Protein AF-A0A511B4G6-F1 (afdb_monomer_lite)

Organism: NCBI:txid1307948

Secondary structure (DSSP, 8-state):
--EEEE-TTSPEEEEETTEEEEE-HHHHHTTSSEEPPTT-B-SS-EEEE---TT---EEEEEETTEEEE--TT-SSEEESS--GGG-EEEEEGGGHHHHHHHHHSEEEETT-SS-EE--EEETTEEEETTEEEEGGG-EEEE-TTS-EEEE-SSSPPEEEEEES-HHHHHHHHHHHHHHHH--S-GGG-SS-HHHHHHHHHHHHHH-TT-GGGHHHHHHHHHHTT-HHHHHHHHHHHHHH---HHHHHHHHHHHHHTT-HHHHHHHHHHHHHHH-TTS--HHHHHHHHHHHHTT--GGGGHHHHHHHTTPPPPPGGGGGGGSS----TT--HHHHHHHHHHHHHHHHHS-HHHHHHHHHHHHHHH-S-HHHHHHHHHHHHHTT-HHHHHHHHHHHHHHHHHHTPPPPGGGGGGGT---THHHHT-PSSPP--S-GGG-EEEE---TTPPPPSEEEEEEEETTGGGGHHHHHHHHHHHHHT-S-TT--EEEEEEEES--HHHHHHHHHHHHHHHHS-SSEEEEEEEE--SS-SHHHHHHHHHHSHHHHHHH--S-EEEE-SS-B--TTHHHHHHHHHHH-SEEEE-TTB-TTS-B-SS-TT--EEEEEEE--TTTHHHHHHHHHHHHHHH--TTSS--TTHHHHHHHHHIIIIIGGGGGGS-EEETTSSS-SSB-HHHHTSHHHHHHTT----HHHHHHHTT--

Sequence (703 aa):
MTFCLISWHGAIVARQGLSLRLVSPSDVLAGLVQSVAPDTEDGLFDVLATDSSSGRPFHALRAGNTYLTAAPGYEMGTASHLQGWEHFLALPLACLPDLHHLASCVWHVSGARPSFVRPVIEDFQLRVGEWSVELERLAVDRAPDGSFLVSDGQTAALKLEPCPSSPLQSLLEDVRRVVRQGDPDPEVRIRDSYAGLQSEAFKVALFPHDLSRLRYLALICVDCGELALAGRALELDRLDNPGPDLHYFSALLAMRCGRYPQAAEFLSVALTLRFPDRDLRDLAGYFHARLMKGENALFLLPDHLHRLGLAPFDDMFDRVLMPMPLAGGDARDIRQIYGHRFEETSLRLGMDARKALLLLDRRFNGESYWNALCNGHQYWLAEETPTADRHYATAKMLAIRTGLMPIHYNCGVLSWLGGAAQHGIPGPVTDRLGMGNWHWEASDVPGRPEPELCLVFGCDSGYFRFLPKLLLSLLRVCARRPDPAFRIRLCLGIDTPTPEQLAFMRTLIDVVSQWDVGIDITLAYGSLTWRDAATYTAIRYLMMPEVVRRYSCPVITADCDGYFPDDFLTLFDDLRKTADYGFRLYAYNHEGRQTFGEPWGFGAGISWFGETERLPEIAAFLHDYLQVSYDPANPTNWCIDQCALVQSFRRYVAPRWDELRIRFMDEGAPLMVMPHHVGGKDELLRRDGSVSMQDVRAFFSRP

Foldseek 3Di:
DFKWWAFQFGFTFWDDPPDTFGHHLVCVVVVVTGGDGQCDDPVQWHWAADPDPVPFRKTWTDGDQWTKFPDPPDGIDIDNDDDLRRITGIDDNVCSVVVNVQQVFWWAWPPDPVGIFRFTRHRCWTDTPPDIDRVNQWDWDADPQRWIFTDSVPDDTIITAGFVHPLLVVLLVVLVVVLVVPAPDPQLQLDPLSVQLVVLSVVCVVPVSPLVSLCSNLLSCLSSVVLVSSLSSLVSSCVVPVALLSLQLNLLSCLLVLNLQSSLVSNVSSCCRQCVPDDCVVVSVVSNVQSVVSFSCVLCVVVVCVVVVHDDHDCSSCSSVAPGQGDPPYDLVSVQSNLAVLLVVLQPGDLSSNSSSLVVSCVRHNDALSSLLSVLQSCVLVVVQVSSLVSLVSSLVRCLVSVHAYPDLSLQSLLADGDPRLVPLDPPFDQQFCQVPKDKDKQDAPPQDFEQEEEFEFAEQVLCQLQLQQLVQVLLQLQPDPDLNHAYEYEYEYAPHDPVSVVLVVVVSVLCSVDRSRYIYMYIYDHTPDDDPASRRLRRLLCQLVVLVVGQHKYKYAYSLWHADNCLVVVVVVCLVQFQKEWQPVQDDLLLRGNGDDLLSTDPHIMIHGPSVCSNVLSSQLNSSLSPSDDPSRPDNPSSSSSSVSSSCVVPPSVCSVVTRYHNQVPDDHSIGHQVNQPGSVRSCCVVHHGDSVNSVVVSVDD

Structure (mmCIF, N/CA/C/O backbone):
data_AF-A0A511B4G6-F1
#
_entry.id   AF-A0A511B4G6-F1
#
loop_
_atom_site.group_PDB
_atom_site.id
_atom_site.type_symbol
_atom_site.label_atom_id
_atom_site.label_alt_id
_atom_site.label_comp_id
_atom_site.label_asym_id
_atom_site.label_entity_id
_atom_site.label_seq_id
_atom_site.pdbx_PDB_ins_code
_atom_site.Cartn_x
_atom_site.Cartn_y
_atom_site.Cartn_z
_atom_site.occupancy
_atom_site.B_iso_or_equiv
_atom_site.auth_seq_id
_atom_site.auth_comp_id
_atom_site.auth_asym_id
_atom_site.auth_atom_id
_atom_site.pdbx_PDB_model_num
ATOM 1 N N . MET A 1 1 ? 30.595 -7.213 -68.810 1.00 58.62 1 MET A N 1
ATOM 2 C CA . MET A 1 1 ? 30.078 -7.171 -67.422 1.00 58.62 1 MET A CA 1
ATOM 3 C C . MET A 1 1 ? 28.774 -7.945 -67.405 1.00 58.62 1 MET A C 1
ATOM 5 O O . MET A 1 1 ? 28.056 -7.868 -68.389 1.00 58.62 1 MET A O 1
ATOM 9 N N . THR A 1 2 ? 28.504 -8.735 -66.368 1.00 84.25 2 THR A N 1
ATOM 10 C CA . THR A 1 2 ? 27.260 -9.514 -66.250 1.00 84.25 2 THR A CA 1
ATOM 11 C C . THR A 1 2 ? 26.140 -8.634 -65.704 1.00 84.25 2 THR A C 1
ATOM 13 O O . THR A 1 2 ? 26.339 -7.953 -64.696 1.00 84.25 2 THR A O 1
ATOM 16 N N . PHE A 1 3 ? 24.979 -8.659 -66.354 1.00 90.12 3 PHE A N 1
ATOM 17 C CA . PHE A 1 3 ? 23.797 -7.879 -65.987 1.00 90.12 3 PHE A CA 1
ATOM 18 C C . PHE A 1 3 ? 22.630 -8.799 -65.623 1.00 90.12 3 PHE A C 1
ATOM 20 O O . PHE A 1 3 ? 22.594 -9.962 -66.022 1.00 90.12 3 PHE A O 1
ATOM 27 N N . CYS A 1 4 ? 21.672 -8.254 -64.887 1.00 92.25 4 CYS A N 1
ATOM 28 C CA . CYS A 1 4 ? 20.384 -8.871 -64.604 1.00 92.25 4 CYS A CA 1
ATOM 29 C C . CYS A 1 4 ? 19.253 -7.911 -64.978 1.00 92.25 4 CYS A C 1
ATOM 31 O O . CYS A 1 4 ? 19.457 -6.697 -65.046 1.00 92.25 4 CYS A O 1
ATOM 33 N N . LEU A 1 5 ? 18.068 -8.465 -65.219 1.00 93.00 5 LEU A N 1
ATOM 34 C CA . LEU A 1 5 ? 16.862 -7.710 -65.538 1.00 93.00 5 LEU A CA 1
ATOM 35 C C . LEU A 1 5 ? 15.979 -7.601 -64.290 1.00 93.00 5 LEU A C 1
ATOM 37 O O . LEU A 1 5 ? 15.430 -8.607 -63.833 1.00 93.00 5 LEU A O 1
ATOM 41 N N . ILE A 1 6 ? 15.862 -6.393 -63.733 1.00 92.06 6 ILE A N 1
ATOM 42 C CA . ILE A 1 6 ? 15.038 -6.105 -62.553 1.00 92.06 6 ILE A CA 1
ATOM 43 C C . ILE A 1 6 ? 13.703 -5.477 -62.968 1.00 92.06 6 ILE A C 1
ATOM 45 O O . ILE A 1 6 ? 13.645 -4.598 -63.823 1.00 92.06 6 ILE A O 1
ATOM 49 N N . SER A 1 7 ? 12.617 -5.954 -62.377 1.00 90.81 7 SER A N 1
ATOM 50 C CA . SER A 1 7 ? 11.259 -5.453 -62.599 1.00 90.81 7 SER A CA 1
ATOM 51 C C . SER A 1 7 ? 10.997 -4.134 -61.867 1.00 90.81 7 SER A C 1
ATOM 53 O O . SER A 1 7 ? 11.773 -3.713 -61.006 1.00 90.81 7 SER A O 1
ATOM 55 N N . TRP A 1 8 ? 9.845 -3.529 -62.167 1.00 86.75 8 TRP A N 1
ATOM 56 C CA . TRP A 1 8 ? 9.337 -2.302 -61.541 1.00 86.75 8 TRP A CA 1
ATOM 57 C C . TRP A 1 8 ? 9.325 -2.352 -59.999 1.00 86.75 8 TRP A C 1
ATOM 59 O O . TRP A 1 8 ? 9.574 -1.337 -59.356 1.00 86.75 8 TRP A O 1
ATOM 69 N N . HIS A 1 9 ? 9.122 -3.543 -59.418 1.00 86.62 9 HIS A N 1
ATOM 70 C CA . HIS A 1 9 ? 9.031 -3.808 -57.969 1.00 86.62 9 HIS A CA 1
ATOM 71 C C . HIS A 1 9 ? 10.295 -4.402 -57.334 1.00 86.62 9 HIS A C 1
ATOM 73 O O . HIS A 1 9 ? 10.268 -4.878 -56.200 1.00 86.62 9 HIS A O 1
ATOM 79 N N . GLY A 1 10 ? 11.400 -4.485 -58.076 1.00 88.31 10 GLY A N 1
ATOM 80 C CA . GLY A 1 10 ? 12.657 -5.015 -57.543 1.00 88.31 10 GLY A CA 1
ATOM 81 C C . GLY A 1 10 ? 12.840 -6.537 -57.612 1.00 88.31 10 GLY A C 1
ATOM 82 O O . GLY A 1 10 ? 13.864 -7.041 -57.151 1.00 88.31 10 GLY A O 1
ATOM 83 N N . ALA A 1 11 ? 11.902 -7.288 -58.200 1.00 90.44 11 ALA A N 1
ATOM 84 C CA . ALA A 1 11 ? 12.095 -8.716 -58.480 1.00 90.44 11 ALA A CA 1
ATOM 85 C C . ALA A 1 11 ? 12.951 -8.922 -59.738 1.00 90.44 11 ALA A C 1
ATOM 87 O O . ALA A 1 11 ? 12.832 -8.155 -60.695 1.00 90.44 11 ALA A O 1
ATOM 88 N N . ILE A 1 12 ? 13.781 -9.962 -59.760 1.00 92.12 12 ILE A N 1
ATOM 89 C CA . ILE A 1 12 ? 14.695 -10.271 -60.867 1.00 92.12 12 ILE A CA 1
ATOM 90 C C . ILE A 1 12 ? 14.066 -11.324 -61.772 1.00 92.12 12 ILE A C 1
ATOM 92 O O . ILE A 1 12 ? 13.528 -12.320 -61.291 1.00 92.12 12 ILE A O 1
ATOM 96 N N . VAL A 1 13 ? 14.176 -11.140 -63.087 1.00 92.44 13 VAL A N 1
ATOM 97 C CA . VAL A 1 13 ? 13.818 -12.187 -64.046 1.00 92.44 13 VAL A CA 1
ATOM 98 C C . VAL A 1 13 ? 14.908 -13.253 -64.049 1.00 92.44 13 VAL A C 1
ATOM 100 O O . VAL A 1 13 ? 16.062 -12.986 -64.394 1.00 92.44 13 VAL A O 1
ATOM 103 N N . ALA A 1 14 ? 14.545 -14.473 -63.670 1.00 91.25 14 ALA A N 1
ATOM 104 C CA . ALA A 1 14 ? 15.459 -15.602 -63.612 1.00 91.25 14 ALA A CA 1
ATOM 105 C C . ALA A 1 14 ? 14.872 -16.852 -64.270 1.00 91.25 14 ALA A C 1
ATOM 107 O O . ALA A 1 14 ? 13.664 -16.987 -64.474 1.00 91.25 14 ALA A O 1
ATOM 108 N N . ARG A 1 15 ? 15.764 -17.787 -64.585 1.00 87.75 15 ARG A N 1
ATOM 109 C CA . ARG A 1 15 ? 15.486 -19.079 -65.193 1.00 87.75 15 ARG A CA 1
ATOM 110 C C . ARG A 1 15 ? 15.837 -20.206 -64.225 1.00 87.75 15 ARG A C 1
ATOM 112 O O . ARG A 1 15 ? 16.908 -20.216 -63.614 1.00 87.75 15 ARG A O 1
ATOM 119 N N . GLN A 1 16 ? 14.944 -21.188 -64.143 1.00 85.25 16 GLN A N 1
ATOM 120 C CA . GLN A 1 16 ? 15.173 -22.470 -63.478 1.00 85.25 16 GLN A CA 1
ATOM 121 C C . GLN A 1 16 ? 14.740 -23.596 -64.426 1.00 85.25 16 GLN A C 1
ATOM 123 O O . GLN A 1 16 ? 13.548 -23.832 -64.636 1.00 85.25 16 GLN A O 1
ATOM 128 N N . GLY A 1 17 ? 15.705 -24.269 -65.061 1.00 83.19 17 GLY A N 1
ATOM 129 C CA . GLY A 1 17 ? 15.410 -25.206 -66.151 1.00 83.19 17 GLY A CA 1
ATOM 130 C C . GLY A 1 17 ? 14.763 -24.486 -67.340 1.00 83.19 17 GLY A C 1
ATOM 131 O O . GLY A 1 17 ? 15.357 -23.567 -67.889 1.00 83.19 17 GLY A O 1
ATOM 132 N N . LEU A 1 18 ? 13.546 -24.873 -67.735 1.00 80.81 18 LEU A N 1
ATOM 133 C CA . LEU A 1 18 ? 12.778 -24.208 -68.805 1.00 80.81 18 LEU A CA 1
ATOM 134 C C . LEU A 1 18 ? 11.776 -23.152 -68.292 1.00 80.81 18 LEU A C 1
ATOM 136 O O . LEU A 1 18 ? 11.091 -22.529 -69.095 1.00 80.81 18 LEU A O 1
ATOM 140 N N . SER A 1 19 ? 11.663 -22.950 -66.974 1.00 85.19 19 SER A N 1
ATOM 141 C CA . SER A 1 19 ? 10.716 -21.996 -66.381 1.00 85.19 19 SER A CA 1
ATOM 142 C C . SER A 1 19 ? 11.364 -20.626 -66.197 1.00 85.19 19 SER A C 1
ATOM 144 O O . SER A 1 19 ? 12.426 -20.533 -65.578 1.00 85.19 19 SER A O 1
ATOM 146 N N . LEU A 1 20 ? 10.679 -19.570 -66.641 1.00 88.31 20 LEU A N 1
ATOM 147 C CA . LEU A 1 20 ? 10.935 -18.197 -66.199 1.00 88.31 20 LEU A CA 1
ATOM 148 C C . LEU A 1 20 ? 10.202 -17.927 -64.885 1.00 88.31 20 LEU A C 1
ATOM 150 O O . LEU A 1 20 ? 9.106 -18.453 -64.677 1.00 88.31 20 LEU A O 1
ATOM 154 N N . ARG A 1 21 ? 10.823 -17.147 -63.996 1.00 89.12 21 ARG A N 1
ATOM 155 C CA . ARG A 1 21 ? 10.259 -16.725 -62.705 1.00 89.12 21 ARG A CA 1
ATOM 156 C C . ARG A 1 21 ? 10.739 -15.327 -62.326 1.00 89.12 21 ARG A C 1
ATOM 158 O O . ARG A 1 21 ? 11.833 -14.919 -62.711 1.00 89.12 21 ARG A O 1
ATOM 165 N N . LEU A 1 22 ? 9.908 -14.618 -61.566 1.00 89.50 22 LEU A N 1
ATOM 166 C CA . LEU A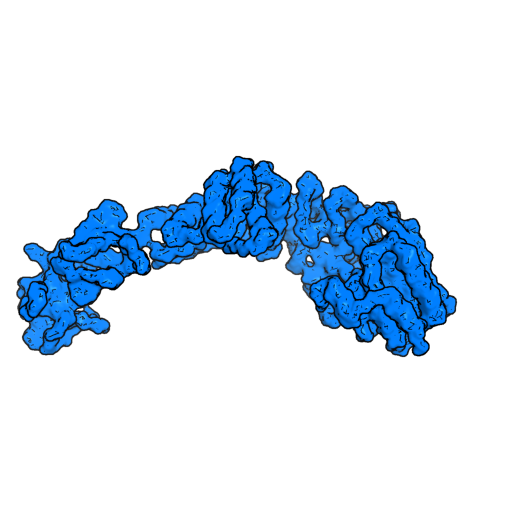 1 22 ? 10.295 -13.419 -60.841 1.00 89.50 22 LEU A CA 1
ATOM 167 C C . LEU A 1 22 ? 10.761 -13.903 -59.479 1.00 89.50 22 LEU A C 1
ATOM 169 O O . LEU A 1 22 ? 10.014 -14.571 -58.766 1.00 89.50 22 LEU A O 1
ATOM 173 N N . VAL A 1 23 ? 12.013 -13.627 -59.158 1.00 89.12 23 VAL A N 1
ATOM 174 C CA . VAL A 1 23 ? 12.645 -14.095 -57.925 1.00 89.12 23 VAL A CA 1
ATOM 175 C C . VAL A 1 23 ? 13.177 -12.920 -57.129 1.00 89.12 23 VAL A C 1
ATOM 177 O O . VAL A 1 23 ? 13.386 -11.824 -57.657 1.00 89.12 23 VAL A O 1
ATOM 180 N N . SER A 1 24 ? 13.416 -13.146 -55.845 1.00 88.06 24 SER A N 1
ATOM 181 C CA . SER A 1 24 ? 14.099 -12.158 -55.026 1.00 88.06 24 SER A CA 1
ATOM 182 C C . SER A 1 24 ? 15.586 -12.077 -55.417 1.00 88.06 24 SER A C 1
ATOM 184 O O . SER A 1 24 ? 16.171 -13.050 -55.909 1.00 88.06 24 SER A O 1
ATOM 186 N N . PRO A 1 25 ? 16.254 -10.946 -55.139 1.00 88.81 25 PRO A N 1
ATOM 187 C CA . PRO A 1 25 ? 17.707 -10.856 -55.241 1.00 88.81 25 PRO A CA 1
ATOM 188 C C . PRO A 1 25 ? 18.463 -11.944 -54.460 1.00 88.81 25 PRO A C 1
ATOM 190 O O . PRO A 1 25 ? 19.520 -12.384 -54.911 1.00 88.81 25 PRO A O 1
ATOM 193 N N . SER A 1 26 ? 17.925 -12.426 -53.329 1.00 87.50 26 SER A N 1
ATOM 194 C CA . SER A 1 26 ? 18.578 -13.473 -52.530 1.00 87.50 26 SER A CA 1
ATOM 195 C C . SER A 1 26 ? 18.689 -14.801 -53.267 1.00 87.50 26 SER A C 1
ATOM 197 O O . SER A 1 26 ? 19.704 -15.475 -53.125 1.00 87.50 26 SER A O 1
ATOM 199 N N . ASP A 1 27 ? 17.688 -15.175 -54.067 1.00 88.50 27 ASP A N 1
ATOM 200 C CA . ASP A 1 27 ? 17.673 -16.472 -54.756 1.00 88.50 27 ASP A CA 1
ATOM 201 C C . ASP A 1 27 ? 18.752 -16.543 -55.842 1.00 88.50 27 ASP A C 1
ATOM 203 O O . ASP A 1 27 ? 19.396 -17.579 -56.031 1.00 88.50 27 ASP A O 1
ATOM 207 N N . VAL A 1 28 ? 18.994 -15.415 -56.515 1.00 89.62 28 VAL A N 1
ATOM 208 C CA . VAL A 1 28 ? 20.080 -15.264 -57.492 1.00 89.62 28 VAL A CA 1
ATOM 209 C C . VAL A 1 28 ? 21.439 -15.278 -56.787 1.00 89.62 28 VAL A C 1
ATOM 211 O O . VAL A 1 28 ? 22.343 -15.993 -57.215 1.00 89.62 28 VAL A O 1
ATOM 214 N N . LEU A 1 29 ? 21.587 -14.541 -55.679 1.00 89.50 29 LEU A N 1
ATOM 215 C CA . LEU A 1 29 ? 22.835 -14.488 -54.903 1.00 89.50 29 LEU A CA 1
ATOM 216 C C . LEU A 1 29 ? 23.202 -15.837 -54.267 1.00 89.50 29 LEU A C 1
ATOM 218 O O . LEU A 1 29 ? 24.380 -16.175 -54.184 1.00 89.50 29 LEU A O 1
ATOM 222 N N . ALA A 1 30 ? 22.205 -16.618 -53.849 1.00 87.19 30 ALA A N 1
ATOM 223 C CA . ALA A 1 30 ? 22.380 -17.970 -53.323 1.00 87.19 30 ALA A CA 1
ATOM 224 C C . ALA A 1 30 ? 22.654 -19.019 -54.420 1.00 87.19 30 ALA A C 1
ATOM 226 O O . ALA A 1 30 ? 22.889 -20.185 -54.103 1.00 87.19 30 ALA A O 1
ATOM 227 N N . GLY A 1 31 ? 22.617 -18.630 -55.702 1.00 86.69 31 GLY A N 1
ATOM 228 C CA . GLY A 1 31 ? 22.839 -19.526 -56.839 1.00 86.69 31 GLY A CA 1
ATOM 229 C C . GLY A 1 31 ? 21.718 -20.546 -57.058 1.00 86.69 31 GLY A C 1
ATOM 230 O O . GLY A 1 31 ? 21.941 -21.564 -57.711 1.00 86.69 31 GLY A O 1
ATOM 231 N N . LEU A 1 32 ? 20.520 -20.303 -56.513 1.00 86.81 32 LEU A N 1
ATOM 232 C CA . LEU A 1 32 ? 19.371 -21.209 -56.640 1.00 86.81 32 LEU A CA 1
ATOM 233 C C . LEU A 1 32 ? 18.736 -21.152 -58.039 1.00 86.81 32 LEU A C 1
ATOM 235 O O . LEU A 1 32 ? 18.084 -22.107 -58.469 1.00 86.81 32 LEU A O 1
ATOM 239 N N . VAL A 1 33 ? 18.927 -20.034 -58.744 1.00 89.12 33 VAL A N 1
ATOM 240 C CA . VAL A 1 33 ? 18.398 -19.744 -60.083 1.00 89.12 33 VAL A CA 1
ATOM 241 C C . VAL A 1 33 ? 19.391 -18.898 -60.884 1.00 89.12 33 VAL A C 1
ATOM 243 O O . VAL A 1 33 ? 20.238 -18.212 -60.313 1.00 89.12 33 VAL A O 1
ATOM 246 N N . GLN A 1 34 ? 19.279 -18.918 -62.213 1.00 89.38 34 GLN A N 1
ATOM 247 C CA . GLN A 1 34 ? 20.142 -18.139 -63.103 1.00 89.38 34 GLN A CA 1
ATOM 248 C C . GLN A 1 34 ? 19.418 -16.873 -63.577 1.00 89.38 34 GLN A C 1
ATOM 250 O O . GLN A 1 34 ? 18.359 -16.976 -64.188 1.00 89.38 34 GLN A O 1
ATOM 255 N N . SER A 1 35 ? 19.966 -15.680 -63.331 1.00 90.94 35 SER A N 1
ATOM 256 C CA . SER A 1 35 ? 19.374 -14.429 -63.833 1.00 90.94 35 SER A CA 1
ATOM 257 C C . SER A 1 35 ? 19.397 -14.366 -65.362 1.00 90.94 35 SER A C 1
ATOM 259 O O . SER A 1 35 ? 20.393 -14.746 -65.981 1.00 90.94 35 SER A O 1
ATOM 261 N N . VAL A 1 36 ? 18.335 -13.831 -65.964 1.00 89.81 36 VAL A N 1
ATOM 262 C CA . VAL A 1 36 ? 18.294 -13.526 -67.400 1.00 89.81 36 VAL A CA 1
ATOM 263 C C . VAL A 1 36 ? 19.087 -12.245 -67.663 1.00 89.81 36 VAL A C 1
ATOM 265 O O . VAL A 1 36 ? 18.918 -11.249 -66.954 1.00 89.81 36 VAL A O 1
ATOM 268 N N . ALA A 1 37 ? 19.964 -12.284 -68.665 1.00 88.06 37 ALA A N 1
ATOM 269 C CA . ALA A 1 37 ? 20.804 -11.161 -69.067 1.00 88.06 37 ALA A CA 1
ATOM 270 C C . ALA A 1 37 ? 20.175 -10.378 -70.244 1.00 88.06 37 ALA A C 1
ATOM 272 O O . ALA A 1 37 ? 19.406 -10.962 -71.013 1.00 88.06 37 ALA A O 1
ATOM 273 N N . PRO A 1 38 ? 20.501 -9.084 -70.419 1.00 84.06 38 PRO A N 1
ATOM 274 C CA . PRO A 1 38 ? 19.988 -8.235 -71.501 1.00 84.06 38 PRO A CA 1
ATOM 275 C C . PRO A 1 38 ? 20.234 -8.762 -72.922 1.00 84.06 38 PRO A C 1
ATOM 277 O O . PRO A 1 38 ? 19.486 -8.438 -73.833 1.00 84.06 38 PRO A O 1
ATOM 280 N N . ASP A 1 39 ? 21.277 -9.567 -73.097 1.00 82.25 39 ASP A N 1
ATOM 281 C CA . ASP A 1 39 ? 21.758 -10.152 -74.350 1.00 82.25 39 ASP A CA 1
ATOM 282 C C . ASP A 1 39 ? 21.395 -11.644 -74.493 1.00 82.25 39 ASP A C 1
ATOM 284 O O . ASP A 1 39 ? 22.021 -12.378 -75.255 1.00 82.25 39 ASP A O 1
ATOM 288 N N . THR A 1 40 ? 20.399 -12.122 -73.739 1.00 80.69 40 THR A N 1
ATOM 289 C CA . THR A 1 40 ? 19.986 -13.532 -73.787 1.00 80.69 40 THR A CA 1
ATOM 290 C C . THR A 1 40 ? 19.206 -13.838 -75.068 1.00 80.69 40 THR A C 1
ATOM 292 O O . THR A 1 40 ? 18.099 -13.336 -75.252 1.00 80.69 40 THR A O 1
ATOM 295 N N . GLU A 1 41 ? 19.736 -14.747 -75.888 1.00 73.31 41 GLU A N 1
ATOM 296 C CA . GLU A 1 41 ? 19.032 -15.382 -77.011 1.00 73.31 41 GLU A CA 1
ATOM 297 C C . GLU A 1 41 ? 18.765 -16.864 -76.675 1.00 73.31 41 GLU A C 1
ATOM 299 O O . GLU A 1 41 ? 19.673 -17.694 -76.705 1.00 73.31 41 GLU A O 1
ATOM 304 N N . ASP A 1 42 ? 17.524 -17.206 -76.302 1.00 70.25 42 ASP A N 1
ATOM 305 C CA . ASP A 1 42 ? 17.143 -18.555 -75.817 1.00 70.25 42 ASP A CA 1
ATOM 306 C C . ASP A 1 42 ? 16.194 -19.300 -76.781 1.00 70.25 42 ASP A C 1
ATOM 308 O O . ASP A 1 42 ? 15.768 -20.423 -76.521 1.00 70.25 42 ASP A O 1
ATOM 312 N N . GLY A 1 43 ? 15.797 -18.669 -77.891 1.00 74.69 43 GLY A N 1
ATOM 313 C CA . GLY A 1 43 ? 14.883 -19.237 -78.894 1.00 74.69 43 GLY A CA 1
ATOM 314 C C . GLY A 1 43 ? 13.415 -19.384 -78.453 1.00 74.69 43 GLY A C 1
ATOM 315 O O . GLY A 1 43 ? 12.551 -19.603 -79.300 1.00 74.69 43 GLY A O 1
ATOM 316 N N . LEU A 1 44 ? 13.110 -19.246 -77.155 1.00 80.25 44 LEU A N 1
ATOM 317 C CA . LEU A 1 44 ? 11.745 -19.214 -76.600 1.00 80.25 44 LEU A CA 1
ATOM 318 C C . LEU A 1 44 ? 11.201 -17.790 -76.417 1.00 80.25 44 LEU A C 1
ATOM 320 O O . LEU A 1 44 ? 9.990 -17.578 -76.465 1.00 80.25 44 LEU A O 1
ATOM 324 N N . PHE A 1 45 ? 12.089 -16.829 -76.188 1.00 87.38 45 PHE A N 1
ATOM 325 C CA . PHE A 1 45 ? 11.799 -15.407 -76.067 1.00 87.38 45 PHE A CA 1
ATOM 326 C C . PHE A 1 45 ? 13.060 -14.615 -76.422 1.00 87.38 45 PHE A C 1
ATOM 328 O O . PHE A 1 45 ? 14.173 -15.132 -76.294 1.00 87.38 45 PHE A O 1
ATOM 335 N N . ASP A 1 46 ? 12.863 -13.360 -76.807 1.00 87.31 46 ASP A N 1
ATOM 336 C CA . ASP A 1 46 ? 13.922 -12.394 -77.074 1.00 87.31 46 ASP A CA 1
ATOM 337 C C . ASP A 1 46 ? 13.915 -11.318 -75.985 1.00 87.31 46 ASP A C 1
ATOM 339 O O . ASP A 1 46 ? 12.849 -10.870 -75.540 1.00 87.31 46 ASP A O 1
ATOM 343 N N . VAL A 1 47 ? 15.102 -10.880 -75.564 1.00 89.69 47 VAL A N 1
ATOM 344 C CA . VAL A 1 47 ? 15.262 -9.693 -74.722 1.00 89.69 47 VAL A CA 1
ATOM 345 C C . VAL A 1 47 ? 15.540 -8.500 -75.630 1.00 89.69 47 VAL A C 1
ATOM 347 O O . VAL A 1 47 ? 16.575 -8.426 -76.283 1.00 89.69 47 VAL A O 1
ATOM 350 N N . LEU A 1 48 ? 14.596 -7.566 -75.700 1.00 89.00 48 LEU A N 1
ATOM 351 C CA . LEU A 1 48 ? 14.663 -6.424 -76.607 1.00 89.00 48 LEU A CA 1
ATOM 352 C C . LEU A 1 48 ? 14.941 -5.149 -75.820 1.00 89.00 48 LEU A C 1
ATOM 354 O O . LEU A 1 48 ? 14.207 -4.844 -74.882 1.00 89.00 48 LEU A O 1
ATOM 358 N N . ALA A 1 49 ? 15.953 -4.381 -76.223 1.00 86.31 49 ALA A N 1
ATOM 359 C CA . ALA A 1 49 ? 16.129 -3.019 -75.730 1.00 86.31 49 ALA A CA 1
ATOM 360 C C . ALA A 1 49 ? 14.922 -2.164 -76.147 1.00 86.31 49 ALA A C 1
ATOM 362 O O . ALA A 1 49 ? 14.464 -2.230 -77.289 1.00 86.31 49 ALA A O 1
ATOM 363 N N . THR A 1 50 ? 14.388 -1.381 -75.215 1.00 83.12 50 THR A N 1
ATOM 364 C CA . THR A 1 50 ? 13.221 -0.529 -75.464 1.00 83.12 50 THR A CA 1
ATOM 365 C C . THR A 1 50 ? 13.659 0.918 -75.627 1.00 83.12 50 THR A C 1
ATOM 367 O O . THR A 1 50 ? 14.352 1.448 -74.755 1.00 83.12 50 THR A O 1
ATOM 370 N N . ASP A 1 51 ? 13.217 1.571 -76.702 1.00 66.94 51 ASP A N 1
ATOM 371 C CA . ASP A 1 51 ? 13.463 2.993 -76.950 1.00 66.94 51 ASP A CA 1
ATOM 372 C C . ASP A 1 51 ? 12.659 3.847 -75.958 1.00 66.94 51 ASP A C 1
ATOM 374 O O . ASP A 1 51 ? 11.543 4.292 -76.231 1.00 66.94 51 ASP A O 1
ATOM 378 N N . SER A 1 52 ? 13.207 4.045 -74.759 1.00 62.44 52 SER A N 1
ATOM 379 C CA . SER A 1 52 ? 12.605 4.921 -73.756 1.00 62.44 52 SER A CA 1
ATOM 380 C C . SER A 1 52 ? 13.003 6.377 -74.009 1.00 62.44 52 SER A C 1
ATOM 382 O O . SER A 1 52 ? 14.181 6.700 -74.163 1.00 62.44 52 SER A O 1
ATOM 384 N N . SER A 1 53 ? 12.031 7.295 -73.983 1.00 59.09 53 SER A N 1
ATOM 385 C CA . SER A 1 53 ? 12.279 8.747 -74.053 1.00 59.09 53 SER A CA 1
ATOM 386 C C . SER A 1 53 ? 13.140 9.272 -72.894 1.00 59.09 53 SER A C 1
ATOM 388 O O . SER A 1 53 ? 13.631 10.395 -72.951 1.00 59.09 53 SER A O 1
ATOM 390 N N . SER A 1 54 ? 13.317 8.468 -71.840 1.00 64.50 54 SER A N 1
ATOM 391 C CA . SER A 1 54 ? 14.114 8.761 -70.648 1.00 64.50 54 SER A CA 1
ATOM 392 C C . SER A 1 54 ? 15.600 8.396 -70.768 1.00 64.50 54 SER A C 1
ATOM 394 O O . SER A 1 54 ? 16.359 8.715 -69.858 1.00 64.50 54 SER A O 1
ATOM 396 N N . GLY A 1 55 ? 16.037 7.716 -71.838 1.00 74.19 55 GLY A N 1
ATOM 397 C CA . GLY A 1 55 ? 17.444 7.315 -72.014 1.00 74.19 55 GLY A CA 1
ATOM 398 C C . GLY A 1 55 ? 17.944 6.264 -71.008 1.00 74.19 55 GLY A C 1
ATOM 399 O O . GLY A 1 55 ? 19.150 6.120 -70.816 1.00 74.19 55 GLY A O 1
ATOM 400 N N . ARG A 1 56 ? 17.024 5.543 -70.355 1.00 85.44 56 ARG A N 1
ATOM 401 C CA . ARG A 1 56 ? 17.309 4.508 -69.344 1.00 85.44 56 ARG A CA 1
ATOM 402 C C . ARG A 1 56 ? 17.473 3.134 -70.023 1.00 85.44 56 ARG A C 1
ATOM 404 O O . ARG A 1 56 ? 16.814 2.902 -71.041 1.00 85.44 56 ARG A O 1
ATOM 411 N N . PRO A 1 57 ? 18.300 2.208 -69.489 1.00 87.44 57 PRO A N 1
ATOM 412 C CA . PRO A 1 57 ? 18.600 0.911 -70.111 1.00 87.44 57 PRO A CA 1
ATOM 413 C C . PRO A 1 57 ? 17.479 -0.124 -69.885 1.00 87.44 57 PRO A C 1
ATOM 415 O O . PRO A 1 57 ? 17.683 -1.189 -69.292 1.00 87.44 57 PRO A O 1
ATOM 418 N N . PHE A 1 58 ? 16.271 0.204 -70.334 1.00 91.38 58 PHE A N 1
ATOM 419 C CA . PHE A 1 58 ? 15.105 -0.666 -70.233 1.00 91.38 58 PHE A CA 1
ATOM 420 C C . PHE A 1 58 ? 15.077 -1.723 -71.335 1.00 91.38 58 PHE A C 1
ATOM 422 O O . PHE A 1 58 ? 15.458 -1.479 -72.481 1.00 91.38 58 PHE A O 1
ATOM 429 N N . HIS A 1 59 ? 14.607 -2.905 -70.955 1.00 92.25 59 HIS A N 1
ATOM 430 C CA . HIS A 1 59 ? 14.445 -4.063 -71.814 1.00 92.25 59 HIS A CA 1
ATOM 431 C C . HIS A 1 59 ? 13.053 -4.662 -71.617 1.00 92.25 59 HIS A C 1
ATOM 433 O O . HIS A 1 59 ? 12.458 -4.540 -70.547 1.00 92.25 59 HIS A O 1
ATOM 439 N N . ALA A 1 60 ? 12.548 -5.351 -72.630 1.00 90.75 60 ALA A N 1
ATOM 440 C CA . ALA A 1 60 ? 11.316 -6.121 -72.560 1.00 90.75 60 ALA A CA 1
ATOM 441 C C . ALA A 1 60 ? 11.583 -7.557 -73.010 1.00 90.75 60 ALA A C 1
ATOM 443 O O . ALA A 1 60 ? 12.282 -7.779 -73.999 1.00 90.75 60 ALA A O 1
ATOM 444 N N . LEU A 1 61 ? 11.006 -8.531 -72.307 1.00 91.56 61 LEU A N 1
ATOM 445 C CA . LEU A 1 61 ? 11.041 -9.928 -72.733 1.00 91.56 61 LEU A CA 1
ATOM 446 C C . LEU A 1 61 ? 9.822 -10.205 -73.607 1.00 91.56 61 LEU A C 1
ATOM 448 O O . LEU A 1 61 ? 8.688 -10.029 -73.155 1.00 91.56 61 LEU A O 1
ATOM 452 N N . ARG A 1 62 ? 10.053 -10.639 -74.846 1.00 89.62 62 ARG A N 1
ATOM 453 C CA . ARG A 1 62 ? 9.008 -10.822 -75.855 1.00 89.62 62 ARG A CA 1
ATOM 454 C C . ARG A 1 62 ? 9.057 -12.219 -76.462 1.00 89.62 62 ARG A C 1
ATOM 456 O O . ARG A 1 62 ? 10.110 -12.687 -76.869 1.00 89.62 62 ARG A O 1
ATOM 463 N N . ALA A 1 63 ? 7.894 -12.842 -76.610 1.00 88.75 63 ALA A N 1
ATOM 464 C CA . ALA A 1 63 ? 7.701 -14.044 -77.414 1.00 88.75 63 ALA A CA 1
ATOM 465 C C . ALA A 1 63 ? 6.541 -13.809 -78.395 1.00 88.75 63 ALA A C 1
ATOM 467 O O . ALA A 1 63 ? 5.380 -13.693 -77.997 1.00 88.75 63 ALA A O 1
ATOM 468 N N . GLY A 1 64 ? 6.838 -13.688 -79.693 1.00 86.69 64 GLY A N 1
ATOM 469 C CA . GLY A 1 64 ? 5.822 -13.397 -80.713 1.00 86.69 64 GLY A CA 1
ATOM 470 C C . GLY A 1 64 ? 5.141 -12.039 -80.499 1.00 86.69 64 GLY A C 1
ATOM 471 O O . GLY A 1 64 ? 5.778 -11.002 -80.650 1.00 86.69 64 GLY A O 1
ATOM 472 N N . ASN A 1 65 ? 3.850 -12.024 -80.156 1.00 85.19 65 ASN A N 1
ATOM 473 C CA . ASN A 1 65 ? 3.078 -10.800 -79.864 1.00 85.19 65 ASN A CA 1
ATOM 474 C C . ASN A 1 65 ? 2.797 -10.612 -78.364 1.00 85.19 65 ASN A C 1
ATOM 476 O O . ASN A 1 65 ? 1.907 -9.851 -77.988 1.00 85.19 65 ASN A O 1
ATOM 480 N N . THR A 1 66 ? 3.544 -11.322 -77.521 1.00 90.12 66 THR A N 1
ATOM 481 C CA . THR A 1 66 ? 3.320 -11.382 -76.081 1.00 90.12 66 THR A CA 1
ATOM 482 C C . THR A 1 66 ? 4.556 -10.899 -75.334 1.00 90.12 66 THR A C 1
ATOM 484 O O . THR A 1 66 ? 5.672 -11.302 -75.659 1.00 90.12 66 THR A O 1
ATOM 487 N N . TYR A 1 67 ? 4.352 -10.063 -74.322 1.00 90.69 67 TYR A N 1
ATOM 488 C CA . TYR A 1 67 ? 5.384 -9.539 -73.431 1.00 90.69 67 TYR A CA 1
ATOM 489 C C . TYR A 1 67 ? 5.264 -10.156 -72.042 1.00 90.69 67 TYR A C 1
ATOM 491 O O . TYR A 1 67 ? 4.155 -10.445 -71.586 1.00 90.69 67 TYR A O 1
ATOM 499 N N . LEU A 1 68 ? 6.391 -10.332 -71.356 1.00 90.69 68 LEU A N 1
ATOM 500 C CA . LEU A 1 68 ? 6.401 -10.661 -69.934 1.00 90.69 68 LEU A CA 1
ATOM 501 C C . LEU A 1 68 ? 5.936 -9.445 -69.122 1.00 90.69 68 LEU A C 1
ATOM 503 O O . LEU A 1 68 ? 6.456 -8.350 -69.319 1.00 90.69 68 LEU A O 1
ATOM 507 N N . THR A 1 69 ? 5.004 -9.641 -68.188 1.00 88.38 69 THR A N 1
ATOM 508 C CA . THR A 1 69 ? 4.555 -8.582 -67.271 1.00 88.38 69 THR A CA 1
ATOM 509 C C . THR A 1 69 ? 4.854 -8.915 -65.815 1.00 88.38 69 THR A C 1
ATOM 511 O O . THR A 1 69 ? 4.706 -10.061 -65.376 1.00 88.38 69 THR A O 1
ATOM 514 N N . ALA A 1 70 ? 5.265 -7.881 -65.078 1.00 85.19 70 ALA A N 1
ATOM 515 C CA . ALA A 1 70 ? 5.480 -7.873 -63.635 1.00 85.19 70 ALA A CA 1
ATOM 516 C C . ALA A 1 70 ? 4.547 -6.850 -62.953 1.00 85.19 70 ALA A C 1
ATOM 518 O O . ALA A 1 70 ? 4.961 -6.101 -62.066 1.00 85.19 70 ALA A O 1
ATOM 519 N N . ALA A 1 71 ? 3.294 -6.777 -63.413 1.00 80.75 71 ALA A N 1
ATOM 520 C CA . ALA A 1 71 ? 2.303 -5.841 -62.895 1.00 80.75 71 ALA A CA 1
ATOM 521 C C . ALA A 1 71 ? 2.082 -5.993 -61.369 1.00 80.75 71 ALA A C 1
ATOM 523 O O . ALA A 1 71 ? 2.020 -7.120 -60.865 1.00 80.75 71 ALA A O 1
ATOM 524 N N . PRO A 1 72 ? 1.909 -4.883 -60.619 1.00 69.69 72 PRO A N 1
ATOM 525 C CA . PRO A 1 72 ? 1.589 -4.926 -59.188 1.00 69.69 72 PRO A CA 1
ATOM 526 C C . PRO A 1 72 ? 0.410 -5.852 -58.861 1.00 69.69 72 PRO A C 1
ATOM 528 O O . PRO A 1 72 ? -0.670 -5.716 -59.431 1.00 69.69 72 PRO A O 1
ATOM 531 N N . GLY A 1 73 ? 0.618 -6.765 -57.905 1.00 66.31 73 GLY A N 1
ATOM 532 C CA . GLY A 1 73 ? -0.411 -7.689 -57.412 1.00 66.31 73 GLY A CA 1
ATOM 533 C C . GLY A 1 73 ? -0.527 -9.028 -58.156 1.00 66.31 73 GLY A C 1
ATOM 534 O O . GLY A 1 73 ? -1.406 -9.812 -57.807 1.00 66.31 73 GLY A O 1
ATOM 535 N N . TYR A 1 74 ? 0.343 -9.315 -59.133 1.00 63.22 74 TYR A N 1
ATOM 536 C CA . TYR A 1 74 ? 0.350 -10.570 -59.902 1.00 63.22 74 TYR A CA 1
ATOM 537 C C . TYR A 1 74 ? 1.728 -11.265 -59.845 1.00 63.22 74 TYR A C 1
ATOM 539 O O . TYR A 1 74 ? 2.757 -10.598 -59.870 1.00 63.22 74 TYR A O 1
ATOM 547 N N . GLU A 1 75 ? 1.764 -12.605 -59.771 1.00 67.56 75 GLU A N 1
ATOM 548 C CA . GLU A 1 75 ? 3.004 -13.382 -59.526 1.00 67.56 75 GLU A CA 1
ATOM 549 C C . GLU A 1 75 ? 3.954 -13.489 -60.741 1.00 67.56 75 GLU A C 1
ATOM 551 O O . GLU A 1 75 ? 5.160 -13.624 -60.563 1.00 67.56 75 GLU A O 1
ATOM 556 N N . MET A 1 76 ? 3.433 -13.421 -61.968 1.00 83.12 76 MET A N 1
ATOM 557 C CA . MET A 1 76 ? 4.128 -13.270 -63.260 1.00 83.12 76 MET A CA 1
ATOM 558 C C . MET A 1 76 ? 3.067 -13.512 -64.336 1.00 83.12 76 MET A C 1
ATOM 560 O O . MET A 1 76 ? 2.254 -14.426 -64.197 1.00 83.12 76 MET A O 1
ATOM 564 N N . GLY A 1 77 ? 3.058 -12.734 -65.415 1.00 86.69 77 GLY A N 1
ATOM 565 C CA . GLY A 1 77 ? 2.048 -12.917 -66.452 1.00 86.69 77 GLY A CA 1
ATOM 566 C C . GLY A 1 77 ? 2.512 -12.543 -67.844 1.00 86.69 77 GLY A C 1
ATOM 567 O O . GLY A 1 77 ? 3.683 -12.260 -68.094 1.00 86.69 77 GLY A O 1
ATOM 568 N N . THR A 1 78 ? 1.542 -12.505 -68.748 1.00 90.19 78 THR A N 1
ATOM 569 C CA . THR A 1 78 ? 1.737 -12.097 -70.134 1.00 90.19 78 THR A CA 1
ATOM 570 C C . THR A 1 78 ? 0.842 -10.921 -70.498 1.00 90.19 78 THR A C 1
ATOM 572 O O . THR A 1 78 ? -0.342 -10.936 -70.163 1.00 90.19 78 THR A O 1
ATOM 575 N N . ALA A 1 79 ? 1.372 -9.957 -71.244 1.00 88.19 79 ALA A N 1
ATOM 576 C CA . ALA A 1 79 ? 0.633 -8.810 -71.761 1.00 88.19 79 ALA A CA 1
ATOM 577 C C . ALA A 1 79 ? 0.731 -8.727 -73.291 1.00 88.19 79 ALA A C 1
ATOM 579 O O . ALA A 1 79 ? 1.727 -9.122 -73.894 1.00 88.19 79 ALA A O 1
ATOM 580 N N . SER A 1 80 ? -0.310 -8.194 -73.934 1.00 87.00 80 SER A N 1
ATOM 581 C CA . SER A 1 80 ? -0.357 -7.985 -75.393 1.00 87.00 80 SER A CA 1
ATOM 582 C C . SER A 1 80 ? 0.259 -6.656 -75.852 1.00 87.00 80 SER A C 1
ATOM 584 O O . SER A 1 80 ? 0.336 -6.387 -77.047 1.00 87.00 80 SER A O 1
ATOM 586 N N . HIS A 1 81 ? 0.635 -5.790 -74.914 1.00 83.50 81 HIS A N 1
ATOM 587 C CA . HIS A 1 81 ? 1.188 -4.461 -75.162 1.00 83.50 81 HIS A CA 1
ATOM 588 C C . HIS A 1 81 ? 2.142 -4.080 -74.030 1.00 83.50 81 HIS A C 1
ATOM 590 O O . HIS A 1 81 ? 1.984 -4.549 -72.907 1.00 83.50 81 HIS A O 1
ATOM 596 N N . LEU A 1 82 ? 3.119 -3.233 -74.349 1.00 83.75 82 LEU A N 1
ATOM 597 C CA . LEU A 1 82 ? 4.166 -2.797 -73.432 1.00 83.75 82 LEU A CA 1
ATOM 598 C C . LEU A 1 82 ? 3.709 -1.544 -72.661 1.00 83.75 82 LEU A C 1
ATOM 600 O O . LEU A 1 82 ? 3.480 -0.504 -73.280 1.00 83.75 82 LEU A O 1
ATOM 604 N N . GLN A 1 83 ? 3.552 -1.642 -71.340 1.00 82.50 83 GLN A N 1
ATOM 605 C CA . GLN A 1 83 ? 3.363 -0.515 -70.417 1.00 82.50 83 GLN A CA 1
ATOM 606 C C . GLN A 1 83 ? 4.580 -0.404 -69.481 1.00 82.50 83 GLN A C 1
ATOM 608 O O . GLN A 1 83 ? 5.552 -1.152 -69.590 1.00 82.50 83 GLN A O 1
ATOM 613 N N . GLY A 1 84 ? 4.545 0.556 -68.550 1.00 77.56 84 GLY A N 1
ATOM 614 C CA . GLY A 1 84 ? 5.661 0.843 -67.641 1.00 77.56 84 GLY A CA 1
ATOM 615 C C . GLY A 1 84 ? 6.162 -0.366 -66.834 1.00 77.56 84 GLY A C 1
ATOM 616 O O . GLY A 1 84 ? 7.366 -0.495 -66.634 1.00 77.56 84 GLY A O 1
ATOM 617 N N . TRP A 1 85 ? 5.267 -1.269 -66.422 1.00 79.06 85 TRP A N 1
ATOM 618 C CA . TRP A 1 85 ? 5.574 -2.449 -65.597 1.00 79.06 85 TRP A CA 1
ATOM 619 C C . TRP A 1 85 ? 5.894 -3.726 -66.410 1.00 79.06 85 TRP A C 1
ATOM 621 O O . TRP A 1 85 ? 6.162 -4.776 -65.823 1.00 79.06 85 TRP A O 1
ATOM 631 N N . GLU A 1 86 ? 5.894 -3.657 -67.747 1.00 89.25 86 GLU A N 1
ATOM 632 C CA . GLU A 1 86 ? 6.486 -4.670 -68.642 1.00 89.25 86 GLU A CA 1
ATOM 633 C C . GLU A 1 86 ? 7.942 -4.340 -69.021 1.00 89.25 86 GLU A C 1
ATOM 635 O O . GLU A 1 86 ? 8.600 -5.119 -69.718 1.00 89.25 86 GLU A O 1
ATOM 640 N N . HIS A 1 87 ? 8.462 -3.196 -68.567 1.00 89.75 87 HIS A N 1
ATOM 641 C CA . HIS A 1 87 ? 9.880 -2.882 -68.669 1.00 89.75 87 HIS A CA 1
ATOM 642 C C . HIS A 1 87 ? 10.675 -3.550 -67.546 1.00 89.75 87 HIS A C 1
ATOM 644 O O . HIS A 1 87 ? 10.242 -3.639 -66.395 1.00 89.75 87 HIS A O 1
ATOM 650 N N . PHE A 1 88 ? 11.889 -3.959 -67.886 1.00 91.62 88 PHE A N 1
ATOM 651 C CA . PHE A 1 88 ? 12.883 -4.459 -66.955 1.00 91.62 88 PHE A CA 1
ATOM 652 C C . PHE A 1 88 ? 14.158 -3.637 -67.107 1.00 91.62 88 PHE A C 1
ATOM 654 O O . PHE A 1 88 ? 14.668 -3.454 -68.213 1.00 91.62 88 PHE A O 1
ATOM 661 N N . LEU A 1 89 ? 14.676 -3.117 -66.001 1.00 92.69 89 LEU A N 1
ATOM 662 C CA . LEU A 1 89 ? 15.908 -2.343 -65.993 1.00 92.69 89 LEU A CA 1
ATOM 663 C C . LEU A 1 89 ? 17.110 -3.296 -65.988 1.00 92.69 89 LEU A C 1
ATOM 665 O O . LEU A 1 89 ? 17.178 -4.214 -65.170 1.00 92.69 89 LEU A O 1
ATOM 669 N N . ALA A 1 90 ? 18.069 -3.077 -66.886 1.00 92.06 90 ALA A N 1
ATOM 670 C CA . ALA A 1 90 ? 19.332 -3.804 -66.855 1.00 92.06 90 ALA A CA 1
ATOM 671 C C . ALA A 1 90 ? 20.262 -3.218 -65.781 1.00 92.06 90 ALA A C 1
ATOM 673 O O . ALA A 1 90 ? 20.699 -2.073 -65.896 1.00 92.06 90 ALA A O 1
ATOM 674 N N . LEU A 1 91 ? 20.604 -4.012 -64.762 1.00 91.81 91 LEU A N 1
ATOM 675 C CA . LEU A 1 91 ? 21.534 -3.626 -63.693 1.00 91.81 91 LEU A CA 1
ATOM 676 C C . LEU A 1 91 ? 22.743 -4.565 -63.625 1.00 91.81 91 LEU A C 1
ATOM 678 O O . LEU A 1 91 ? 22.578 -5.777 -63.809 1.00 91.81 91 LEU A O 1
ATOM 682 N N . PRO A 1 92 ? 23.958 -4.057 -63.336 1.00 91.06 92 PRO A N 1
ATOM 683 C CA . PRO A 1 92 ? 25.117 -4.908 -63.103 1.00 91.06 92 PRO A CA 1
ATOM 684 C C . PRO A 1 92 ? 24.854 -5.894 -61.963 1.00 91.06 92 PRO A C 1
ATOM 686 O O . PRO A 1 92 ? 24.402 -5.510 -60.885 1.00 91.06 92 PRO A O 1
ATOM 689 N N . LEU A 1 93 ? 25.209 -7.165 -62.166 1.00 88.88 93 LEU A N 1
ATOM 690 C CA . LEU A 1 93 ? 25.027 -8.213 -61.155 1.00 88.88 93 LEU A CA 1
ATOM 691 C C . LEU A 1 93 ? 25.761 -7.880 -59.839 1.00 88.88 93 LEU A C 1
ATOM 693 O O . LEU A 1 93 ? 25.326 -8.277 -58.762 1.00 88.88 93 LEU A O 1
ATOM 697 N N . ALA A 1 94 ? 26.849 -7.105 -59.924 1.00 88.62 94 ALA A N 1
ATOM 698 C CA . ALA A 1 94 ? 27.633 -6.641 -58.781 1.00 88.62 94 ALA A CA 1
ATOM 699 C C . ALA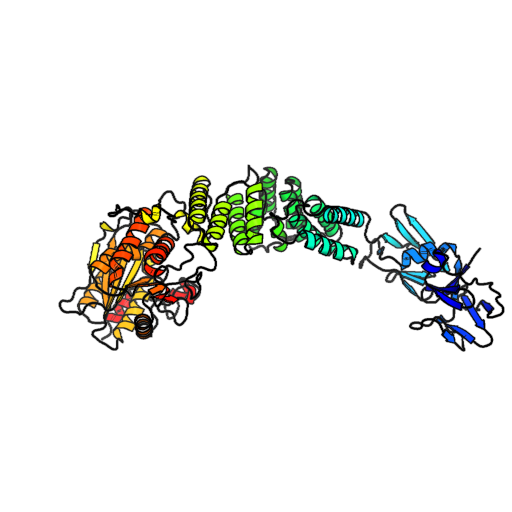 A 1 94 ? 26.858 -5.724 -57.814 1.00 88.62 94 ALA A C 1
ATOM 701 O O . ALA A 1 94 ? 27.249 -5.633 -56.657 1.00 88.62 94 ALA A O 1
ATOM 702 N N . CYS A 1 95 ? 25.767 -5.083 -58.251 1.00 87.88 95 CYS A N 1
ATOM 703 C CA . CYS A 1 95 ? 24.936 -4.212 -57.409 1.00 87.88 95 CYS A CA 1
ATOM 704 C C . CYS A 1 95 ? 23.900 -4.993 -56.579 1.00 87.88 95 CYS A C 1
ATOM 706 O O . CYS A 1 95 ? 23.331 -4.458 -55.627 1.00 87.88 95 CYS A O 1
ATOM 708 N N . LEU A 1 96 ? 23.636 -6.260 -56.923 1.00 88.88 96 LEU A N 1
ATOM 709 C CA . LEU A 1 96 ? 22.614 -7.069 -56.254 1.00 88.88 96 LEU A CA 1
ATOM 710 C C . LEU A 1 96 ? 22.859 -7.298 -54.756 1.00 88.88 96 LEU A C 1
ATOM 712 O O . LEU A 1 96 ? 21.881 -7.226 -54.014 1.00 88.88 96 LEU A O 1
ATOM 716 N N . PRO A 1 97 ? 24.093 -7.551 -54.269 1.00 89.75 97 PRO A N 1
ATOM 717 C CA . PRO A 1 97 ? 24.338 -7.693 -52.836 1.00 89.75 97 PRO A CA 1
ATOM 718 C C . PRO A 1 97 ? 23.930 -6.450 -52.037 1.00 89.75 97 PRO A C 1
ATOM 720 O O . PRO A 1 97 ? 23.339 -6.587 -50.969 1.00 89.75 97 PRO A O 1
ATOM 723 N N . ASP A 1 98 ? 24.226 -5.252 -52.550 1.00 88.62 98 ASP A N 1
ATOM 724 C CA . ASP A 1 98 ? 23.862 -3.980 -51.914 1.00 88.62 98 ASP A CA 1
ATOM 725 C C . ASP A 1 98 ? 22.355 -3.753 -51.929 1.00 88.62 98 ASP A C 1
ATOM 727 O O . ASP A 1 98 ? 21.757 -3.509 -50.883 1.00 88.62 98 ASP A O 1
ATOM 731 N N . LEU A 1 99 ? 21.723 -3.910 -53.095 1.00 88.44 99 LEU A N 1
ATOM 732 C CA . LEU A 1 99 ? 20.275 -3.758 -53.246 1.00 88.44 99 LEU A CA 1
ATOM 733 C C . LEU A 1 99 ? 19.497 -4.740 -52.371 1.00 88.44 99 LEU A C 1
ATOM 735 O O . LEU A 1 99 ? 18.538 -4.352 -51.703 1.00 88.44 99 LEU A O 1
ATOM 739 N N . HIS A 1 100 ? 19.931 -6.002 -52.338 1.00 89.62 100 HIS A N 1
ATOM 740 C CA . HIS A 1 100 ? 19.337 -7.016 -51.480 1.00 89.62 100 HIS A CA 1
ATOM 741 C C . HIS A 1 100 ? 19.429 -6.613 -50.008 1.00 89.62 100 HIS A C 1
ATOM 743 O O . HIS A 1 100 ? 18.429 -6.673 -49.294 1.00 89.62 100 HIS A O 1
ATOM 749 N N . HIS A 1 101 ? 20.609 -6.190 -49.555 1.00 88.31 101 HIS A N 1
ATOM 750 C CA . HIS A 1 101 ? 20.824 -5.835 -48.158 1.00 88.31 101 HIS A CA 1
ATOM 751 C C . HIS A 1 101 ? 20.017 -4.595 -47.747 1.00 88.31 101 HIS A C 1
ATOM 753 O O . HIS A 1 101 ? 19.353 -4.610 -46.711 1.00 88.31 101 HIS A O 1
ATOM 759 N N . LEU A 1 102 ? 20.001 -3.561 -48.593 1.00 89.06 102 LEU A N 1
ATOM 760 C CA . LEU A 1 102 ? 19.233 -2.339 -48.366 1.00 89.06 102 LEU A CA 1
ATOM 761 C C . LEU A 1 102 ? 17.728 -2.627 -48.263 1.00 89.06 102 LEU A C 1
ATOM 763 O O . LEU A 1 102 ? 17.096 -2.175 -47.314 1.00 89.06 102 LEU A O 1
ATOM 767 N N . ALA A 1 103 ? 17.163 -3.427 -49.172 1.00 87.94 103 ALA A N 1
ATOM 768 C CA . ALA A 1 103 ? 15.723 -3.710 -49.205 1.00 87.94 103 ALA A CA 1
ATOM 769 C C . ALA A 1 103 ? 15.245 -4.736 -48.152 1.00 87.94 103 ALA A C 1
ATOM 771 O O . ALA A 1 103 ? 14.059 -4.783 -47.820 1.00 87.94 103 ALA A O 1
ATOM 772 N N . SER A 1 104 ? 16.143 -5.571 -47.616 1.00 85.38 104 SER A N 1
ATOM 773 C CA . SER A 1 104 ? 15.771 -6.654 -46.684 1.00 85.38 104 SER A CA 1
ATOM 774 C C . SER A 1 104 ? 15.745 -6.229 -45.215 1.00 85.38 104 SER A C 1
ATOM 776 O O . SER A 1 104 ? 15.159 -6.923 -44.383 1.00 85.38 104 SER A O 1
ATOM 778 N N . CYS A 1 105 ? 16.365 -5.096 -44.888 1.00 85.25 105 CYS A N 1
ATOM 779 C CA . CYS A 1 105 ? 16.540 -4.623 -43.519 1.00 85.25 105 CYS A CA 1
ATOM 780 C C . CYS A 1 105 ? 15.710 -3.363 -43.236 1.00 85.25 105 CYS A C 1
ATOM 782 O O . CYS A 1 105 ? 15.310 -2.625 -44.136 1.00 85.25 105 CYS A O 1
ATOM 784 N N . VAL A 1 106 ? 15.444 -3.118 -41.953 1.00 87.75 106 VAL A N 1
ATOM 785 C CA . VAL A 1 106 ? 15.023 -1.794 -41.482 1.00 87.75 106 VAL A CA 1
ATOM 786 C C . VAL A 1 106 ? 16.290 -1.000 -41.188 1.00 87.75 106 VAL A C 1
ATOM 788 O O . VAL A 1 106 ? 17.255 -1.549 -40.659 1.00 87.75 106 VAL A O 1
ATOM 791 N N . TRP A 1 107 ? 16.285 0.280 -41.529 1.00 88.69 107 TRP A N 1
ATOM 792 C CA . TRP A 1 107 ? 17.429 1.170 -41.389 1.00 88.69 107 TRP A CA 1
ATOM 793 C C . TRP A 1 107 ? 17.047 2.411 -40.611 1.00 88.69 107 TRP A C 1
ATOM 795 O O . TRP A 1 107 ? 15.923 2.897 -40.732 1.00 88.69 107 TRP A O 1
ATOM 805 N N . HIS A 1 108 ? 18.002 2.930 -39.852 1.00 87.12 108 HIS A N 1
ATOM 806 C CA . HIS A 1 108 ? 17.918 4.243 -39.247 1.00 87.12 108 HIS A CA 1
ATOM 807 C C . HIS A 1 108 ? 18.462 5.305 -40.217 1.00 87.12 108 HIS A C 1
ATOM 809 O O . HIS A 1 108 ? 19.592 5.193 -40.686 1.00 87.12 108 HIS A O 1
ATOM 815 N N . VAL A 1 109 ? 17.677 6.329 -40.543 1.00 86.88 109 VAL A N 1
ATOM 816 C CA . VAL A 1 109 ? 18.086 7.448 -41.398 1.00 86.88 109 VAL A CA 1
ATOM 817 C C . VAL A 1 109 ? 18.721 8.527 -40.532 1.00 86.88 109 VAL A C 1
ATOM 819 O O . VAL A 1 109 ? 18.048 9.174 -39.727 1.00 86.88 109 VAL A O 1
ATOM 822 N N . SER A 1 110 ? 20.020 8.754 -40.716 1.00 81.50 110 SER A N 1
ATOM 823 C CA . SER A 1 110 ? 20.756 9.739 -39.925 1.00 81.50 110 SER A CA 1
ATOM 824 C C . SER A 1 110 ? 20.186 11.151 -40.129 1.00 81.50 110 SER A C 1
ATOM 826 O O . SER A 1 110 ? 20.122 11.649 -41.252 1.00 81.50 110 SER A O 1
ATOM 828 N N . GLY A 1 111 ? 19.769 11.802 -39.039 1.00 73.06 111 GLY A N 1
ATOM 829 C CA . GLY A 1 111 ? 19.308 13.196 -39.044 1.00 73.06 111 GLY A CA 1
ATOM 830 C C . GLY A 1 111 ? 17.840 13.439 -39.433 1.00 73.06 111 GLY A C 1
ATOM 831 O O . GLY A 1 111 ? 17.441 14.601 -39.478 1.00 73.06 111 GLY A O 1
ATOM 832 N N . ALA A 1 112 ? 17.025 12.402 -39.671 1.00 64.44 112 ALA A N 1
ATOM 833 C CA . ALA A 1 112 ? 15.607 12.540 -40.039 1.00 64.44 112 ALA A CA 1
ATOM 834 C C . ALA A 1 112 ? 14.640 11.967 -38.977 1.00 64.44 112 ALA A C 1
ATOM 836 O O . ALA A 1 112 ? 14.984 11.052 -38.233 1.00 64.44 112 ALA A O 1
ATOM 837 N N . ARG A 1 113 ? 13.405 12.496 -38.914 1.00 58.66 113 ARG A N 1
ATOM 838 C CA . ARG A 1 113 ? 12.265 11.938 -38.152 1.00 58.66 113 ARG A CA 1
ATOM 839 C C . ARG A 1 113 ? 11.051 11.794 -39.097 1.00 58.66 113 ARG A C 1
ATOM 841 O O . ARG A 1 113 ? 10.688 12.807 -39.690 1.00 58.66 113 ARG A O 1
ATOM 848 N N . PRO A 1 114 ? 10.391 10.620 -39.227 1.00 54.78 114 PRO A N 1
ATOM 849 C CA . PRO A 1 114 ? 10.669 9.360 -38.540 1.00 54.78 114 PRO A CA 1
ATOM 850 C C . PRO A 1 114 ? 12.016 8.783 -38.963 1.00 54.78 114 PRO A C 1
ATOM 852 O O . PRO A 1 114 ? 12.419 8.864 -40.120 1.00 54.78 114 PRO A O 1
ATOM 855 N N . SER A 1 115 ? 12.720 8.238 -37.983 1.00 72.44 115 SER A N 1
ATOM 856 C CA . SER A 1 115 ? 14.118 7.873 -38.120 1.00 72.44 115 SER A CA 1
ATOM 857 C C . SER A 1 115 ? 14.317 6.447 -38.625 1.00 72.44 115 SER A C 1
ATOM 859 O O . SER A 1 115 ? 15.435 6.116 -38.978 1.00 72.44 115 SER A O 1
ATOM 861 N N . PHE A 1 116 ? 13.271 5.616 -38.729 1.00 83.75 116 PHE A N 1
ATOM 862 C CA . PHE A 1 116 ? 13.377 4.225 -39.183 1.00 83.75 116 PHE A CA 1
ATOM 863 C C . PHE A 1 116 ? 12.529 3.947 -40.422 1.00 83.75 116 PHE A C 1
ATOM 865 O O . PHE A 1 116 ? 11.334 4.239 -40.448 1.00 83.75 116 PHE A O 1
ATOM 872 N N . VAL A 1 117 ? 13.135 3.331 -41.434 1.00 85.69 117 VAL A N 1
ATOM 873 C CA . VAL A 1 117 ? 12.500 3.038 -42.724 1.00 85.69 117 VAL A CA 1
ATOM 874 C C . VAL A 1 117 ? 12.984 1.702 -43.270 1.00 85.69 117 VAL A C 1
ATOM 876 O O . VAL A 1 117 ? 14.127 1.302 -43.059 1.00 85.69 117 VAL A O 1
ATOM 879 N N . ARG A 1 118 ? 12.116 1.008 -44.006 1.00 88.69 118 ARG A N 1
ATOM 880 C CA . ARG A 1 118 ? 12.529 -0.091 -44.879 1.00 88.69 118 ARG A CA 1
ATOM 881 C C . ARG A 1 118 ? 12.606 0.455 -46.305 1.00 88.69 118 ARG A C 1
ATOM 883 O O . ARG A 1 118 ? 11.559 0.845 -46.819 1.00 88.69 118 ARG A O 1
ATOM 890 N N . PRO A 1 119 ? 13.795 0.513 -46.925 1.00 89.94 119 PRO A N 1
ATOM 891 C CA . PRO A 1 119 ? 13.929 0.845 -48.331 1.00 89.94 119 PRO A CA 1
ATOM 892 C C . PRO A 1 119 ? 13.077 -0.084 -49.194 1.00 89.94 119 PRO A C 1
ATOM 894 O O . PRO A 1 119 ? 13.050 -1.296 -48.974 1.00 89.94 119 PRO A O 1
ATOM 897 N N . VAL A 1 120 ? 12.386 0.486 -50.175 1.00 90.56 120 VAL A N 1
ATOM 898 C CA . VAL A 1 120 ? 11.558 -0.262 -51.128 1.00 90.56 120 VAL A CA 1
ATOM 899 C C . VAL A 1 120 ? 12.064 0.021 -52.529 1.00 90.56 120 VAL A C 1
ATOM 901 O O . VAL A 1 120 ? 12.473 1.141 -52.830 1.00 90.56 120 VAL A O 1
ATOM 904 N N . ILE A 1 121 ? 12.050 -0.998 -53.381 1.00 89.50 121 ILE A N 1
ATOM 905 C CA . ILE A 1 121 ? 12.300 -0.823 -54.805 1.00 89.50 121 ILE A CA 1
ATOM 906 C C . ILE A 1 121 ? 10.948 -0.707 -55.498 1.00 89.50 121 ILE A C 1
ATOM 908 O O . ILE A 1 121 ? 10.164 -1.651 -55.496 1.00 89.50 121 ILE A O 1
ATOM 912 N N . GLU A 1 122 ? 10.682 0.460 -56.065 1.00 88.81 122 GLU A N 1
ATOM 913 C CA . GLU A 1 122 ? 9.461 0.761 -56.808 1.00 88.81 122 GLU A CA 1
ATOM 914 C C . GLU A 1 122 ? 9.815 1.774 -57.894 1.00 88.81 122 GLU A C 1
ATOM 916 O O . GLU A 1 122 ? 10.672 2.632 -57.688 1.00 88.81 122 GLU A O 1
ATOM 921 N N . ASP A 1 123 ? 9.194 1.671 -59.063 1.00 88.31 123 ASP A N 1
ATOM 922 C CA . ASP A 1 123 ? 9.467 2.569 -60.189 1.00 88.31 123 ASP A CA 1
ATOM 923 C C . ASP A 1 123 ? 10.917 2.597 -60.657 1.00 88.31 123 ASP A C 1
ATOM 925 O O . ASP A 1 123 ? 11.444 3.597 -61.149 1.00 88.31 123 ASP A O 1
ATOM 929 N N . PHE A 1 124 ? 11.572 1.439 -60.522 1.00 89.88 124 PHE A N 1
ATOM 930 C CA . PHE A 1 124 ? 12.993 1.282 -60.817 1.00 89.88 124 PHE A CA 1
ATOM 931 C C . PHE A 1 124 ? 13.855 2.291 -60.041 1.00 89.88 124 PHE A C 1
ATOM 933 O O . PHE A 1 124 ? 14.908 2.728 -60.520 1.00 89.88 124 PHE A O 1
ATOM 940 N N . GLN A 1 125 ? 13.387 2.678 -58.854 1.00 91.06 125 GLN A N 1
ATOM 941 C CA . GLN A 1 125 ? 14.070 3.540 -57.908 1.00 91.06 125 GLN A CA 1
ATOM 942 C C . GLN A 1 125 ? 14.180 2.832 -56.559 1.00 91.06 125 GLN A C 1
ATOM 944 O O . GLN A 1 125 ? 13.282 2.099 -56.146 1.00 91.06 125 GLN A O 1
ATOM 949 N N . LEU A 1 126 ? 15.280 3.072 -55.849 1.00 91.25 126 LEU A N 1
ATOM 950 C CA . LEU A 1 126 ? 15.359 2.779 -54.425 1.00 91.25 126 LEU A CA 1
ATOM 951 C C . LEU A 1 126 ? 14.725 3.951 -53.675 1.00 91.25 126 LEU A C 1
ATOM 953 O O . LEU A 1 126 ? 15.240 5.067 -53.726 1.00 91.25 126 LEU A O 1
ATOM 957 N N . ARG A 1 127 ? 13.614 3.699 -52.984 1.00 90.19 127 ARG A N 1
ATOM 958 C CA . ARG A 1 127 ? 12.868 4.695 -52.210 1.00 90.19 127 ARG A CA 1
ATOM 959 C C . ARG A 1 127 ? 13.115 4.498 -50.721 1.00 90.19 127 ARG A C 1
ATOM 961 O O . ARG A 1 127 ? 12.980 3.393 -50.198 1.00 90.19 127 ARG A O 1
ATOM 968 N N . VAL A 1 128 ? 13.453 5.585 -50.038 1.00 87.94 128 VAL A N 1
ATOM 969 C CA . VAL A 1 128 ? 13.754 5.647 -48.608 1.00 87.94 128 VAL A CA 1
ATOM 970 C C . VAL A 1 128 ? 13.001 6.836 -48.005 1.00 87.94 128 VAL A C 1
ATOM 972 O O . VAL A 1 128 ? 13.496 7.961 -47.969 1.00 87.94 128 VAL A O 1
ATOM 975 N N . GLY A 1 129 ? 11.763 6.605 -47.561 1.00 83.50 129 GLY A N 1
ATOM 976 C CA . GLY A 1 129 ? 10.863 7.698 -47.178 1.00 83.50 129 GLY A CA 1
ATOM 977 C C . GLY A 1 129 ? 10.538 8.586 -48.385 1.00 83.50 129 GLY A C 1
ATOM 978 O O . GLY A 1 129 ? 10.065 8.088 -49.404 1.00 83.50 129 GLY A O 1
ATOM 979 N N . GLU A 1 130 ? 10.803 9.889 -48.278 1.00 81.31 130 GLU A N 1
ATOM 980 C CA . GLU A 1 130 ? 10.649 10.849 -49.387 1.00 81.31 130 GLU A CA 1
ATOM 981 C C . GLU A 1 130 ? 11.866 10.896 -50.324 1.00 81.31 130 GLU A C 1
ATOM 983 O O . GLU A 1 130 ? 11.783 11.449 -51.419 1.00 81.31 130 GLU A O 1
ATOM 988 N N . TRP A 1 131 ? 12.997 10.318 -49.911 1.00 86.75 131 TRP A N 1
ATOM 989 C CA . TRP A 1 131 ? 14.207 10.267 -50.721 1.00 86.75 131 TRP A CA 1
ATOM 990 C C . TRP A 1 131 ? 14.131 9.108 -51.720 1.00 86.75 131 TRP A C 1
ATOM 992 O O . TRP A 1 131 ? 13.707 8.005 -51.372 1.00 86.75 131 TRP A O 1
ATOM 1002 N N . SER A 1 132 ? 14.551 9.333 -52.963 1.00 88.56 132 SER A N 1
ATOM 1003 C CA . SER A 1 132 ? 14.548 8.308 -54.009 1.00 88.56 132 SER A CA 1
ATOM 1004 C C . SER A 1 132 ? 15.707 8.488 -54.978 1.00 88.56 132 SER A C 1
ATOM 1006 O O . SER A 1 132 ? 16.032 9.616 -55.344 1.00 88.56 132 SER A O 1
ATOM 1008 N N . VAL A 1 133 ? 16.264 7.377 -55.451 1.00 90.00 133 VAL A N 1
ATOM 1009 C CA . VAL A 1 133 ? 17.331 7.348 -56.459 1.00 90.00 133 VAL A CA 1
ATOM 1010 C C . VAL A 1 133 ? 17.042 6.291 -57.517 1.00 90.00 133 VAL A C 1
ATOM 1012 O O . VAL A 1 133 ? 16.618 5.182 -57.198 1.00 90.00 133 VAL A O 1
ATOM 1015 N N . GLU A 1 134 ? 17.297 6.620 -58.780 1.00 90.50 134 GLU A N 1
ATOM 1016 C CA . GLU A 1 134 ? 17.257 5.666 -59.892 1.00 90.50 134 GLU A CA 1
ATOM 1017 C C . GLU A 1 134 ? 18.298 4.559 -59.683 1.00 90.50 134 GLU A C 1
ATOM 1019 O O . GLU A 1 134 ? 19.471 4.839 -59.433 1.00 90.50 134 GLU A O 1
ATOM 1024 N N . LEU A 1 135 ? 17.884 3.291 -59.783 1.00 90.12 135 LEU A N 1
ATOM 1025 C CA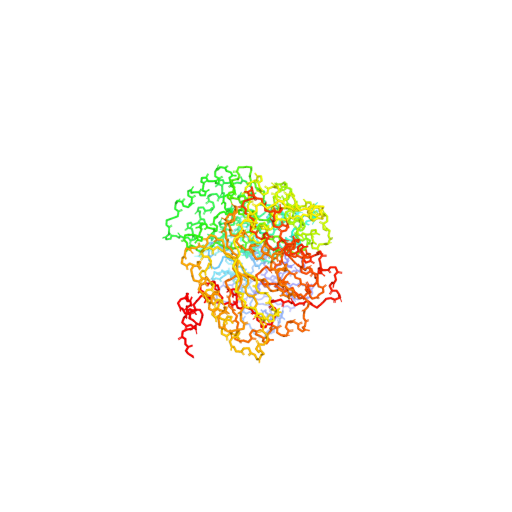 . LEU A 1 135 ? 18.739 2.150 -59.428 1.00 90.12 135 LEU A CA 1
ATOM 1026 C C . LEU A 1 135 ? 20.043 2.095 -60.237 1.00 90.12 135 LEU A C 1
ATOM 1028 O O . LEU A 1 135 ? 21.064 1.651 -59.725 1.00 90.12 135 LEU A O 1
ATOM 1032 N N . GLU A 1 136 ? 20.030 2.549 -61.488 1.00 88.38 136 GLU A N 1
ATOM 1033 C CA . GLU A 1 136 ? 21.213 2.587 -62.351 1.00 88.38 136 GLU A CA 1
ATOM 1034 C C . GLU A 1 136 ? 22.214 3.697 -61.986 1.00 88.38 136 GLU A C 1
ATOM 1036 O O . GLU A 1 136 ? 23.361 3.655 -62.429 1.00 88.38 136 GLU A O 1
ATOM 1041 N N . ARG A 1 137 ? 21.793 4.683 -61.184 1.00 87.62 137 ARG A N 1
ATOM 1042 C CA . ARG A 1 137 ? 22.636 5.769 -60.655 1.00 87.62 137 ARG A CA 1
ATOM 1043 C C . ARG A 1 137 ? 23.020 5.561 -59.195 1.00 87.62 137 ARG A C 1
ATOM 1045 O O . ARG A 1 137 ? 23.755 6.372 -58.641 1.00 87.62 137 ARG A O 1
ATOM 1052 N N . LEU A 1 138 ? 22.521 4.492 -58.581 1.00 88.56 138 LEU A N 1
ATOM 1053 C CA . LEU A 1 138 ? 22.735 4.177 -57.181 1.00 88.56 138 LEU A CA 1
ATOM 1054 C C . LEU A 1 138 ? 24.226 3.948 -56.896 1.00 88.56 138 LEU A C 1
ATOM 1056 O O . LEU A 1 138 ? 24.803 2.937 -57.298 1.00 88.56 138 LEU A O 1
ATOM 1060 N N . ALA A 1 139 ? 24.827 4.868 -56.149 1.00 88.06 139 ALA A N 1
ATOM 1061 C CA . ALA A 1 139 ? 26.145 4.714 -55.555 1.00 88.06 139 ALA A CA 1
ATOM 1062 C C . ALA A 1 139 ? 25.996 4.336 -54.079 1.00 88.06 139 ALA A C 1
ATOM 1064 O O . ALA A 1 139 ? 25.230 4.963 -53.339 1.00 88.06 139 ALA A O 1
ATOM 1065 N N . VAL A 1 140 ? 26.730 3.303 -53.667 1.00 89.12 140 VAL A N 1
ATOM 1066 C CA . VAL A 1 140 ? 26.653 2.726 -52.327 1.00 89.12 140 VAL A CA 1
ATOM 1067 C C . VAL A 1 140 ? 28.051 2.591 -51.745 1.00 89.12 140 VAL A C 1
ATOM 1069 O O . VAL A 1 140 ? 28.838 1.773 -52.217 1.00 89.12 140 VAL A O 1
ATOM 1072 N N . ASP A 1 141 ? 28.327 3.337 -50.680 1.00 89.12 141 ASP A N 1
ATOM 1073 C CA . ASP A 1 141 ? 29.556 3.188 -49.906 1.00 89.12 141 ASP A CA 1
ATOM 1074 C C . ASP A 1 141 ? 29.251 2.509 -48.570 1.00 89.12 141 ASP A C 1
ATOM 1076 O O . ASP A 1 141 ? 28.459 2.996 -47.757 1.00 89.12 141 ASP A O 1
ATOM 1080 N N . ARG A 1 142 ? 29.896 1.364 -48.334 1.00 87.62 142 ARG A N 1
ATOM 1081 C CA . ARG A 1 142 ? 29.769 0.606 -47.086 1.00 87.62 142 ARG A CA 1
ATOM 1082 C C . ARG A 1 142 ? 30.782 1.094 -46.063 1.00 87.62 142 ARG A C 1
ATOM 1084 O O . ARG A 1 142 ? 31.988 1.061 -46.311 1.00 87.62 142 ARG A O 1
ATOM 1091 N N . ALA A 1 143 ? 30.301 1.474 -44.888 1.00 85.38 143 ALA A N 1
ATOM 1092 C CA . ALA A 1 143 ? 31.151 1.798 -43.756 1.00 85.38 143 ALA A CA 1
ATOM 1093 C C . ALA A 1 143 ? 31.488 0.537 -42.926 1.00 85.38 143 ALA A C 1
ATOM 1095 O O . ALA A 1 143 ? 30.702 -0.415 -42.886 1.00 85.38 143 ALA A O 1
ATOM 1096 N N . PRO A 1 144 ? 32.636 0.510 -42.216 1.00 81.81 144 PRO A N 1
ATOM 1097 C CA . PRO A 1 144 ? 33.015 -0.613 -41.350 1.00 81.81 144 PRO A CA 1
ATOM 1098 C C . PRO A 1 144 ? 32.050 -0.880 -40.186 1.00 81.81 144 PRO A C 1
ATOM 1100 O O . PRO A 1 144 ? 32.046 -1.978 -39.638 1.00 81.81 144 PRO A O 1
ATOM 1103 N N . ASP A 1 145 ? 31.250 0.115 -39.798 1.00 76.88 145 ASP A N 1
ATOM 1104 C CA . ASP A 1 145 ? 30.244 0.021 -38.733 1.00 76.88 145 ASP A CA 1
ATOM 1105 C C . ASP A 1 145 ? 28.917 -0.609 -39.205 1.00 76.88 145 ASP A C 1
ATOM 1107 O O . ASP A 1 145 ? 27.969 -0.710 -38.427 1.00 76.88 145 ASP A O 1
ATOM 1111 N N . GLY A 1 146 ? 28.852 -1.047 -40.469 1.00 80.00 146 GLY A N 1
ATOM 1112 C CA . GLY A 1 146 ? 27.659 -1.619 -41.091 1.00 80.00 146 GLY A CA 1
ATOM 1113 C C . GLY A 1 146 ? 26.696 -0.580 -41.668 1.00 80.00 146 GLY A C 1
ATOM 1114 O O . GLY A 1 146 ? 25.657 -0.965 -42.200 1.00 80.00 146 GLY A O 1
ATOM 1115 N N . SER A 1 147 ? 27.021 0.714 -41.587 1.00 85.69 147 SER A N 1
ATOM 1116 C CA . SER A 1 147 ? 26.229 1.775 -42.210 1.00 85.69 147 SER A CA 1
ATOM 1117 C C . SER A 1 147 ? 26.453 1.839 -43.720 1.00 85.69 147 SER A C 1
ATOM 1119 O O . SER A 1 147 ? 27.513 1.482 -44.238 1.00 85.69 147 SER A O 1
ATOM 1121 N N . PHE A 1 148 ? 25.458 2.367 -44.420 1.00 86.88 148 PHE A N 1
ATOM 1122 C CA . PHE A 1 148 ? 25.472 2.600 -45.856 1.00 86.88 148 PHE A CA 1
ATOM 1123 C C . PHE A 1 148 ? 25.359 4.095 -46.130 1.00 86.88 148 PHE A C 1
ATOM 1125 O O . PHE A 1 148 ? 24.478 4.761 -45.589 1.00 86.88 148 PHE A O 1
ATOM 1132 N N . LEU A 1 149 ? 26.231 4.630 -46.979 1.00 86.56 149 LEU A N 1
ATOM 1133 C CA . LEU A 1 149 ? 26.037 5.940 -47.586 1.00 86.56 149 LEU A CA 1
ATOM 1134 C C . LEU A 1 149 ? 25.491 5.726 -48.993 1.00 86.56 149 LEU A C 1
ATOM 1136 O O . LEU A 1 149 ? 26.131 5.078 -49.820 1.00 86.56 149 LEU A O 1
ATOM 1140 N N . VAL A 1 150 ? 24.298 6.251 -49.244 1.00 87.25 150 VAL A N 1
ATOM 1141 C CA . VAL A 1 150 ? 23.577 6.062 -50.499 1.00 87.25 150 VAL A CA 1
ATOM 1142 C C . VAL A 1 150 ? 23.448 7.402 -51.212 1.00 87.25 150 VAL A C 1
ATOM 1144 O O . VAL A 1 150 ? 23.030 8.387 -50.607 1.00 87.25 150 VAL A O 1
ATOM 1147 N N . SER A 1 151 ? 23.823 7.470 -52.487 1.00 82.44 151 SER A N 1
ATOM 1148 C CA . SER A 1 151 ? 23.738 8.704 -53.275 1.00 82.44 151 SER A CA 1
ATOM 1149 C C . SER A 1 151 ? 23.546 8.430 -54.765 1.00 82.44 151 SER A C 1
ATOM 1151 O O . SER A 1 151 ? 23.691 7.299 -55.220 1.00 82.44 151 SER A O 1
ATOM 1153 N N . ASP A 1 152 ? 23.234 9.478 -55.520 1.00 79.19 152 ASP A N 1
ATOM 1154 C CA . ASP A 1 152 ? 23.217 9.490 -56.989 1.00 79.19 152 ASP A CA 1
ATOM 1155 C C . ASP A 1 152 ? 24.251 10.472 -57.579 1.00 79.19 152 ASP A C 1
ATOM 1157 O O . ASP A 1 152 ? 24.275 10.726 -58.783 1.00 79.19 152 ASP A O 1
ATOM 1161 N N . GLY A 1 153 ? 25.080 11.075 -56.716 1.00 66.88 153 GLY A N 1
ATOM 1162 C CA . GLY A 1 153 ? 26.044 12.122 -57.061 1.00 66.88 153 GLY A CA 1
ATOM 1163 C C . GLY A 1 153 ? 25.454 13.516 -57.331 1.00 66.88 153 GLY A C 1
ATOM 1164 O O . GLY A 1 153 ? 26.227 14.449 -57.543 1.00 66.88 153 GLY A O 1
ATOM 1165 N N . GLN A 1 154 ? 24.127 13.689 -57.317 1.00 63.25 154 GLN A N 1
ATOM 1166 C CA . GLN A 1 154 ? 23.442 14.965 -57.597 1.00 63.25 154 GLN A CA 1
ATOM 1167 C C . GLN A 1 154 ? 22.596 15.472 -56.417 1.00 63.25 154 GLN A C 1
ATOM 1169 O O . GLN A 1 154 ? 22.436 16.680 -56.241 1.00 63.25 154 GLN A O 1
ATOM 1174 N N . THR A 1 155 ? 22.087 14.564 -55.588 1.00 65.62 155 THR A N 1
ATOM 1175 C CA . THR A 1 155 ? 21.339 14.823 -54.354 1.00 65.62 155 THR A CA 1
ATOM 1176 C C . THR A 1 155 ? 22.228 14.672 -53.117 1.00 65.62 155 THR A C 1
ATOM 1178 O O . THR A 1 155 ? 23.328 14.118 -53.171 1.00 65.62 155 THR A O 1
ATOM 1181 N N . ALA A 1 156 ? 21.766 15.191 -51.974 1.00 74.88 156 ALA A N 1
ATOM 1182 C CA . ALA A 1 156 ? 22.450 14.974 -50.703 1.00 74.88 156 ALA A CA 1
ATOM 1183 C C . ALA A 1 156 ? 22.469 13.473 -50.374 1.00 74.88 156 ALA A C 1
ATOM 1185 O O . ALA A 1 156 ? 21.425 12.818 -50.384 1.00 74.88 156 ALA A O 1
ATOM 1186 N N . ALA A 1 157 ? 23.660 12.944 -50.090 1.00 84.81 157 ALA A N 1
ATOM 1187 C CA . ALA A 1 157 ? 23.836 11.544 -49.741 1.00 84.81 157 ALA A CA 1
ATOM 1188 C C . ALA A 1 157 ? 23.097 11.205 -48.439 1.00 84.81 157 ALA A C 1
ATOM 1190 O O . ALA A 1 157 ? 23.149 11.958 -47.463 1.00 84.81 157 ALA A O 1
ATOM 1191 N N . LEU A 1 158 ? 22.434 10.052 -48.423 1.00 87.75 158 LEU A N 1
ATOM 1192 C CA . LEU A 1 158 ? 21.677 9.555 -47.287 1.00 87.75 158 LEU A CA 1
ATOM 1193 C C . LEU A 1 158 ? 22.509 8.528 -46.520 1.00 87.75 158 LEU A C 1
ATOM 1195 O O . LEU A 1 158 ? 22.932 7.520 -47.086 1.00 87.75 158 LEU A O 1
ATOM 1199 N N . LYS A 1 159 ? 22.736 8.764 -45.225 1.00 89.44 159 LYS A N 1
ATOM 1200 C CA . LYS A 1 159 ? 23.392 7.789 -44.346 1.00 89.44 159 LYS A CA 1
ATOM 1201 C C . LYS A 1 159 ? 22.341 6.901 -43.674 1.00 89.44 159 LYS A C 1
ATOM 1203 O O . LYS A 1 159 ? 21.505 7.399 -42.919 1.00 89.44 159 LYS A O 1
ATOM 1208 N N . LEU A 1 160 ? 22.423 5.600 -43.928 1.00 89.50 160 LEU A N 1
ATOM 1209 C CA . LEU A 1 160 ? 21.588 4.549 -43.357 1.00 89.50 160 LEU A CA 1
ATOM 1210 C C . LEU A 1 160 ? 22.388 3.740 -42.340 1.00 89.50 160 LEU A C 1
ATOM 1212 O O . LEU A 1 160 ? 23.404 3.140 -42.677 1.00 89.50 160 LEU A O 1
ATOM 1216 N N . GLU A 1 161 ? 21.928 3.711 -41.099 1.00 88.88 161 GLU A N 1
ATOM 1217 C CA . GLU A 1 161 ? 22.550 2.988 -39.991 1.00 88.88 161 GLU A CA 1
ATOM 1218 C C . GLU A 1 161 ? 21.758 1.703 -39.687 1.00 88.88 161 GLU A C 1
ATOM 1220 O O . GLU A 1 161 ? 20.530 1.682 -39.835 1.00 88.88 161 GLU A O 1
ATOM 1225 N N . PRO A 1 162 ? 22.424 0.609 -39.286 1.00 88.06 162 PRO A N 1
ATOM 1226 C CA . PRO A 1 162 ? 21.769 -0.685 -39.107 1.00 88.06 162 PRO A CA 1
ATOM 1227 C C . PRO A 1 162 ? 20.735 -0.675 -37.966 1.00 88.06 162 PRO A C 1
ATOM 1229 O O . PRO A 1 162 ? 20.969 -0.103 -36.899 1.00 88.06 162 PRO A O 1
ATOM 1232 N N . CYS A 1 163 ? 19.604 -1.362 -38.170 1.00 86.88 163 CYS A N 1
ATOM 1233 C CA . CYS A 1 163 ? 18.604 -1.650 -37.137 1.00 86.88 163 CYS A CA 1
ATOM 1234 C C . CYS A 1 163 ? 18.381 -3.178 -37.021 1.00 86.88 163 CYS A C 1
ATOM 1236 O O . CYS A 1 163 ? 17.957 -3.796 -38.002 1.00 86.88 163 CYS A O 1
ATOM 1238 N N . PRO A 1 164 ? 18.624 -3.807 -35.849 1.00 86.88 164 PRO A N 1
ATOM 1239 C CA . PRO A 1 164 ? 19.075 -3.199 -34.593 1.00 86.88 164 PRO A CA 1
ATOM 1240 C C . PRO A 1 164 ? 20.492 -2.621 -34.693 1.00 86.88 164 PRO A C 1
ATOM 1242 O O . PRO A 1 164 ? 21.324 -3.107 -35.455 1.00 86.88 164 PRO A O 1
ATOM 1245 N N . SER A 1 165 ? 20.774 -1.602 -33.882 1.00 86.38 165 SER A N 1
ATOM 1246 C CA . SER A 1 165 ? 22.131 -1.073 -33.741 1.00 86.38 165 SER A CA 1
ATOM 1247 C C . SER A 1 165 ? 23.051 -2.104 -33.074 1.00 86.38 165 SER A C 1
ATOM 1249 O O . SER A 1 165 ? 22.592 -2.961 -32.312 1.00 86.38 165 SER A O 1
ATOM 1251 N N . SER A 1 166 ? 24.365 -2.008 -33.302 1.00 88.44 166 SER A N 1
ATOM 1252 C CA . SER A 1 166 ? 25.344 -2.914 -32.673 1.00 88.44 166 SER A CA 1
ATOM 1253 C C . SER A 1 166 ? 25.221 -2.978 -31.132 1.00 88.44 166 SER A C 1
ATOM 1255 O O . SER A 1 166 ? 25.197 -4.087 -30.586 1.00 88.44 166 SER A O 1
ATOM 1257 N N . PRO A 1 167 ? 25.032 -1.853 -30.405 1.00 91.12 167 PRO A N 1
ATOM 1258 C CA . PRO A 1 167 ? 24.771 -1.892 -28.964 1.00 91.12 167 PRO A CA 1
ATOM 1259 C C . PRO A 1 167 ? 23.505 -2.666 -28.569 1.00 91.12 167 PRO A C 1
ATOM 1261 O O . PRO A 1 167 ? 23.530 -3.407 -27.582 1.00 91.12 167 PRO A O 1
ATOM 1264 N N . LEU A 1 168 ? 22.416 -2.523 -29.335 1.00 92.12 168 LEU A N 1
ATOM 1265 C CA . LEU A 1 168 ? 21.161 -3.236 -29.089 1.00 92.12 168 LEU A CA 1
ATOM 1266 C C . LEU A 1 168 ? 21.309 -4.734 -29.371 1.00 92.12 168 LEU A C 1
ATOM 1268 O O . LEU A 1 168 ? 20.847 -5.558 -28.581 1.00 92.12 168 LEU A O 1
ATOM 1272 N N . GLN A 1 169 ? 22.000 -5.100 -30.451 1.00 92.62 169 GLN A N 1
ATOM 1273 C CA . GLN A 1 169 ? 22.297 -6.496 -30.752 1.00 92.62 169 GLN A CA 1
ATOM 1274 C C . GLN A 1 169 ? 23.112 -7.142 -29.624 1.00 92.62 169 GLN A C 1
ATOM 1276 O O . GLN A 1 169 ? 22.739 -8.206 -29.132 1.00 92.62 169 GLN A O 1
ATOM 1281 N N . SER A 1 170 ? 24.167 -6.470 -29.151 1.00 95.25 170 SER A N 1
ATOM 1282 C CA . SER A 1 170 ? 24.968 -6.950 -28.021 1.00 95.25 170 SER A CA 1
ATOM 1283 C C . SER A 1 170 ? 24.132 -7.107 -26.743 1.00 95.25 170 SER A C 1
ATOM 1285 O O . SER A 1 170 ? 24.281 -8.102 -26.035 1.00 95.25 170 SER A O 1
ATOM 1287 N N . LEU A 1 171 ? 23.224 -6.167 -26.452 1.00 96.31 171 LEU A N 1
ATOM 1288 C CA . LEU A 1 171 ? 22.311 -6.275 -25.311 1.00 96.31 171 LEU A CA 1
ATOM 1289 C C . LEU A 1 171 ? 21.417 -7.520 -25.425 1.00 96.31 171 LEU A C 1
ATOM 1291 O O . LEU A 1 171 ? 21.317 -8.288 -24.470 1.00 96.31 171 LEU A O 1
ATOM 1295 N N . LEU A 1 172 ? 20.794 -7.746 -26.586 1.00 95.75 172 LEU A N 1
ATOM 1296 C CA . LEU A 1 172 ? 19.927 -8.905 -26.818 1.00 95.75 172 LEU A CA 1
ATOM 1297 C C . LEU A 1 172 ? 20.692 -10.232 -26.755 1.00 95.75 172 LEU A C 1
ATOM 1299 O O . LEU A 1 172 ? 20.155 -11.227 -26.267 1.00 95.75 172 LEU A O 1
ATOM 1303 N N . GLU A 1 173 ? 21.943 -10.267 -27.211 1.00 96.19 173 GLU A N 1
ATOM 1304 C CA . GLU A 1 173 ? 22.807 -11.447 -27.103 1.00 96.19 173 GLU A CA 1
ATOM 1305 C C . GLU A 1 173 ? 23.162 -11.778 -25.650 1.00 96.19 173 GLU A C 1
ATOM 1307 O O . GLU A 1 173 ? 23.136 -12.951 -25.264 1.00 96.19 173 GLU A O 1
ATOM 1312 N N . ASP A 1 174 ? 23.434 -10.766 -24.825 1.00 96.50 174 ASP A N 1
ATOM 1313 C CA . ASP A 1 174 ? 23.704 -10.963 -23.402 1.00 96.50 174 ASP A CA 1
ATOM 1314 C C . ASP A 1 174 ? 22.442 -11.379 -22.638 1.00 96.50 174 ASP A C 1
ATOM 1316 O O . ASP A 1 174 ? 22.489 -12.337 -21.865 1.00 96.50 174 ASP A O 1
ATOM 1320 N N . VAL A 1 175 ? 21.288 -10.767 -22.931 1.00 94.81 175 VAL A N 1
ATOM 1321 C CA . VAL A 1 175 ? 19.989 -11.206 -22.392 1.00 94.81 175 VAL A CA 1
ATOM 1322 C C . VAL A 1 175 ? 19.700 -12.655 -22.795 1.00 94.81 175 VAL A C 1
ATOM 1324 O O . VAL A 1 175 ? 19.324 -13.477 -21.961 1.00 94.81 175 VAL A O 1
ATOM 1327 N N . ARG A 1 176 ? 19.944 -13.021 -24.059 1.00 94.50 176 ARG A N 1
ATOM 1328 C CA . ARG A 1 176 ? 19.804 -14.404 -24.538 1.00 94.50 176 ARG A CA 1
ATOM 1329 C C . ARG A 1 176 ? 20.725 -15.364 -23.786 1.00 94.50 176 ARG A C 1
ATOM 1331 O O . ARG A 1 176 ? 20.340 -16.515 -23.577 1.00 94.50 176 ARG A O 1
ATOM 1338 N N . ARG A 1 177 ? 21.929 -14.932 -23.398 1.00 93.88 177 ARG A N 1
ATOM 1339 C CA . ARG A 1 177 ? 22.850 -15.743 -22.588 1.00 93.88 177 ARG A CA 1
ATOM 1340 C C . ARG A 1 177 ? 22.274 -15.999 -21.197 1.00 93.88 177 ARG A C 1
ATOM 1342 O O . ARG A 1 177 ? 22.250 -17.159 -20.798 1.00 93.88 177 ARG A O 1
ATOM 1349 N N . VAL A 1 178 ? 21.752 -14.970 -20.530 1.00 91.19 178 VAL A N 1
ATOM 1350 C CA . VAL A 1 178 ? 21.087 -15.097 -19.219 1.00 91.19 178 VAL A CA 1
ATOM 1351 C C . VAL A 1 178 ? 19.887 -16.040 -19.303 1.00 91.19 178 VAL A C 1
ATOM 1353 O O . VAL A 1 178 ? 19.809 -17.019 -18.567 1.00 91.19 178 VAL A O 1
ATOM 1356 N N . VAL A 1 179 ? 18.997 -15.833 -20.280 1.00 89.88 179 VAL A N 1
ATOM 1357 C CA . VAL A 1 179 ? 17.815 -16.693 -20.479 1.00 89.88 179 VAL A CA 1
ATOM 1358 C C . VAL A 1 179 ? 18.209 -18.160 -20.703 1.00 89.88 179 VAL A C 1
ATOM 1360 O O . VAL A 1 179 ? 17.522 -19.062 -20.231 1.00 89.88 179 VAL A O 1
ATOM 1363 N N . ARG A 1 180 ? 19.327 -18.423 -21.393 1.00 90.06 180 ARG A N 1
ATOM 1364 C CA . ARG A 1 180 ? 19.844 -19.784 -21.627 1.00 90.06 180 ARG A CA 1
ATOM 1365 C C . ARG A 1 180 ? 20.496 -20.421 -20.408 1.00 90.06 180 ARG A C 1
ATOM 1367 O O . ARG A 1 180 ? 20.443 -21.640 -20.290 1.00 90.06 180 ARG A O 1
ATOM 1374 N N . GLN A 1 181 ? 21.152 -19.629 -19.565 1.00 88.19 181 GLN A N 1
ATOM 1375 C CA . GLN A 1 181 ? 21.742 -20.116 -18.317 1.00 88.19 181 GLN A CA 1
ATOM 1376 C C . GLN A 1 181 ? 20.657 -20.572 -17.336 1.00 88.19 181 GLN A C 1
ATOM 1378 O O . GLN A 1 181 ? 20.900 -21.478 -16.543 1.00 88.19 181 GLN A O 1
ATOM 1383 N N . GLY A 1 182 ? 19.449 -20.020 -17.469 1.00 80.19 182 GLY A N 1
ATOM 1384 C CA . GLY A 1 182 ? 18.322 -20.352 -16.615 1.00 80.19 182 GLY A CA 1
ATOM 1385 C C . GLY A 1 182 ? 18.428 -19.660 -15.264 1.00 80.19 182 GLY A C 1
ATOM 1386 O O . GLY A 1 182 ? 19.327 -18.859 -15.019 1.00 80.19 182 GLY A O 1
ATOM 1387 N N . ASP A 1 183 ? 17.465 -19.949 -14.399 1.00 80.12 183 ASP A N 1
ATOM 1388 C CA . ASP A 1 183 ? 17.395 -19.295 -13.104 1.00 80.12 183 ASP A CA 1
ATOM 1389 C C . ASP A 1 183 ? 18.299 -19.928 -12.057 1.00 80.12 183 ASP A C 1
ATOM 1391 O O . ASP A 1 183 ? 18.127 -21.116 -11.771 1.00 80.12 183 ASP A O 1
ATOM 1395 N N . PRO A 1 184 ? 19.186 -19.164 -11.409 1.00 75.12 184 PRO A N 1
ATOM 1396 C CA . PRO A 1 184 ? 19.956 -19.706 -10.305 1.00 75.12 184 PRO A CA 1
ATOM 1397 C C . PRO A 1 184 ? 19.146 -19.829 -9.001 1.00 75.12 184 PRO A C 1
ATOM 1399 O O . PRO A 1 184 ? 19.528 -20.641 -8.162 1.00 75.12 184 PRO A O 1
ATOM 1402 N N . ASP A 1 185 ? 18.067 -19.054 -8.798 1.00 76.06 185 ASP A N 1
ATOM 1403 C CA . ASP A 1 185 ? 17.314 -19.049 -7.530 1.00 76.06 185 ASP A CA 1
ATOM 1404 C C . ASP A 1 185 ? 15.806 -18.738 -7.697 1.00 76.06 185 ASP A C 1
ATOM 1406 O O . ASP A 1 185 ? 15.361 -17.604 -7.477 1.00 76.06 185 ASP A O 1
ATOM 1410 N N . PRO A 1 186 ? 14.990 -19.748 -8.055 1.00 75.81 186 PRO A N 1
ATOM 1411 C CA . PRO A 1 186 ? 13.563 -19.552 -8.319 1.00 75.81 186 PRO A CA 1
ATOM 1412 C C . PRO A 1 186 ? 12.741 -19.247 -7.075 1.00 75.81 186 PRO A C 1
ATOM 1414 O O . PRO A 1 186 ? 11.660 -18.673 -7.189 1.00 75.81 186 PRO A O 1
ATOM 1417 N N . GLU A 1 187 ? 13.239 -19.581 -5.887 1.00 72.81 187 GLU A N 1
ATOM 1418 C CA . GLU A 1 187 ? 12.483 -19.454 -4.640 1.00 72.81 187 GLU A CA 1
ATOM 1419 C C . GLU A 1 187 ? 12.383 -18.006 -4.139 1.00 72.81 187 GLU A C 1
ATOM 1421 O O . GLU A 1 187 ? 11.489 -17.680 -3.357 1.00 72.81 187 GLU A O 1
ATOM 1426 N N . VAL A 1 188 ? 13.270 -17.117 -4.597 1.00 74.81 188 VAL A N 1
ATOM 1427 C CA . VAL A 1 188 ? 13.246 -15.680 -4.259 1.00 74.81 188 VAL A CA 1
ATOM 1428 C C . VAL A 1 188 ? 12.63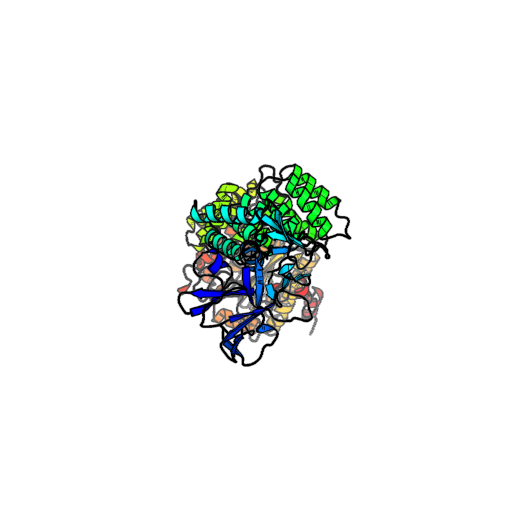4 -14.808 -5.349 1.00 74.81 188 VAL A C 1
ATOM 1430 O O . VAL A 1 188 ? 12.726 -13.578 -5.304 1.00 74.81 188 VAL A O 1
ATOM 1433 N N . ARG A 1 189 ? 11.954 -15.426 -6.316 1.00 75.56 189 ARG A N 1
ATOM 1434 C CA . ARG A 1 189 ? 11.257 -14.711 -7.379 1.00 75.56 189 ARG A CA 1
ATOM 1435 C C . ARG A 1 189 ? 9.925 -14.159 -6.923 1.00 75.56 189 ARG A C 1
ATOM 1437 O O . ARG A 1 189 ? 8.952 -14.874 -6.721 1.00 75.56 189 ARG A O 1
ATOM 1444 N N . ILE A 1 190 ? 9.862 -12.838 -6.862 1.00 73.81 190 ILE A N 1
ATOM 1445 C CA . ILE A 1 190 ? 8.622 -12.118 -6.559 1.00 73.81 190 ILE A CA 1
ATOM 1446 C C . ILE A 1 190 ? 7.637 -12.214 -7.739 1.00 73.81 190 ILE A C 1
ATOM 1448 O O . ILE A 1 190 ? 6.433 -12.054 -7.558 1.00 73.81 190 ILE A O 1
ATOM 1452 N N . ARG A 1 191 ? 8.135 -12.449 -8.962 1.00 72.62 191 ARG A N 1
ATOM 1453 C CA . ARG A 1 191 ? 7.365 -12.485 -10.217 1.00 72.62 191 ARG A CA 1
ATOM 1454 C C . ARG A 1 191 ? 7.954 -13.536 -11.163 1.00 72.62 191 ARG A C 1
ATOM 1456 O O . ARG A 1 191 ? 9.114 -13.907 -10.999 1.00 72.62 191 ARG A O 1
ATOM 1463 N N . ASP A 1 192 ? 7.218 -13.916 -12.207 1.00 67.56 192 ASP A N 1
ATOM 1464 C CA . ASP A 1 192 ? 7.681 -14.791 -13.305 1.00 67.56 192 ASP A CA 1
ATOM 1465 C C . ASP A 1 192 ? 8.723 -14.108 -14.220 1.00 67.56 192 ASP A C 1
ATOM 1467 O O . ASP A 1 192 ? 8.620 -14.090 -15.451 1.00 67.56 192 ASP A O 1
ATOM 1471 N N . SER A 1 193 ? 9.733 -13.482 -13.619 1.00 71.94 193 SER A N 1
ATOM 1472 C CA . SER A 1 193 ? 10.562 -12.460 -14.243 1.00 71.94 193 SER A CA 1
ATOM 1473 C C . SER A 1 193 ? 11.415 -12.987 -15.391 1.00 71.94 193 SER A C 1
ATOM 1475 O O . SER A 1 193 ? 11.575 -12.264 -16.362 1.00 71.94 193 SER A O 1
ATOM 1477 N N . TYR A 1 194 ? 11.866 -14.247 -15.389 1.00 83.12 194 TYR A N 1
ATOM 1478 C CA . TYR A 1 194 ? 12.642 -14.786 -16.522 1.00 83.12 194 TYR A CA 1
ATOM 1479 C C . TYR A 1 194 ? 11.793 -15.142 -17.745 1.00 83.12 194 TYR A C 1
ATOM 1481 O O . TYR A 1 194 ? 12.239 -14.936 -18.873 1.00 83.12 194 TYR A O 1
ATOM 1489 N N . ALA A 1 195 ? 10.570 -15.646 -17.551 1.00 84.19 195 ALA A N 1
ATOM 1490 C CA . ALA A 1 195 ? 9.630 -15.801 -18.662 1.00 84.19 195 ALA A CA 1
ATOM 1491 C C . ALA A 1 195 ? 9.253 -14.417 -19.214 1.00 84.19 195 ALA A C 1
ATOM 1493 O O . ALA A 1 195 ? 9.213 -14.210 -20.428 1.00 84.19 195 ALA A O 1
ATOM 1494 N N . GLY A 1 196 ? 9.088 -13.439 -18.316 1.00 88.00 196 GLY A N 1
ATOM 1495 C CA . GLY A 1 196 ? 8.974 -12.026 -18.663 1.00 88.00 196 GLY A CA 1
ATOM 1496 C C . GLY A 1 196 ? 10.185 -11.502 -19.443 1.00 88.00 196 GLY A C 1
ATOM 1497 O O . GLY A 1 196 ? 10.003 -10.852 -20.465 1.00 88.00 196 GLY A O 1
ATOM 1498 N N . LEU A 1 197 ? 11.411 -11.819 -19.017 1.00 90.50 197 LEU A N 1
ATOM 1499 C CA . LEU A 1 197 ? 12.659 -11.399 -19.657 1.00 90.50 197 LEU A CA 1
ATOM 1500 C C . LEU A 1 197 ? 12.748 -11.957 -21.073 1.00 90.50 197 LEU A C 1
ATOM 1502 O O . LEU A 1 197 ? 13.043 -11.212 -22.004 1.00 90.50 197 LEU A O 1
ATOM 1506 N N . GLN A 1 198 ? 12.418 -13.238 -21.256 1.00 91.12 198 GLN A N 1
ATOM 1507 C CA . GLN A 1 198 ? 12.327 -13.850 -22.577 1.00 91.12 198 GLN A CA 1
ATOM 1508 C C . GLN A 1 198 ? 11.262 -13.167 -23.447 1.00 91.12 198 GLN A C 1
ATOM 1510 O O . GLN A 1 198 ? 11.524 -12.883 -24.615 1.00 91.12 198 GLN A O 1
ATOM 1515 N N . SER A 1 199 ? 10.081 -12.882 -22.891 1.00 92.38 199 SER A N 1
ATOM 1516 C CA . SER A 1 199 ? 8.989 -12.193 -23.588 1.00 92.38 199 SER A CA 1
ATOM 1517 C C . SER A 1 199 ? 9.384 -10.779 -24.027 1.00 92.38 199 SER A C 1
ATOM 1519 O O . SER A 1 199 ? 9.208 -10.429 -25.194 1.00 92.38 199 SER A O 1
ATOM 1521 N N . GLU A 1 200 ? 9.945 -9.962 -23.133 1.00 93.94 200 GLU A N 1
ATOM 1522 C CA . GLU A 1 200 ? 10.356 -8.595 -23.471 1.00 93.94 200 GLU A CA 1
ATOM 1523 C C . GLU A 1 200 ? 11.540 -8.584 -24.441 1.00 93.94 200 GLU A C 1
ATOM 1525 O O . GLU A 1 200 ? 11.523 -7.827 -25.410 1.00 93.94 200 GLU A O 1
ATOM 1530 N N . ALA A 1 201 ? 12.515 -9.484 -24.275 1.00 94.44 201 ALA A N 1
ATOM 1531 C CA . ALA A 1 201 ? 13.603 -9.643 -25.238 1.00 94.44 201 ALA A CA 1
ATOM 1532 C C . ALA A 1 201 ? 13.087 -10.046 -26.628 1.00 94.44 201 ALA A C 1
ATOM 1534 O O . ALA A 1 201 ? 13.552 -9.517 -27.636 1.00 94.44 201 ALA A O 1
ATOM 1535 N N . PHE A 1 202 ? 12.095 -10.941 -26.695 1.00 94.50 202 PHE A N 1
ATOM 1536 C CA . PHE A 1 202 ? 11.447 -11.326 -27.947 1.00 94.50 202 PHE A CA 1
ATOM 1537 C C . PHE A 1 202 ? 10.719 -10.146 -28.603 1.00 94.50 202 PHE A C 1
ATOM 1539 O O . PHE A 1 202 ? 10.873 -9.929 -29.802 1.00 94.50 202 PHE A O 1
ATOM 1546 N N . LYS A 1 203 ? 9.975 -9.344 -27.831 1.00 95.25 203 LYS A N 1
ATOM 1547 C CA . LYS A 1 203 ? 9.287 -8.147 -28.345 1.00 95.25 203 LYS A CA 1
ATOM 1548 C C . LYS A 1 203 ? 10.270 -7.114 -28.896 1.00 95.25 203 LYS A C 1
ATOM 1550 O O . LYS A 1 203 ? 10.013 -6.554 -29.958 1.00 95.25 203 LYS A O 1
ATOM 1555 N N . VAL A 1 204 ? 11.392 -6.888 -28.211 1.00 94.12 204 VAL A N 1
ATOM 1556 C CA . VAL A 1 204 ? 12.462 -5.996 -28.690 1.00 94.12 204 VAL A CA 1
ATOM 1557 C C . VAL A 1 204 ? 13.118 -6.561 -29.954 1.00 94.12 204 VAL A C 1
ATOM 1559 O O . VAL A 1 204 ? 13.362 -5.817 -30.895 1.00 94.12 204 VAL A O 1
ATOM 1562 N N . ALA A 1 205 ? 13.349 -7.875 -30.029 1.00 92.06 205 ALA A N 1
ATOM 1563 C CA . ALA A 1 205 ? 13.890 -8.514 -31.230 1.00 92.06 205 ALA A CA 1
ATOM 1564 C C . ALA A 1 205 ? 12.925 -8.463 -32.431 1.00 92.06 205 ALA A C 1
ATOM 1566 O O . ALA A 1 205 ? 13.375 -8.381 -33.572 1.00 92.06 205 ALA A O 1
ATOM 1567 N N . LEU A 1 206 ? 11.611 -8.501 -32.187 1.00 90.81 206 LEU A N 1
ATOM 1568 C CA . LEU A 1 206 ? 10.582 -8.385 -33.223 1.00 90.81 206 LEU A CA 1
ATOM 1569 C C . LEU A 1 206 ? 10.454 -6.946 -33.748 1.00 90.81 206 LEU A C 1
ATOM 1571 O O . LEU A 1 206 ? 10.219 -6.741 -34.939 1.00 90.81 206 LEU A O 1
ATOM 1575 N N . PHE A 1 207 ? 10.640 -5.957 -32.870 1.00 88.50 207 PHE A N 1
ATOM 1576 C CA . PHE A 1 207 ? 10.530 -4.533 -33.185 1.00 88.50 207 PHE A CA 1
ATOM 1577 C C . PHE A 1 207 ? 11.776 -3.754 -32.721 1.00 88.50 207 PHE A C 1
ATOM 1579 O O . PHE A 1 207 ? 11.676 -2.908 -31.834 1.00 88.50 207 PHE A O 1
ATOM 1586 N N . PRO A 1 208 ? 12.957 -3.988 -33.327 1.00 87.69 208 PRO A N 1
ATOM 1587 C CA . PRO A 1 208 ? 14.221 -3.388 -32.880 1.00 87.69 208 PRO A CA 1
ATOM 1588 C C . PRO A 1 208 ? 14.307 -1.867 -33.080 1.00 87.69 208 PRO A C 1
ATOM 1590 O O . PRO A 1 208 ? 15.230 -1.231 -32.580 1.00 87.69 208 PRO A O 1
ATOM 1593 N N . HIS A 1 209 ? 13.359 -1.291 -33.820 1.00 83.19 209 HIS A N 1
ATOM 1594 C CA . HIS A 1 209 ? 13.211 0.149 -34.031 1.00 83.19 209 HIS A CA 1
ATOM 1595 C C . HIS A 1 209 ? 12.372 0.828 -32.935 1.00 83.19 209 HIS A C 1
ATOM 1597 O O . HIS A 1 209 ? 12.441 2.041 -32.779 1.00 83.19 209 HIS A O 1
ATOM 1603 N N . ASP A 1 210 ? 11.574 0.072 -32.173 1.00 86.31 210 ASP A N 1
ATOM 1604 C CA . ASP A 1 210 ? 10.744 0.598 -31.086 1.00 86.31 210 ASP A CA 1
ATOM 1605 C C . ASP A 1 210 ? 11.547 0.612 -29.778 1.00 86.31 210 ASP A C 1
ATOM 1607 O O . ASP A 1 210 ? 11.383 -0.235 -28.894 1.00 86.31 210 ASP A O 1
ATOM 1611 N N . LEU A 1 211 ? 12.461 1.582 -29.673 1.00 86.25 211 LEU A N 1
ATOM 1612 C CA . LEU A 1 211 ? 13.370 1.715 -28.530 1.00 86.25 211 LEU A CA 1
ATOM 1613 C C . LEU A 1 211 ? 12.636 2.006 -27.217 1.00 86.25 211 LEU A C 1
ATOM 1615 O O . LEU A 1 211 ? 13.152 1.673 -26.152 1.00 86.25 211 LEU A O 1
ATOM 1619 N N . SER A 1 212 ? 11.395 2.501 -27.278 1.00 87.12 212 SER A N 1
ATOM 1620 C CA . SER A 1 212 ? 10.556 2.701 -26.092 1.00 87.12 212 SER A CA 1
ATOM 1621 C C . SER A 1 212 ? 10.304 1.401 -25.320 1.00 87.12 212 SER A C 1
ATOM 1623 O O . SER A 1 212 ? 10.057 1.432 -24.116 1.00 87.12 212 SER A O 1
ATOM 1625 N N . ARG A 1 213 ? 10.424 0.236 -25.976 1.00 90.31 213 ARG A N 1
ATOM 1626 C CA . ARG A 1 213 ? 10.300 -1.079 -25.328 1.00 90.31 213 ARG A CA 1
ATOM 1627 C C . ARG A 1 213 ? 11.444 -1.392 -24.374 1.00 90.31 213 ARG A C 1
ATOM 1629 O O . ARG A 1 213 ? 11.289 -2.233 -23.486 1.00 90.31 213 ARG A O 1
ATOM 1636 N N . LEU A 1 214 ? 12.579 -0.715 -24.521 1.00 93.94 214 LEU A N 1
ATOM 1637 C CA . LEU A 1 214 ? 13.764 -0.973 -23.718 1.00 93.94 214 LEU A CA 1
ATOM 1638 C C . LEU A 1 214 ? 13.566 -0.618 -22.240 1.00 93.94 214 LEU A C 1
ATOM 1640 O O . LEU A 1 214 ? 14.145 -1.306 -21.402 1.00 93.94 214 LEU A O 1
ATOM 1644 N N . ARG A 1 215 ? 12.684 0.328 -21.874 1.00 93.19 215 ARG A N 1
ATOM 1645 C CA . ARG A 1 215 ? 12.304 0.527 -20.457 1.00 93.19 215 ARG A CA 1
ATOM 1646 C C . ARG A 1 215 ? 11.640 -0.696 -19.828 1.00 93.19 215 ARG A C 1
ATOM 1648 O O . ARG A 1 215 ? 11.897 -0.987 -18.663 1.00 93.19 215 ARG A O 1
ATOM 1655 N N . TYR A 1 216 ? 10.810 -1.430 -20.573 1.00 93.31 216 TYR A N 1
ATOM 1656 C CA . TYR A 1 216 ? 10.158 -2.639 -20.058 1.00 93.31 216 TYR A CA 1
ATOM 1657 C C . TYR A 1 216 ? 11.163 -3.780 -19.934 1.00 93.31 216 TYR A C 1
ATOM 1659 O O . TYR A 1 216 ? 11.174 -4.479 -18.920 1.00 93.31 216 TYR A O 1
ATOM 1667 N N . LEU A 1 217 ? 12.069 -3.902 -20.912 1.00 94.94 217 LEU A N 1
ATOM 1668 C CA . LEU A 1 217 ? 13.207 -4.810 -20.809 1.00 94.94 217 LEU A CA 1
ATOM 1669 C C . LEU A 1 217 ? 14.086 -4.463 -19.595 1.00 94.94 217 LEU A C 1
ATOM 1671 O O . LEU A 1 217 ? 14.514 -5.357 -18.870 1.00 94.94 217 LEU A O 1
ATOM 1675 N N . ALA A 1 218 ? 14.314 -3.179 -19.318 1.00 94.94 218 ALA A N 1
ATOM 1676 C CA . ALA A 1 218 ? 15.072 -2.753 -18.151 1.00 94.94 218 ALA A CA 1
ATOM 1677 C C . ALA A 1 218 ? 14.371 -3.116 -16.836 1.00 94.94 218 ALA A C 1
ATOM 1679 O O . ALA A 1 218 ? 15.007 -3.663 -15.939 1.00 94.94 218 ALA A O 1
ATOM 1680 N N . LEU A 1 219 ? 13.063 -2.863 -16.729 1.00 92.25 219 LEU A N 1
ATOM 1681 C CA . LEU A 1 219 ? 12.264 -3.222 -15.554 1.00 92.25 219 LEU A CA 1
ATOM 1682 C C . LEU A 1 219 ? 12.312 -4.723 -15.270 1.00 92.25 219 LEU A C 1
ATOM 1684 O O . LEU A 1 219 ? 12.544 -5.126 -14.133 1.00 92.25 219 LEU A O 1
ATOM 1688 N N . ILE A 1 220 ? 12.138 -5.558 -16.297 1.00 91.56 220 ILE A N 1
ATOM 1689 C CA . ILE A 1 220 ? 12.163 -7.007 -16.096 1.00 91.56 220 ILE A CA 1
ATOM 1690 C C . ILE A 1 220 ? 13.580 -7.522 -15.808 1.00 91.56 220 ILE A C 1
ATOM 1692 O O . ILE A 1 220 ? 13.735 -8.459 -15.029 1.00 91.56 220 ILE A O 1
ATOM 1696 N N . CYS A 1 221 ? 14.624 -6.871 -16.341 1.00 91.62 221 CYS A N 1
ATOM 1697 C CA . CYS A 1 221 ? 16.005 -7.130 -15.928 1.00 91.62 221 CYS A CA 1
ATOM 1698 C C . CYS A 1 221 ? 16.209 -6.813 -14.438 1.00 91.62 221 CYS A C 1
ATOM 1700 O O . CYS A 1 221 ? 16.836 -7.604 -13.738 1.00 91.62 221 CYS A O 1
ATOM 1702 N N . VAL A 1 222 ? 15.643 -5.713 -13.920 1.00 90.12 222 VAL A N 1
ATOM 1703 C CA . VAL A 1 222 ? 15.681 -5.398 -12.478 1.00 90.12 222 VAL A CA 1
ATOM 1704 C C . VAL A 1 222 ? 14.997 -6.488 -11.653 1.00 90.12 222 VAL A C 1
ATOM 1706 O O . VAL A 1 222 ? 15.578 -6.937 -10.665 1.00 90.12 222 VAL A O 1
ATOM 1709 N N . ASP A 1 223 ? 13.824 -6.961 -12.079 1.00 85.88 223 ASP A N 1
ATOM 1710 C CA . ASP A 1 223 ? 13.107 -8.057 -11.411 1.00 85.88 223 ASP A CA 1
ATOM 1711 C C . ASP A 1 223 ? 13.878 -9.394 -11.452 1.00 85.88 223 ASP A C 1
ATOM 1713 O O . ASP A 1 223 ? 13.674 -10.249 -10.591 1.00 85.88 223 ASP A O 1
ATOM 1717 N N . CYS A 1 224 ? 14.750 -9.596 -12.446 1.00 84.69 224 CYS A N 1
ATOM 1718 C CA . CYS A 1 224 ? 15.644 -10.759 -12.539 1.00 84.69 224 CYS A CA 1
ATOM 1719 C C . CYS A 1 224 ? 16.958 -10.582 -11.759 1.00 84.69 224 CYS A C 1
ATOM 1721 O O . CYS A 1 224 ? 17.746 -11.519 -11.688 1.00 84.69 224 CYS A O 1
ATOM 1723 N N . GLY A 1 225 ? 17.228 -9.392 -11.208 1.00 85.19 225 GLY A N 1
ATOM 1724 C CA . GLY A 1 225 ? 18.517 -9.056 -10.592 1.00 85.19 225 GLY A CA 1
ATOM 1725 C C . GLY A 1 225 ? 19.629 -8.682 -11.586 1.00 85.19 225 GLY A C 1
ATOM 1726 O O . GLY A 1 225 ? 20.746 -8.382 -11.169 1.00 85.19 225 GLY A O 1
ATOM 1727 N N . GLU A 1 226 ? 19.330 -8.609 -12.883 1.00 90.50 226 GLU A N 1
ATOM 1728 C CA . GLU A 1 226 ? 20.267 -8.297 -13.971 1.00 90.50 226 GLU A CA 1
ATOM 1729 C C . GLU A 1 226 ? 20.480 -6.781 -14.137 1.00 90.50 226 GLU A C 1
ATOM 1731 O O . GLU A 1 226 ? 20.187 -6.174 -15.173 1.00 90.50 226 GLU A O 1
ATOM 1736 N N . LEU A 1 227 ? 20.987 -6.127 -13.088 1.00 91.88 227 LEU A N 1
ATOM 1737 C CA . LEU A 1 227 ? 21.066 -4.660 -13.007 1.00 91.88 227 LEU A CA 1
ATOM 1738 C C . LEU A 1 227 ? 21.961 -4.029 -14.086 1.00 91.88 227 LEU A C 1
ATOM 1740 O O . LEU A 1 227 ? 21.700 -2.911 -14.538 1.00 91.88 227 LEU A O 1
ATOM 1744 N N . ALA A 1 228 ? 23.003 -4.739 -14.526 1.00 94.19 228 ALA A N 1
ATOM 1745 C CA . ALA A 1 228 ? 23.878 -4.276 -15.601 1.00 94.19 228 ALA A CA 1
ATOM 1746 C C . ALA A 1 228 ? 23.148 -4.240 -16.956 1.00 94.19 228 ALA A C 1
ATOM 1748 O O . ALA A 1 228 ? 23.281 -3.267 -17.701 1.00 94.19 228 ALA A O 1
ATOM 1749 N N . LEU A 1 229 ? 22.337 -5.264 -17.252 1.00 95.62 229 LEU A N 1
ATOM 1750 C CA . LEU A 1 229 ? 21.513 -5.313 -18.463 1.00 95.62 229 LEU A CA 1
ATOM 1751 C C . LEU A 1 229 ? 20.410 -4.255 -18.417 1.00 95.62 229 LEU A C 1
ATOM 1753 O O . LEU A 1 229 ? 20.196 -3.564 -19.412 1.00 95.62 229 LEU A O 1
ATOM 1757 N N . ALA A 1 230 ? 19.794 -4.049 -17.248 1.00 95.38 230 ALA A N 1
ATOM 1758 C CA . ALA A 1 230 ? 18.833 -2.968 -17.049 1.00 95.38 230 ALA A CA 1
ATOM 1759 C C . ALA A 1 230 ? 19.440 -1.590 -17.357 1.00 95.38 230 ALA A C 1
ATOM 1761 O O . ALA A 1 230 ? 18.826 -0.780 -18.050 1.00 95.38 230 ALA A O 1
ATOM 1762 N N . GLY A 1 231 ? 20.670 -1.340 -16.893 1.00 95.56 231 GLY A N 1
ATOM 1763 C CA . GLY A 1 231 ? 21.362 -0.070 -17.119 1.00 95.56 231 GLY A CA 1
ATOM 1764 C C . GLY A 1 231 ? 21.638 0.191 -18.594 1.00 95.56 231 GLY A C 1
ATOM 1765 O O . GLY A 1 231 ? 21.378 1.288 -19.079 1.00 95.56 231 GLY A O 1
ATOM 1766 N N . ARG A 1 232 ? 22.095 -0.835 -19.320 1.00 95.75 232 ARG A N 1
ATOM 1767 C CA . ARG A 1 232 ? 22.341 -0.747 -20.766 1.00 95.75 232 ARG A CA 1
ATOM 1768 C C . ARG A 1 232 ? 21.056 -0.541 -21.563 1.00 95.75 232 ARG A C 1
ATOM 1770 O O . ARG A 1 232 ? 21.044 0.263 -22.488 1.00 95.75 232 ARG A O 1
ATOM 1777 N N . ALA A 1 233 ? 19.976 -1.234 -21.203 1.00 95.88 233 ALA A N 1
ATOM 1778 C CA . ALA A 1 233 ? 18.676 -1.045 -21.841 1.00 95.88 233 ALA A CA 1
ATOM 1779 C C . ALA A 1 233 ? 18.171 0.400 -21.672 1.00 95.88 233 ALA A C 1
ATOM 1781 O O . ALA A 1 233 ? 17.736 1.012 -22.645 1.00 95.88 233 ALA A O 1
ATOM 1782 N N . LEU A 1 234 ? 18.301 0.976 -20.471 1.00 94.69 234 LEU A N 1
ATOM 1783 C CA . LEU A 1 234 ? 17.907 2.368 -20.224 1.00 94.69 234 LEU A CA 1
ATOM 1784 C C . LEU A 1 234 ? 18.787 3.392 -20.915 1.00 94.69 234 LEU A C 1
ATOM 1786 O O . LEU A 1 234 ? 18.284 4.412 -21.378 1.00 94.69 234 LEU A O 1
ATOM 1790 N N . GLU A 1 235 ? 20.091 3.141 -20.979 1.00 93.62 235 GLU A N 1
ATOM 1791 C CA . GLU A 1 235 ? 21.004 3.999 -21.721 1.00 93.62 235 GLU A CA 1
ATOM 1792 C C . GLU A 1 235 ? 20.580 4.096 -23.189 1.00 93.62 235 GLU A C 1
ATOM 1794 O O . GLU A 1 235 ? 20.498 5.201 -23.718 1.00 93.62 235 GLU A O 1
ATOM 1799 N N . LEU A 1 236 ? 20.217 2.965 -23.802 1.00 91.75 236 LEU A N 1
ATOM 1800 C CA . LEU A 1 236 ? 19.741 2.910 -25.182 1.00 91.75 236 LEU A CA 1
ATOM 1801 C C . LEU A 1 236 ? 18.362 3.566 -25.387 1.00 91.75 236 LEU A C 1
ATOM 1803 O O . LEU A 1 236 ? 18.212 4.300 -26.359 1.00 91.75 236 LEU A O 1
ATOM 1807 N N . ASP A 1 237 ? 17.382 3.372 -24.491 1.00 91.69 237 ASP A N 1
ATOM 1808 C CA . ASP A 1 237 ? 16.070 4.066 -24.568 1.00 91.69 237 ASP A CA 1
ATOM 1809 C C . ASP A 1 237 ? 16.259 5.593 -24.497 1.00 91.69 237 ASP A C 1
ATOM 1811 O O . ASP A 1 237 ? 15.709 6.360 -25.286 1.00 91.69 237 ASP A O 1
ATOM 1815 N N . ARG A 1 238 ? 17.127 6.052 -23.587 1.00 89.94 238 ARG A N 1
ATOM 1816 C CA . ARG A 1 238 ? 17.362 7.479 -23.331 1.00 89.94 238 ARG A CA 1
ATOM 1817 C C . ARG A 1 238 ? 18.055 8.209 -24.482 1.00 89.94 238 ARG A C 1
ATOM 1819 O O . ARG A 1 238 ? 17.897 9.424 -24.581 1.00 89.94 238 ARG A O 1
ATOM 182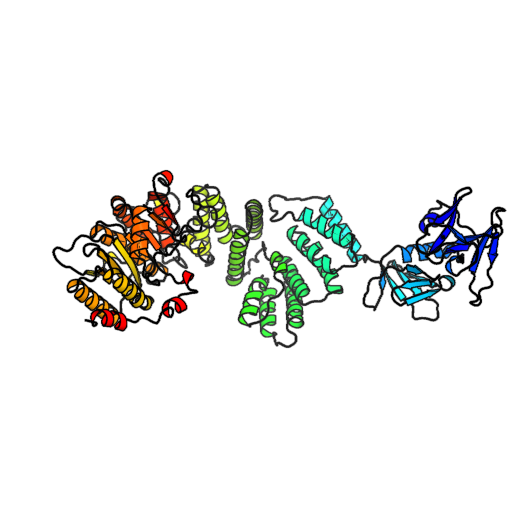6 N N . LEU A 1 239 ? 18.812 7.507 -25.331 1.00 83.31 239 LEU A N 1
ATOM 1827 C CA . LEU A 1 239 ? 19.404 8.105 -26.535 1.00 83.31 239 LEU A CA 1
ATOM 1828 C C . LEU A 1 239 ? 18.330 8.601 -27.514 1.00 83.31 239 LEU A C 1
ATOM 1830 O O . LEU A 1 239 ? 18.546 9.609 -28.182 1.00 83.31 239 LEU A O 1
ATOM 1834 N N . ASP A 1 240 ? 17.181 7.927 -27.570 1.00 77.12 240 ASP A N 1
ATOM 1835 C CA . ASP A 1 240 ? 16.071 8.276 -28.463 1.00 77.12 240 ASP A CA 1
ATOM 1836 C C . ASP A 1 240 ? 15.005 9.130 -27.759 1.00 77.12 240 ASP A C 1
ATOM 1838 O O . ASP A 1 240 ? 14.475 10.091 -28.325 1.00 77.12 240 ASP A O 1
ATOM 1842 N N . ASN A 1 241 ? 14.743 8.840 -26.482 1.00 81.00 241 ASN A N 1
ATOM 1843 C CA . ASN A 1 241 ? 13.726 9.511 -25.681 1.00 81.00 241 ASN A CA 1
ATOM 1844 C C . ASN A 1 241 ? 14.294 10.036 -24.348 1.00 81.00 241 ASN A C 1
ATOM 1846 O O . ASN A 1 241 ? 14.067 9.429 -23.302 1.00 81.00 241 ASN A O 1
ATOM 1850 N N . PRO A 1 242 ? 14.999 11.181 -24.320 1.00 84.62 242 PRO A N 1
ATOM 1851 C CA . PRO A 1 242 ? 15.588 11.736 -23.098 1.00 84.62 242 PRO A CA 1
ATOM 1852 C C . PRO A 1 242 ? 14.546 12.437 -22.204 1.00 84.62 242 PRO A C 1
ATOM 1854 O O . PRO A 1 242 ? 14.734 13.571 -21.772 1.00 84.62 242 PRO A O 1
ATOM 1857 N N . GLY A 1 243 ? 13.412 11.785 -21.945 1.00 90.62 243 GLY A N 1
ATOM 1858 C CA . GLY A 1 243 ? 12.346 12.310 -21.099 1.00 90.62 243 GLY A CA 1
ATOM 1859 C C . GLY A 1 243 ? 12.709 12.323 -19.604 1.00 90.62 243 GLY A C 1
ATOM 1860 O O . GLY A 1 243 ? 13.558 11.543 -19.157 1.00 90.62 243 GLY A O 1
ATOM 1861 N N . PRO A 1 244 ? 12.036 13.166 -18.798 1.00 95.00 244 PRO A N 1
ATOM 1862 C CA . PRO A 1 244 ? 12.289 13.275 -17.360 1.00 95.00 244 PRO A CA 1
ATOM 1863 C C . PRO A 1 244 ? 12.126 11.942 -16.617 1.00 95.00 244 PRO A C 1
ATOM 1865 O O . PRO A 1 244 ? 12.932 11.619 -15.746 1.00 95.00 244 PRO A O 1
ATOM 1868 N N . ASP A 1 245 ? 11.127 11.141 -16.990 1.00 94.38 245 ASP A N 1
ATOM 1869 C CA . ASP A 1 245 ? 10.815 9.877 -16.323 1.00 94.38 245 ASP A CA 1
ATOM 1870 C C . ASP A 1 245 ? 11.906 8.801 -16.540 1.00 94.38 245 ASP A C 1
ATOM 1872 O O . ASP A 1 245 ? 12.248 8.074 -15.609 1.00 94.38 245 ASP A O 1
ATOM 1876 N N . LEU A 1 246 ? 12.554 8.751 -17.715 1.00 93.94 246 LEU A N 1
ATOM 1877 C CA . LEU A 1 246 ? 13.691 7.840 -17.949 1.00 93.94 246 LEU A CA 1
ATOM 1878 C C . LEU A 1 246 ? 14.953 8.266 -17.196 1.00 93.94 246 LEU A C 1
ATOM 1880 O O . LEU A 1 246 ? 15.729 7.416 -16.748 1.00 93.94 246 LEU A O 1
ATOM 1884 N N . HIS A 1 247 ? 15.167 9.573 -17.031 1.00 95.81 247 HIS A N 1
ATOM 1885 C CA . HIS A 1 247 ? 16.223 10.074 -16.157 1.00 95.81 247 HIS A CA 1
ATOM 1886 C C . HIS A 1 247 ? 15.946 9.712 -14.695 1.00 95.81 247 HIS A C 1
ATOM 1888 O O . HIS A 1 247 ? 16.860 9.263 -14.004 1.00 95.81 247 HIS A O 1
ATOM 1894 N N . TYR A 1 248 ? 14.695 9.811 -14.239 1.00 96.25 248 TYR A N 1
ATOM 1895 C CA . TYR A 1 248 ? 14.327 9.371 -12.896 1.00 96.25 248 TYR A CA 1
ATOM 1896 C C . TYR A 1 248 ? 14.538 7.861 -12.707 1.00 96.25 248 TYR A C 1
ATOM 1898 O O . TYR A 1 248 ? 15.191 7.456 -11.745 1.00 96.25 248 TYR A O 1
ATOM 1906 N N . PHE A 1 249 ? 14.111 7.025 -13.660 1.00 95.81 249 PHE A N 1
ATOM 1907 C CA . PHE A 1 249 ? 14.393 5.586 -13.625 1.00 95.81 249 PHE A CA 1
ATOM 1908 C C . PHE A 1 249 ? 15.907 5.306 -13.593 1.00 95.81 249 PHE A C 1
ATOM 1910 O O . PHE A 1 249 ? 16.384 4.507 -12.785 1.00 95.81 249 PHE A O 1
ATOM 1917 N N . SER A 1 250 ? 16.696 6.023 -14.396 1.00 96.12 250 SER A N 1
ATOM 1918 C CA . SER A 1 250 ? 18.159 5.899 -14.371 1.00 96.12 250 SER A CA 1
ATOM 1919 C C . SER A 1 250 ? 18.745 6.275 -13.004 1.00 96.12 250 SER A C 1
ATOM 1921 O O . SER A 1 250 ? 19.672 5.610 -12.537 1.00 96.12 250 SER A O 1
ATOM 1923 N N . ALA A 1 251 ? 18.184 7.282 -12.324 1.00 97.06 251 ALA A N 1
ATOM 1924 C CA . ALA A 1 251 ? 18.577 7.659 -10.967 1.00 97.06 251 ALA A CA 1
ATOM 1925 C C . ALA A 1 251 ? 18.270 6.548 -9.951 1.00 97.06 251 ALA A C 1
ATOM 1927 O O . ALA A 1 251 ? 19.148 6.173 -9.170 1.00 97.06 251 ALA A O 1
ATOM 1928 N N . LEU A 1 252 ? 17.062 5.975 -9.999 1.00 96.38 252 LEU A N 1
ATOM 1929 C CA . LEU A 1 252 ? 16.658 4.852 -9.147 1.00 96.38 252 LEU A CA 1
ATOM 1930 C C . LEU A 1 252 ? 17.566 3.632 -9.346 1.00 96.38 252 LEU A C 1
ATOM 1932 O O . LEU A 1 252 ? 18.045 3.045 -8.374 1.00 96.38 252 LEU A O 1
ATOM 1936 N N . LEU A 1 253 ? 17.855 3.273 -10.599 1.00 96.12 253 LEU A N 1
ATOM 1937 C CA . LEU A 1 253 ? 18.728 2.145 -10.912 1.00 96.12 253 LEU A CA 1
ATOM 1938 C C . LEU A 1 253 ? 20.180 2.408 -10.493 1.00 96.12 253 LEU A C 1
ATOM 1940 O O . LEU A 1 253 ? 20.835 1.513 -9.956 1.00 96.12 253 LEU A O 1
ATOM 1944 N N . ALA A 1 254 ? 20.697 3.620 -10.711 1.00 96.12 254 ALA A N 1
ATOM 1945 C CA . ALA A 1 254 ? 22.033 4.000 -10.259 1.00 96.12 254 ALA A CA 1
ATOM 1946 C C . ALA A 1 254 ? 22.148 3.906 -8.730 1.00 96.12 254 ALA A C 1
ATOM 1948 O O . ALA A 1 254 ? 23.110 3.313 -8.240 1.00 96.12 254 ALA A O 1
ATOM 1949 N N . MET A 1 255 ? 21.140 4.390 -7.994 1.00 95.75 255 MET A N 1
ATOM 1950 C CA . MET A 1 255 ? 21.053 4.261 -6.537 1.00 95.75 255 MET A CA 1
ATOM 1951 C C . MET A 1 255 ? 21.025 2.786 -6.111 1.00 95.75 255 MET A C 1
ATOM 1953 O O . MET A 1 255 ? 21.825 2.385 -5.272 1.00 95.75 255 MET A O 1
ATOM 1957 N N . ARG A 1 256 ? 20.200 1.946 -6.755 1.00 93.75 256 ARG A N 1
ATOM 1958 C CA . ARG A 1 256 ? 20.147 0.491 -6.506 1.00 93.75 256 ARG A CA 1
ATOM 1959 C C . ARG A 1 256 ? 21.492 -0.207 -6.734 1.00 93.75 256 ARG A C 1
ATOM 1961 O O . ARG A 1 256 ? 21.801 -1.174 -6.049 1.00 93.75 256 ARG A O 1
ATOM 1968 N N . CYS A 1 257 ? 22.301 0.287 -7.670 1.00 93.25 257 CYS A N 1
ATOM 1969 C CA . CYS A 1 257 ? 23.653 -0.215 -7.930 1.00 93.25 257 CYS A CA 1
ATOM 1970 C C . CYS A 1 257 ? 24.726 0.376 -6.991 1.00 93.25 257 CYS A C 1
ATOM 1972 O O . CYS A 1 257 ? 25.911 0.143 -7.220 1.00 93.25 257 CYS A O 1
ATOM 1974 N N . GLY A 1 258 ? 24.360 1.201 -6.002 1.00 93.44 258 GLY A N 1
ATOM 1975 C CA . GLY A 1 258 ? 25.305 1.908 -5.129 1.00 93.44 258 GLY A CA 1
ATOM 1976 C C . GLY A 1 258 ? 26.089 3.037 -5.818 1.00 93.44 258 GLY A C 1
ATOM 1977 O O . GLY A 1 258 ? 27.060 3.549 -5.263 1.00 93.44 258 GLY A O 1
ATOM 1978 N N . ARG A 1 259 ? 25.691 3.452 -7.028 1.00 95.94 259 ARG A N 1
ATOM 1979 C CA . ARG A 1 259 ? 26.320 4.539 -7.800 1.00 95.94 259 ARG A CA 1
ATOM 1980 C C . ARG A 1 259 ? 25.667 5.880 -7.465 1.00 95.94 259 ARG A C 1
ATOM 1982 O O . ARG A 1 259 ? 25.064 6.526 -8.319 1.00 95.94 259 ARG A O 1
ATOM 1989 N N . TYR A 1 260 ? 25.774 6.298 -6.206 1.00 96.44 260 TYR A N 1
ATOM 1990 C CA . TYR A 1 260 ? 25.068 7.477 -5.698 1.00 96.44 260 TYR A CA 1
ATOM 1991 C C . TYR A 1 260 ? 25.398 8.811 -6.397 1.00 96.44 260 TYR A C 1
ATOM 1993 O O . TYR A 1 260 ? 24.460 9.569 -6.645 1.00 96.44 260 TYR A O 1
ATOM 2001 N N . PRO A 1 261 ? 26.658 9.113 -6.786 1.00 97.44 261 PRO A N 1
ATOM 2002 C CA . PRO A 1 261 ? 26.950 10.338 -7.538 1.00 97.44 261 PRO A CA 1
ATOM 2003 C C . PRO A 1 261 ? 26.202 10.386 -8.875 1.00 97.44 261 PRO A C 1
ATOM 2005 O O . PRO A 1 261 ? 25.552 11.377 -9.196 1.00 97.44 261 PRO A O 1
ATOM 2008 N N . GLN A 1 262 ? 26.195 9.264 -9.600 1.00 97.50 262 GLN A N 1
ATOM 2009 C CA . GLN A 1 262 ? 25.470 9.130 -10.862 1.00 97.50 262 GLN A CA 1
ATOM 2010 C C . GLN A 1 262 ? 23.948 9.229 -10.656 1.00 97.50 262 GLN A C 1
ATOM 2012 O O . GLN A 1 262 ? 23.246 9.833 -11.464 1.00 97.50 262 GLN A O 1
ATOM 2017 N N . ALA A 1 263 ? 23.427 8.679 -9.554 1.00 97.56 263 ALA A N 1
ATOM 2018 C CA . ALA A 1 263 ? 22.020 8.836 -9.195 1.00 97.56 263 ALA A CA 1
ATOM 2019 C C . ALA A 1 263 ? 21.644 10.312 -8.977 1.00 97.56 263 ALA A C 1
ATOM 2021 O O . ALA A 1 263 ? 20.585 10.747 -9.428 1.00 97.56 263 ALA A O 1
ATOM 2022 N N . ALA A 1 264 ? 22.521 11.094 -8.338 1.00 98.00 264 ALA A N 1
ATOM 2023 C CA . ALA A 1 264 ? 22.301 12.521 -8.115 1.00 98.00 264 ALA A CA 1
ATOM 2024 C C . ALA A 1 264 ? 22.328 13.322 -9.427 1.00 98.00 264 ALA A C 1
ATOM 2026 O O . ALA A 1 264 ? 21.485 14.198 -9.624 1.00 98.00 264 ALA A O 1
ATOM 2027 N N . GLU A 1 265 ? 23.252 13.003 -10.337 1.00 97.25 265 GLU A N 1
ATOM 2028 C CA . GLU A 1 265 ? 23.312 13.607 -11.674 1.00 97.25 265 GLU A CA 1
ATOM 2029 C C . GLU A 1 265 ? 22.026 13.343 -12.462 1.00 97.25 265 GLU A C 1
ATOM 2031 O O . GLU A 1 265 ? 21.400 14.278 -12.966 1.00 97.25 265 GLU A O 1
ATOM 2036 N N . PHE A 1 266 ? 21.581 12.084 -12.517 1.00 97.56 266 PHE A N 1
ATOM 2037 C CA . PHE A 1 266 ? 20.347 11.728 -13.210 1.00 97.56 266 PHE A CA 1
ATOM 2038 C C . PHE A 1 266 ? 19.109 12.374 -12.588 1.00 97.56 266 PHE A C 1
ATOM 2040 O O . PHE A 1 266 ? 18.260 12.861 -13.333 1.00 97.56 266 PHE A O 1
ATOM 2047 N N . LEU A 1 267 ? 19.018 12.435 -11.254 1.00 97.75 267 LEU A N 1
ATOM 2048 C CA . LEU A 1 267 ? 17.915 13.117 -10.577 1.00 97.75 267 LEU A CA 1
ATOM 2049 C C . LEU A 1 267 ? 17.883 14.608 -10.925 1.00 97.75 267 LEU A C 1
ATOM 2051 O O . LEU A 1 267 ? 16.813 15.144 -11.201 1.00 97.75 267 LEU A O 1
ATOM 2055 N N . SER A 1 268 ? 19.039 15.275 -10.910 1.00 96.75 268 SER A N 1
ATOM 2056 C CA . SER A 1 268 ? 19.136 16.698 -11.246 1.00 96.75 268 SER A CA 1
ATOM 2057 C C . SER A 1 268 ? 18.571 16.965 -12.644 1.00 96.75 268 SER A C 1
ATOM 2059 O O . SER A 1 268 ? 17.687 17.805 -12.808 1.00 96.75 268 SER A O 1
ATOM 2061 N N . VAL A 1 269 ? 18.983 16.159 -13.631 1.00 96.31 269 VAL A N 1
ATOM 2062 C CA . VAL A 1 269 ? 18.462 16.254 -15.003 1.00 96.31 269 VAL A CA 1
ATOM 2063 C C . VAL A 1 269 ? 16.961 15.949 -15.057 1.00 96.31 269 VAL A C 1
ATOM 2065 O O . VAL A 1 269 ? 16.218 16.688 -15.700 1.00 96.31 269 VAL A O 1
ATOM 2068 N N . ALA A 1 270 ? 16.490 14.915 -14.352 1.00 97.00 270 ALA A N 1
ATOM 2069 C CA . ALA A 1 270 ? 15.070 14.565 -14.297 1.00 97.00 270 ALA A CA 1
ATOM 2070 C C . ALA A 1 270 ? 14.208 15.728 -13.776 1.00 97.00 270 ALA A C 1
ATOM 2072 O O . ALA A 1 270 ? 13.181 16.053 -14.373 1.00 97.00 270 ALA A O 1
ATOM 2073 N N . LEU A 1 271 ? 14.641 16.383 -12.692 1.00 97.12 271 LEU A N 1
ATOM 2074 C CA . LEU A 1 271 ? 13.947 17.529 -12.100 1.00 97.12 271 LEU A CA 1
ATOM 2075 C C . LEU A 1 271 ? 13.937 18.737 -13.043 1.00 97.12 271 LEU A C 1
ATOM 2077 O O . LEU A 1 271 ? 12.884 19.347 -13.221 1.00 97.12 271 LEU A O 1
ATOM 2081 N N . THR A 1 272 ? 15.071 19.057 -13.677 1.00 95.50 272 THR A N 1
ATOM 2082 C CA . THR A 1 272 ? 15.162 20.165 -14.644 1.00 95.50 272 THR A CA 1
ATOM 2083 C C . THR A 1 272 ? 14.257 19.944 -15.855 1.00 95.50 272 THR A C 1
ATOM 2085 O O . THR A 1 272 ? 13.571 20.868 -16.279 1.00 95.50 272 THR A O 1
ATOM 2088 N N . LEU A 1 273 ? 14.214 18.723 -16.396 1.00 95.75 273 LEU A N 1
ATOM 2089 C CA . LEU A 1 273 ? 13.369 18.401 -17.549 1.00 95.75 273 LEU A CA 1
ATOM 2090 C C . LEU A 1 273 ? 11.876 18.378 -17.200 1.00 95.75 273 LEU A C 1
ATOM 2092 O O . LEU A 1 273 ? 11.053 18.782 -18.018 1.00 95.75 273 LEU A O 1
ATOM 2096 N N . ARG A 1 274 ? 11.509 17.898 -16.004 1.00 96.12 274 ARG A N 1
ATOM 2097 C CA . ARG A 1 274 ? 10.104 17.807 -15.574 1.00 96.12 274 ARG A CA 1
ATOM 2098 C C . ARG A 1 274 ? 9.524 19.168 -15.201 1.00 96.12 274 ARG A C 1
ATOM 2100 O O . ARG A 1 274 ? 8.340 19.404 -15.431 1.00 96.12 274 ARG A O 1
ATOM 2107 N N . PHE A 1 275 ? 10.342 20.040 -14.615 1.00 96.12 275 PHE A N 1
ATOM 2108 C CA . PHE A 1 275 ? 9.918 21.330 -14.074 1.00 96.12 275 PHE A CA 1
ATOM 2109 C C . PHE A 1 275 ? 10.805 22.477 -14.588 1.00 96.12 275 PHE A C 1
ATOM 2111 O O . PHE A 1 275 ? 11.480 23.127 -13.787 1.00 96.12 275 PHE A O 1
ATOM 2118 N N . PRO A 1 276 ? 10.803 22.762 -15.905 1.00 93.94 276 PRO A N 1
ATOM 2119 C CA . PRO A 1 276 ? 11.702 23.755 -16.499 1.00 93.94 276 PRO A CA 1
ATOM 2120 C C . PRO A 1 276 ? 11.485 25.178 -15.957 1.00 93.94 276 PRO A C 1
ATOM 2122 O O . PRO A 1 276 ? 12.435 25.949 -15.860 1.00 93.94 276 PRO A O 1
ATOM 2125 N N . ASP A 1 277 ? 10.257 25.506 -15.543 1.00 93.62 277 ASP A N 1
ATOM 2126 C CA . ASP A 1 277 ? 9.872 26.841 -15.062 1.00 93.62 277 ASP A CA 1
ATOM 2127 C C . ASP A 1 277 ? 9.939 26.990 -13.528 1.00 93.62 277 ASP A C 1
ATOM 2129 O O . ASP A 1 277 ? 9.404 27.948 -12.959 1.00 93.62 277 ASP A O 1
ATOM 2133 N N . ARG A 1 278 ? 10.539 26.026 -12.816 1.00 91.88 278 ARG A N 1
ATOM 2134 C CA . ARG A 1 278 ? 10.633 26.032 -11.346 1.00 91.88 278 ARG A CA 1
ATOM 2135 C C . ARG A 1 278 ? 12.085 26.006 -10.883 1.00 91.88 278 ARG A C 1
ATOM 2137 O O . ARG A 1 278 ? 12.879 25.184 -11.326 1.00 91.88 278 ARG A O 1
ATOM 2144 N N . ASP A 1 279 ? 12.410 26.855 -9.910 1.00 91.75 279 ASP A N 1
ATOM 2145 C CA . ASP A 1 279 ? 13.690 26.771 -9.210 1.00 91.75 279 ASP A CA 1
ATOM 2146 C C . ASP A 1 279 ? 13.634 25.657 -8.158 1.00 91.75 279 ASP A C 1
ATOM 2148 O O . ASP A 1 279 ? 13.031 25.811 -7.097 1.00 91.75 279 ASP A O 1
ATOM 2152 N N . LEU A 1 280 ? 14.240 24.513 -8.482 1.00 94.19 280 LEU A N 1
ATOM 2153 C CA . LEU A 1 280 ? 14.333 23.342 -7.605 1.00 94.19 280 LEU A CA 1
ATOM 2154 C C . LEU A 1 280 ? 15.759 23.113 -7.086 1.00 94.19 280 LEU A C 1
ATOM 2156 O O . LEU A 1 280 ? 16.091 21.997 -6.681 1.00 94.19 280 LEU A O 1
ATOM 2160 N N . ARG A 1 281 ? 16.618 24.144 -7.087 1.00 91.69 281 ARG A N 1
ATOM 2161 C CA . ARG A 1 281 ? 18.024 24.018 -6.659 1.00 91.69 281 ARG A CA 1
ATOM 2162 C C . ARG A 1 281 ? 18.168 23.537 -5.220 1.00 91.69 281 ARG A C 1
ATOM 2164 O O . ARG A 1 281 ? 19.011 22.682 -4.966 1.00 91.69 281 ARG A O 1
ATOM 2171 N N . ASP A 1 282 ? 17.320 24.008 -4.310 1.00 93.69 282 ASP A N 1
ATOM 2172 C CA . ASP A 1 282 ? 17.347 23.570 -2.910 1.00 93.69 282 ASP A CA 1
ATOM 2173 C C . ASP A 1 282 ? 16.965 22.090 -2.773 1.00 93.69 282 ASP A C 1
ATOM 2175 O O . ASP A 1 282 ? 17.621 21.337 -2.051 1.00 93.69 282 ASP A O 1
ATOM 2179 N N . LEU A 1 283 ? 15.950 21.642 -3.522 1.00 95.69 283 LEU A N 1
ATOM 2180 C CA . LEU A 1 283 ? 15.522 20.242 -3.549 1.00 95.69 283 LEU A CA 1
ATOM 2181 C C . LEU A 1 283 ? 16.617 19.338 -4.134 1.00 95.69 283 LEU A C 1
ATOM 2183 O O . LEU A 1 283 ? 16.966 18.315 -3.543 1.00 95.69 283 LEU A O 1
ATOM 2187 N N . ALA A 1 284 ? 17.187 19.728 -5.276 1.00 95.00 284 ALA A N 1
ATOM 2188 C CA . ALA A 1 284 ? 18.280 19.003 -5.915 1.00 95.00 284 ALA A CA 1
ATOM 2189 C C . ALA A 1 284 ? 19.526 18.961 -5.015 1.00 95.00 284 ALA A C 1
ATOM 2191 O O . ALA A 1 284 ? 20.136 17.904 -4.863 1.00 95.00 284 ALA A O 1
ATOM 2192 N N . GLY A 1 285 ? 19.866 20.077 -4.362 1.00 96.69 285 GLY A N 1
ATOM 2193 C CA . GLY A 1 285 ? 20.967 20.174 -3.404 1.00 96.69 285 GLY A CA 1
ATOM 2194 C C . GLY A 1 285 ? 20.766 19.283 -2.178 1.00 96.69 285 GLY A C 1
ATOM 2195 O O . GLY A 1 285 ? 21.702 18.598 -1.761 1.00 96.69 285 GLY A O 1
ATOM 2196 N N . TYR A 1 286 ? 19.541 19.219 -1.647 1.00 97.12 286 TYR A N 1
ATOM 2197 C CA . TYR A 1 286 ? 19.175 18.315 -0.555 1.00 97.12 286 TYR A CA 1
ATOM 2198 C C . TYR A 1 286 ? 19.420 16.845 -0.924 1.00 97.12 286 TYR A C 1
ATOM 2200 O O . TYR A 1 286 ? 20.122 16.135 -0.198 1.00 97.12 286 TYR A O 1
ATOM 2208 N N . PHE A 1 287 ? 18.897 16.386 -2.067 1.00 97.88 287 PHE A N 1
ATOM 2209 C CA . PHE A 1 287 ? 19.091 15.000 -2.502 1.00 97.88 287 PHE A CA 1
ATOM 2210 C C . PHE A 1 287 ? 20.540 14.701 -2.866 1.00 97.88 287 PHE A C 1
ATOM 2212 O O . PHE A 1 287 ? 21.046 13.650 -2.481 1.00 97.88 287 PHE A O 1
ATOM 2219 N N . HIS A 1 288 ? 21.226 15.626 -3.539 1.00 98.06 288 HIS A N 1
ATOM 2220 C CA . HIS A 1 288 ? 22.644 15.487 -3.848 1.00 98.06 288 HIS A CA 1
ATOM 2221 C C . HIS A 1 288 ? 23.459 15.273 -2.568 1.00 98.06 288 HIS A C 1
ATOM 2223 O O . HIS A 1 288 ? 24.195 14.295 -2.468 1.00 98.06 288 HIS A O 1
ATOM 2229 N N . ALA A 1 289 ? 23.270 16.110 -1.545 1.00 97.38 289 ALA A N 1
ATOM 2230 C CA . ALA A 1 289 ? 23.999 15.988 -0.286 1.00 97.38 289 ALA A CA 1
ATOM 2231 C C . ALA A 1 289 ? 23.775 14.635 0.413 1.00 97.38 289 ALA A C 1
ATOM 2233 O O . ALA A 1 289 ? 24.719 14.081 0.976 1.00 97.38 289 ALA A O 1
ATOM 2234 N N . ARG A 1 290 ? 22.552 14.089 0.384 1.00 97.44 290 ARG A N 1
ATOM 2235 C CA . ARG A 1 290 ? 22.247 12.780 0.989 1.00 97.44 290 ARG A CA 1
ATOM 2236 C C . ARG A 1 290 ? 22.782 11.611 0.163 1.00 97.44 290 ARG A C 1
ATOM 2238 O O . ARG A 1 290 ? 23.403 10.711 0.719 1.00 97.44 290 ARG A O 1
ATOM 2245 N N . LEU A 1 291 ? 22.630 11.654 -1.159 1.00 97.00 291 LEU A N 1
ATOM 2246 C CA . LEU A 1 291 ? 23.189 10.643 -2.061 1.00 97.00 291 LEU A CA 1
ATOM 2247 C C . LEU A 1 291 ? 24.717 10.591 -1.947 1.00 97.00 291 LEU A C 1
ATOM 2249 O O . LEU A 1 291 ? 25.289 9.513 -1.840 1.00 97.00 291 LEU A O 1
ATOM 2253 N N . MET A 1 292 ? 25.396 11.736 -1.853 1.00 96.62 292 MET A N 1
ATOM 2254 C CA . MET A 1 292 ? 26.851 11.770 -1.664 1.00 96.62 292 MET A CA 1
ATOM 2255 C C . MET A 1 292 ? 27.317 11.185 -0.319 1.00 96.62 292 MET A C 1
ATOM 2257 O O . MET A 1 292 ? 28.477 10.796 -0.202 1.00 96.62 292 MET A O 1
ATOM 2261 N N . LYS A 1 293 ? 26.430 11.064 0.680 1.00 95.44 293 LYS A N 1
ATOM 2262 C CA . LYS A 1 293 ? 26.688 10.320 1.929 1.00 95.44 293 LYS A CA 1
ATOM 2263 C C . LYS A 1 293 ? 26.453 8.811 1.800 1.00 95.44 293 LYS A C 1
ATOM 2265 O O . LYS A 1 293 ? 26.673 8.081 2.762 1.00 95.44 293 LYS A O 1
ATOM 2270 N N . GLY A 1 294 ? 26.021 8.345 0.631 1.00 94.75 294 GLY A N 1
ATOM 2271 C CA . GLY A 1 294 ? 25.675 6.952 0.377 1.00 94.75 294 GLY A CA 1
ATOM 2272 C C . GLY A 1 294 ? 24.301 6.551 0.907 1.00 94.75 294 GLY A C 1
ATOM 2273 O O . GLY A 1 294 ? 24.091 5.374 1.181 1.00 94.75 294 GLY A O 1
ATOM 2274 N N . GLU A 1 295 ? 23.393 7.510 1.096 1.00 96.31 295 GLU A N 1
ATOM 2275 C CA . GLU A 1 295 ? 22.023 7.233 1.528 1.00 96.31 295 GLU A CA 1
ATOM 2276 C C . GLU A 1 295 ? 21.105 6.962 0.330 1.00 96.31 295 GLU A C 1
ATOM 2278 O O . GLU A 1 295 ? 21.198 7.626 -0.706 1.00 96.31 295 GLU A O 1
ATOM 2283 N N . ASN A 1 296 ? 20.134 6.066 0.504 1.00 96.44 296 ASN A N 1
ATOM 2284 C CA . ASN A 1 296 ? 19.075 5.765 -0.458 1.00 96.44 296 ASN A CA 1
ATOM 2285 C C . ASN A 1 296 ? 17.999 6.868 -0.487 1.00 96.44 296 ASN A C 1
ATOM 2287 O O . ASN A 1 296 ? 16.803 6.635 -0.321 1.00 96.44 296 ASN A O 1
ATOM 2291 N N . ALA A 1 297 ? 18.420 8.118 -0.664 1.00 95.88 297 ALA A N 1
ATOM 2292 C CA . ALA A 1 297 ? 17.574 9.282 -0.437 1.00 95.88 297 ALA A CA 1
ATOM 2293 C C . ALA A 1 297 ? 16.380 9.379 -1.399 1.00 95.88 297 ALA A C 1
ATOM 2295 O O . ALA A 1 297 ? 15.391 10.023 -1.056 1.00 95.88 297 ALA A O 1
ATOM 2296 N N . LEU A 1 298 ? 16.417 8.728 -2.570 1.00 95.56 298 LEU A N 1
ATOM 2297 C CA . LEU A 1 298 ? 15.336 8.833 -3.561 1.00 95.56 298 LEU A CA 1
ATOM 2298 C C . LEU A 1 298 ? 13.998 8.251 -3.076 1.00 95.56 298 LEU A C 1
ATOM 2300 O O . LEU A 1 298 ? 12.967 8.636 -3.621 1.00 95.56 298 LEU A O 1
ATOM 2304 N N . PHE A 1 299 ? 13.981 7.426 -2.018 1.00 94.69 299 PHE A N 1
ATOM 2305 C CA . PHE A 1 299 ? 12.739 7.020 -1.340 1.00 94.69 299 PHE A CA 1
ATOM 2306 C C . PHE A 1 299 ? 11.892 8.212 -0.876 1.00 94.69 299 PHE A C 1
ATOM 2308 O O . PHE A 1 299 ? 10.669 8.128 -0.844 1.00 94.69 299 PHE A O 1
ATOM 2315 N N . LEU A 1 300 ? 12.538 9.326 -0.525 1.00 94.88 300 LEU A N 1
ATOM 2316 C CA . LEU A 1 300 ? 11.882 10.506 0.031 1.00 94.88 300 LEU A CA 1
ATOM 2317 C C . LEU A 1 300 ? 11.356 11.453 -1.055 1.00 94.88 300 LEU A C 1
ATOM 2319 O O . LEU A 1 300 ? 10.651 12.408 -0.729 1.00 94.88 300 LEU A O 1
ATOM 2323 N N . LEU A 1 301 ? 11.739 11.262 -2.323 1.00 95.38 301 LEU A N 1
ATOM 2324 C CA . LEU A 1 301 ? 11.420 12.207 -3.396 1.00 95.38 301 LEU A CA 1
ATOM 2325 C C . LEU A 1 301 ? 9.910 12.391 -3.597 1.00 95.38 301 LEU A C 1
ATOM 2327 O O . LEU A 1 301 ? 9.492 13.551 -3.635 1.00 95.38 301 LEU A O 1
ATOM 2331 N N . PRO A 1 302 ? 9.082 11.330 -3.666 1.00 93.62 302 PRO A N 1
ATOM 2332 C CA . PRO A 1 302 ? 7.646 11.495 -3.891 1.00 93.62 302 PRO A CA 1
ATOM 2333 C C . PRO A 1 302 ? 6.969 12.379 -2.835 1.00 93.62 302 PRO A C 1
ATOM 2335 O O . PRO A 1 302 ? 6.242 13.306 -3.190 1.00 93.62 302 PRO A O 1
ATOM 2338 N N . ASP A 1 303 ? 7.301 12.195 -1.554 1.00 92.94 303 ASP A N 1
ATOM 2339 C CA . ASP A 1 303 ? 6.760 13.012 -0.460 1.00 92.94 303 ASP A CA 1
ATOM 2340 C C . ASP A 1 303 ? 7.197 14.478 -0.555 1.00 92.94 303 ASP A C 1
ATOM 2342 O O . ASP A 1 303 ? 6.420 15.390 -0.263 1.00 92.94 303 ASP A O 1
ATOM 2346 N N . HIS A 1 304 ? 8.443 14.735 -0.966 1.00 95.38 304 HIS A N 1
ATOM 2347 C CA . HIS A 1 304 ? 8.921 16.103 -1.160 1.00 95.38 304 HIS A CA 1
ATOM 2348 C C . HIS A 1 304 ? 8.213 16.791 -2.329 1.00 95.38 304 HIS A C 1
ATOM 2350 O O . HIS A 1 304 ? 7.817 17.947 -2.187 1.00 95.38 304 HIS A O 1
ATOM 2356 N N . LEU A 1 305 ? 8.013 16.093 -3.451 1.00 95.44 305 LEU A N 1
ATOM 2357 C CA . LEU A 1 305 ? 7.255 16.624 -4.585 1.00 95.44 305 LEU A CA 1
ATOM 2358 C C . LEU A 1 305 ? 5.806 16.920 -4.182 1.00 95.44 305 LEU A C 1
ATOM 2360 O O . LEU A 1 305 ? 5.316 18.016 -4.449 1.00 95.44 305 LEU A O 1
ATOM 2364 N N . HIS A 1 306 ? 5.162 16.001 -3.457 1.00 95.44 306 HIS A N 1
ATOM 2365 C CA . HIS A 1 306 ? 3.799 16.186 -2.963 1.00 95.44 306 HIS A CA 1
ATOM 2366 C C . HIS A 1 306 ? 3.670 17.416 -2.052 1.00 95.44 306 HIS A C 1
ATOM 2368 O O . HIS A 1 306 ? 2.788 18.247 -2.264 1.00 95.44 306 HIS A O 1
ATOM 2374 N N . ARG A 1 307 ? 4.587 17.598 -1.089 1.00 95.12 307 ARG A N 1
ATOM 2375 C CA . ARG A 1 307 ? 4.602 18.782 -0.205 1.00 95.12 307 ARG A CA 1
ATOM 2376 C C . ARG A 1 307 ? 4.786 20.101 -0.954 1.00 95.12 307 ARG A C 1
ATOM 2378 O O . ARG A 1 307 ? 4.315 21.132 -0.485 1.00 95.12 307 ARG A O 1
ATOM 2385 N N . LEU A 1 308 ? 5.464 20.073 -2.098 1.00 94.44 308 LEU A N 1
ATOM 2386 C CA . LEU A 1 308 ? 5.646 21.233 -2.972 1.00 94.44 308 LEU A CA 1
ATOM 2387 C C . LEU A 1 308 ? 4.484 21.424 -3.966 1.00 94.44 308 LEU A C 1
ATOM 2389 O O . LEU A 1 308 ? 4.524 22.355 -4.769 1.00 94.44 308 LEU A O 1
ATOM 2393 N N . GLY A 1 309 ? 3.460 20.562 -3.937 1.00 94.94 309 GLY A N 1
ATOM 2394 C CA . GLY A 1 309 ? 2.351 20.584 -4.894 1.00 94.94 309 GLY A CA 1
ATOM 2395 C C . GLY A 1 309 ? 2.778 20.240 -6.325 1.00 94.94 309 GLY A C 1
ATOM 2396 O O . GLY A 1 309 ? 2.147 20.690 -7.280 1.00 94.94 309 GLY A O 1
ATOM 2397 N N . LEU A 1 310 ? 3.873 19.491 -6.484 1.00 94.62 310 LEU A N 1
ATOM 2398 C CA . LEU A 1 310 ? 4.429 19.099 -7.776 1.00 94.62 310 LEU A CA 1
ATOM 2399 C C . LEU A 1 310 ? 3.926 17.712 -8.190 1.00 94.62 310 LEU A C 1
ATOM 2401 O O . LEU A 1 310 ? 3.738 16.826 -7.357 1.00 94.62 310 LEU A O 1
ATOM 2405 N N . ALA A 1 311 ? 3.735 17.522 -9.497 1.00 93.56 311 ALA A N 1
ATOM 2406 C CA . ALA A 1 311 ? 3.336 16.233 -10.052 1.00 93.56 311 ALA A CA 1
ATOM 2407 C C . ALA A 1 311 ? 4.430 15.171 -9.822 1.00 93.56 311 ALA A C 1
ATOM 2409 O O . ALA A 1 311 ? 5.609 15.478 -10.010 1.00 93.56 311 ALA A O 1
ATOM 2410 N N . PRO A 1 312 ? 4.080 13.926 -9.463 1.00 93.62 312 PRO A N 1
ATOM 2411 C CA . PRO A 1 312 ? 5.064 12.858 -9.332 1.00 93.62 312 PRO A CA 1
ATOM 2412 C C . PRO A 1 312 ? 5.651 12.454 -10.698 1.00 93.62 312 PRO A C 1
ATOM 2414 O O . PRO A 1 312 ? 5.135 12.825 -11.763 1.00 93.62 312 PRO A O 1
ATOM 2417 N N . PHE A 1 313 ? 6.750 11.701 -10.647 1.00 94.25 313 PHE A N 1
ATOM 2418 C CA . PHE A 1 313 ? 7.244 10.913 -11.780 1.00 94.25 313 PHE A CA 1
ATOM 2419 C C . PHE A 1 313 ? 6.377 9.659 -11.972 1.00 94.25 313 PHE A C 1
ATOM 2421 O O . PHE A 1 313 ? 5.552 9.343 -11.114 1.00 94.25 313 PHE A O 1
ATOM 2428 N N . ASP A 1 314 ? 6.555 8.968 -13.096 1.00 90.12 314 ASP A N 1
ATOM 2429 C CA . ASP A 1 314 ? 5.884 7.692 -13.379 1.00 90.12 314 ASP A CA 1
ATOM 2430 C C . ASP A 1 314 ? 6.145 6.650 -12.266 1.00 90.12 314 ASP A C 1
ATOM 2432 O O . ASP A 1 314 ? 7.294 6.328 -11.944 1.00 90.12 314 ASP A O 1
ATOM 2436 N N . ASP A 1 315 ? 5.064 6.128 -11.678 1.00 86.69 315 ASP A N 1
ATOM 2437 C CA . ASP A 1 315 ? 5.082 5.191 -10.550 1.00 86.69 315 ASP A CA 1
ATOM 2438 C C . ASP A 1 315 ? 5.485 3.769 -10.962 1.00 86.69 315 ASP A C 1
ATOM 2440 O O . ASP A 1 315 ? 5.866 2.952 -10.118 1.00 86.69 315 ASP A O 1
ATOM 2444 N N . MET A 1 316 ? 5.497 3.467 -12.263 1.00 88.25 316 MET A N 1
ATOM 2445 C CA . MET A 1 316 ? 5.959 2.186 -12.786 1.00 88.25 316 MET A CA 1
ATOM 2446 C C . MET A 1 316 ? 7.401 1.881 -12.350 1.00 88.25 316 MET A C 1
ATOM 2448 O O . MET A 1 316 ? 7.748 0.717 -12.112 1.00 88.25 316 MET A O 1
ATOM 2452 N N . PHE A 1 317 ? 8.243 2.911 -12.224 1.00 86.56 317 PHE A N 1
ATOM 2453 C CA . PHE A 1 317 ? 9.655 2.768 -11.866 1.00 86.56 317 PHE A CA 1
ATOM 2454 C C . PHE A 1 317 ? 9.890 2.565 -10.369 1.00 86.56 317 PHE A C 1
ATOM 2456 O O . PHE A 1 317 ? 10.948 2.057 -9.988 1.00 86.56 317 PHE A O 1
ATOM 2463 N N . ASP A 1 318 ? 8.893 2.826 -9.520 1.00 78.81 318 ASP A N 1
ATOM 2464 C CA . ASP A 1 318 ? 8.980 2.554 -8.081 1.00 78.81 318 ASP A CA 1
ATOM 2465 C C . ASP A 1 318 ? 9.152 1.056 -7.792 1.00 78.81 318 ASP A C 1
ATOM 2467 O O . ASP A 1 318 ? 9.646 0.677 -6.731 1.00 78.81 318 ASP A O 1
ATOM 2471 N N . ARG A 1 319 ? 8.859 0.178 -8.760 1.00 79.56 319 ARG A N 1
ATOM 2472 C CA . ARG A 1 319 ? 9.182 -1.259 -8.686 1.00 79.56 319 ARG A CA 1
ATOM 2473 C C . ARG A 1 319 ? 10.666 -1.531 -8.428 1.00 79.56 319 ARG A C 1
ATOM 2475 O O . ARG A 1 319 ? 11.002 -2.521 -7.792 1.00 79.56 319 ARG A O 1
ATOM 2482 N N . VAL A 1 320 ? 11.556 -0.644 -8.869 1.00 87.06 320 VAL A N 1
ATOM 2483 C CA . VAL A 1 320 ? 13.012 -0.754 -8.664 1.00 87.06 320 VAL A CA 1
ATOM 2484 C C . VAL A 1 320 ? 13.391 -0.581 -7.193 1.00 87.06 320 VAL A C 1
ATOM 2486 O O . VAL A 1 320 ? 14.465 -1.012 -6.770 1.00 87.06 320 VAL A O 1
ATOM 2489 N N . LEU A 1 321 ? 12.515 0.040 -6.406 1.00 88.31 321 LEU A N 1
ATOM 2490 C CA . LEU A 1 321 ? 12.735 0.345 -5.000 1.00 88.31 321 LEU A CA 1
ATOM 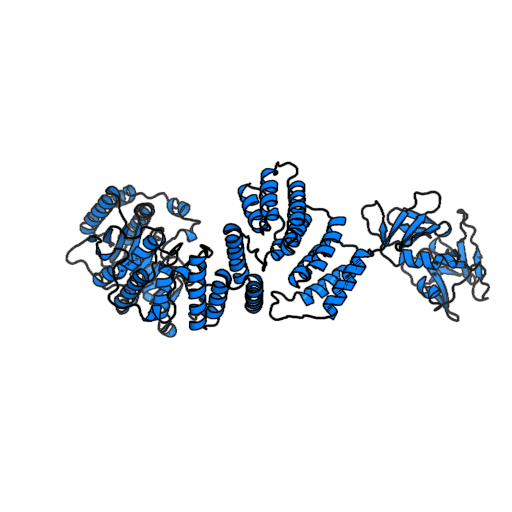2491 C C . LEU A 1 321 ? 12.381 -0.818 -4.063 1.00 88.31 321 LEU A C 1
ATOM 2493 O O . LEU A 1 321 ? 12.650 -0.717 -2.867 1.00 88.31 321 LEU A O 1
ATOM 2497 N N . MET A 1 322 ? 11.784 -1.911 -4.562 1.00 87.81 322 MET A N 1
ATOM 2498 C CA . MET A 1 322 ? 11.285 -2.986 -3.703 1.00 87.81 322 MET A CA 1
ATOM 2499 C C . MET A 1 322 ? 11.536 -4.393 -4.274 1.00 87.81 322 MET A C 1
ATOM 2501 O O . MET A 1 322 ? 11.030 -4.707 -5.350 1.00 87.81 322 MET A O 1
ATOM 2505 N N . PRO A 1 323 ? 12.240 -5.281 -3.547 1.00 88.00 323 PRO A N 1
ATOM 2506 C CA . PRO A 1 323 ? 13.020 -5.028 -2.337 1.00 88.00 323 PRO A CA 1
ATOM 2507 C C . PRO A 1 323 ? 14.333 -4.335 -2.694 1.00 88.00 323 PRO A C 1
ATOM 2509 O O . PRO A 1 323 ? 14.893 -4.572 -3.770 1.00 88.00 323 PRO A O 1
ATOM 2512 N N . MET A 1 324 ? 14.841 -3.499 -1.794 1.00 90.25 324 MET A N 1
ATOM 2513 C CA . MET A 1 324 ? 16.084 -2.753 -1.993 1.00 90.25 324 MET A CA 1
ATOM 2514 C C . MET A 1 324 ? 17.062 -3.014 -0.844 1.00 90.25 324 MET A C 1
ATOM 2516 O O . MET A 1 324 ? 16.635 -3.004 0.313 1.00 90.25 324 MET A O 1
ATOM 2520 N N . PRO A 1 325 ? 18.361 -3.225 -1.131 1.00 91.69 325 PRO A N 1
ATOM 2521 C CA . PRO A 1 325 ? 19.384 -3.231 -0.095 1.00 91.69 325 PRO A CA 1
ATOM 2522 C C . PRO A 1 325 ? 19.540 -1.832 0.499 1.00 91.69 325 PRO A C 1
ATOM 2524 O O . PRO A 1 325 ? 19.963 -0.892 -0.175 1.00 91.69 325 PRO A O 1
ATOM 2527 N N . LEU A 1 326 ? 19.187 -1.702 1.774 1.00 93.06 326 LEU A N 1
ATOM 2528 C CA . LEU A 1 326 ? 19.362 -0.476 2.536 1.00 93.06 326 LEU A CA 1
ATOM 2529 C C . LEU A 1 326 ? 20.836 -0.281 2.896 1.00 93.06 326 LEU A C 1
ATOM 2531 O O . LEU A 1 326 ? 21.531 -1.215 3.303 1.00 93.06 326 LEU A O 1
ATOM 2535 N N . ALA A 1 327 ? 21.316 0.953 2.788 1.00 89.31 327 ALA A N 1
ATOM 2536 C CA . ALA A 1 327 ? 22.669 1.301 3.174 1.00 89.31 327 ALA A CA 1
ATOM 2537 C C . ALA A 1 327 ? 22.791 1.333 4.705 1.00 89.31 327 ALA A C 1
ATOM 2539 O O . ALA A 1 327 ? 21.881 1.753 5.424 1.00 89.31 327 ALA A O 1
ATOM 2540 N N . GLY A 1 328 ? 23.957 0.951 5.235 1.00 85.50 328 GLY A N 1
ATOM 2541 C CA . GLY A 1 328 ? 24.231 1.063 6.673 1.00 85.50 328 GLY A CA 1
ATOM 2542 C C . GLY A 1 328 ? 24.051 2.495 7.198 1.00 85.50 328 GLY A C 1
ATOM 2543 O O . GLY A 1 328 ? 23.549 2.678 8.305 1.00 85.50 328 GLY A O 1
ATOM 2544 N N . GLY A 1 329 ? 24.385 3.492 6.369 1.00 87.00 329 GLY A N 1
ATOM 2545 C CA . GLY A 1 329 ? 24.228 4.921 6.654 1.00 87.00 329 GLY A CA 1
ATOM 2546 C C . GLY A 1 329 ? 22.820 5.489 6.451 1.00 87.00 329 GLY A C 1
ATOM 2547 O O . GLY A 1 329 ? 22.623 6.664 6.746 1.00 87.00 329 GLY A O 1
ATOM 2548 N N . ASP A 1 330 ? 21.845 4.698 5.982 1.00 93.62 330 ASP A N 1
ATOM 2549 C CA . ASP A 1 330 ? 20.476 5.187 5.794 1.00 93.62 330 ASP A CA 1
ATOM 2550 C C . ASP A 1 330 ? 19.878 5.662 7.119 1.00 93.62 330 ASP A C 1
ATOM 2552 O O . ASP A 1 330 ? 19.762 4.899 8.090 1.00 93.62 330 ASP A O 1
ATOM 2556 N N . ALA A 1 331 ? 19.458 6.926 7.128 1.00 93.88 331 ALA A N 1
ATOM 2557 C CA . ALA A 1 331 ? 18.803 7.543 8.265 1.00 93.88 331 ALA A CA 1
ATOM 2558 C C . ALA A 1 331 ? 17.412 6.936 8.532 1.00 93.88 331 ALA A C 1
ATOM 2560 O O . ALA A 1 331 ? 16.814 6.241 7.704 1.00 93.88 331 ALA A O 1
ATOM 2561 N N . ARG A 1 332 ? 16.886 7.204 9.734 1.00 93.94 332 ARG A N 1
ATOM 2562 C CA . ARG A 1 332 ? 15.613 6.643 10.219 1.00 93.94 332 ARG A CA 1
ATOM 2563 C C . ARG A 1 332 ? 14.435 6.954 9.293 1.00 93.94 332 ARG A C 1
ATOM 2565 O O . ARG A 1 332 ? 13.572 6.103 9.145 1.00 93.94 332 ARG A O 1
ATOM 2572 N N . ASP A 1 333 ? 14.403 8.129 8.670 1.00 95.38 333 ASP A N 1
ATOM 2573 C CA . ASP A 1 333 ? 13.337 8.540 7.750 1.00 95.38 333 ASP A CA 1
ATOM 2574 C C . ASP A 1 333 ? 13.302 7.698 6.463 1.00 95.38 333 ASP A C 1
ATOM 2576 O O . ASP A 1 333 ? 12.233 7.244 6.064 1.00 95.38 333 ASP A O 1
ATOM 2580 N N . ILE A 1 334 ? 14.459 7.392 5.869 1.00 95.94 334 ILE A N 1
ATOM 2581 C CA . ILE A 1 334 ? 14.567 6.485 4.714 1.00 95.94 334 ILE A CA 1
ATOM 2582 C C . ILE A 1 334 ? 14.099 5.081 5.098 1.00 95.94 334 ILE A C 1
ATOM 2584 O O . ILE A 1 334 ? 13.275 4.486 4.404 1.00 95.94 334 ILE A O 1
ATOM 2588 N N . ARG A 1 335 ? 14.580 4.562 6.235 1.00 95.19 335 ARG A N 1
ATOM 2589 C CA . ARG A 1 335 ? 14.182 3.236 6.740 1.00 95.19 335 ARG A CA 1
ATOM 2590 C C . ARG A 1 335 ? 12.686 3.165 7.046 1.00 95.19 335 ARG A C 1
ATOM 2592 O O . ARG A 1 335 ? 12.069 2.129 6.816 1.00 95.19 335 ARG A O 1
ATOM 2599 N N . GLN A 1 336 ? 12.110 4.256 7.550 1.00 95.00 336 GLN A N 1
ATOM 2600 C CA . GLN A 1 336 ? 10.682 4.373 7.826 1.00 95.00 336 GLN A CA 1
ATOM 2601 C C . GLN A 1 336 ? 9.859 4.290 6.539 1.00 95.00 336 GLN A C 1
ATOM 2603 O O . GLN A 1 336 ? 8.940 3.478 6.475 1.00 95.00 336 GLN A O 1
ATOM 2608 N N . ILE A 1 337 ? 10.221 5.069 5.512 1.00 94.81 337 ILE A N 1
ATOM 2609 C CA . ILE A 1 337 ? 9.537 5.037 4.211 1.00 94.81 337 ILE A CA 1
ATOM 2610 C C . ILE A 1 337 ? 9.697 3.675 3.537 1.00 94.81 337 ILE A C 1
ATOM 2612 O O . ILE A 1 337 ? 8.728 3.151 2.989 1.00 94.81 337 ILE A O 1
ATOM 2616 N N . TYR A 1 338 ? 10.890 3.078 3.593 1.00 95.44 338 TYR A N 1
ATOM 2617 C CA . TYR A 1 338 ? 11.099 1.735 3.060 1.00 95.44 338 TYR A CA 1
ATOM 2618 C C . TYR A 1 338 ? 10.193 0.712 3.748 1.00 95.44 338 TYR A C 1
ATOM 2620 O O . TYR A 1 338 ? 9.493 -0.025 3.060 1.00 95.44 338 TYR A O 1
ATOM 2628 N N . GLY A 1 339 ? 10.165 0.697 5.086 1.00 94.94 339 GLY A N 1
ATOM 2629 C CA . GLY A 1 339 ? 9.312 -0.208 5.857 1.00 94.94 339 GLY A CA 1
ATOM 2630 C C . GLY A 1 339 ? 7.832 -0.047 5.513 1.00 94.94 339 GLY A C 1
ATOM 2631 O O . GLY A 1 339 ? 7.160 -1.036 5.240 1.00 94.94 339 GLY A O 1
ATOM 2632 N N . HIS A 1 340 ? 7.358 1.196 5.404 1.00 94.00 340 HIS A N 1
ATOM 2633 C CA . HIS A 1 340 ? 5.982 1.496 4.999 1.00 94.00 340 HIS A CA 1
ATOM 2634 C C . HIS A 1 340 ? 5.655 0.954 3.606 1.00 94.00 340 HIS A C 1
ATOM 2636 O O . HIS A 1 340 ? 4.704 0.190 3.449 1.00 94.00 340 HIS A O 1
ATOM 2642 N N . ARG A 1 341 ? 6.492 1.257 2.606 1.00 92.38 341 ARG A N 1
ATOM 2643 C CA . ARG A 1 341 ? 6.327 0.728 1.241 1.00 92.38 341 ARG A CA 1
ATOM 2644 C C . ARG A 1 341 ? 6.420 -0.796 1.197 1.00 92.38 341 ARG A C 1
ATOM 2646 O O . ARG A 1 341 ? 5.750 -1.426 0.378 1.00 92.38 341 ARG A O 1
ATOM 2653 N N . PHE A 1 342 ? 7.258 -1.396 2.042 1.00 94.00 342 PHE A N 1
ATOM 2654 C CA . PHE A 1 342 ? 7.413 -2.844 2.134 1.00 94.00 342 PHE A CA 1
ATOM 2655 C C . PHE A 1 342 ? 6.125 -3.497 2.639 1.00 94.00 342 PHE A C 1
ATOM 2657 O O . PHE A 1 342 ? 5.633 -4.435 2.012 1.00 94.00 342 PHE A O 1
ATOM 2664 N N . GLU A 1 343 ? 5.556 -2.980 3.731 1.00 93.44 343 GLU A N 1
ATOM 2665 C CA . GLU A 1 343 ? 4.281 -3.446 4.284 1.00 93.44 343 GLU A CA 1
ATOM 2666 C C . GLU A 1 343 ? 3.152 -3.333 3.244 1.00 93.44 343 GLU A C 1
ATOM 2668 O O . GLU A 1 343 ? 2.465 -4.319 2.973 1.00 93.44 343 GLU A O 1
ATOM 2673 N N . GLU A 1 344 ? 3.018 -2.184 2.572 1.00 90.88 344 GLU A N 1
ATOM 2674 C CA . GLU A 1 344 ? 2.018 -1.984 1.512 1.00 90.88 344 GLU A CA 1
ATOM 2675 C C . GLU A 1 344 ? 2.205 -2.939 0.327 1.00 90.88 344 GLU A C 1
ATOM 2677 O O . GLU A 1 344 ? 1.237 -3.507 -0.185 1.00 90.88 344 GLU A O 1
ATOM 2682 N N . THR A 1 345 ? 3.450 -3.130 -0.119 1.00 89.56 345 THR A N 1
ATOM 2683 C CA . THR A 1 345 ? 3.761 -4.027 -1.239 1.00 89.56 345 THR A CA 1
ATOM 2684 C C . THR A 1 345 ? 3.440 -5.469 -0.867 1.00 89.56 345 THR A C 1
ATOM 2686 O O . THR A 1 345 ? 2.783 -6.168 -1.634 1.00 89.56 345 THR A O 1
ATOM 2689 N N . SER A 1 346 ? 3.851 -5.903 0.326 1.00 89.69 346 SER A N 1
ATOM 2690 C CA . SER A 1 346 ? 3.594 -7.244 0.852 1.00 89.69 346 SER A CA 1
ATOM 2691 C C . SER A 1 346 ? 2.099 -7.571 0.850 1.00 89.69 346 SER A C 1
ATOM 2693 O O . SER A 1 346 ? 1.703 -8.624 0.342 1.00 89.69 346 SER A O 1
ATOM 2695 N N . LEU A 1 347 ? 1.252 -6.647 1.322 1.00 83.88 347 LEU A N 1
ATOM 2696 C CA . LEU A 1 347 ? -0.203 -6.827 1.373 1.00 83.88 347 LEU A CA 1
ATOM 2697 C C . LEU A 1 347 ? -0.837 -7.046 -0.009 1.00 83.88 347 LEU A C 1
ATOM 2699 O O . LEU A 1 347 ? -1.775 -7.832 -0.125 1.00 83.88 347 LEU A O 1
ATOM 2703 N N . ARG A 1 348 ? -0.306 -6.405 -1.058 1.00 85.81 348 ARG A N 1
ATOM 2704 C CA . ARG A 1 348 ? -0.828 -6.500 -2.435 1.00 85.81 348 ARG A CA 1
ATOM 2705 C C . ARG A 1 348 ? -0.377 -7.759 -3.183 1.00 85.81 348 ARG A C 1
ATOM 2707 O O . ARG A 1 348 ? -0.926 -8.060 -4.240 1.00 85.81 348 ARG A O 1
ATOM 2714 N N . LEU A 1 349 ? 0.624 -8.477 -2.674 1.00 84.81 349 LEU A N 1
ATOM 2715 C CA . LEU A 1 349 ? 1.134 -9.699 -3.295 1.00 84.81 349 LEU A CA 1
ATOM 2716 C C . LEU A 1 349 ? 0.368 -10.941 -2.821 1.00 84.81 349 LEU A C 1
ATOM 2718 O O . LEU A 1 349 ? 0.010 -11.058 -1.645 1.00 84.81 349 LEU A O 1
ATOM 2722 N N . GLY A 1 350 ? 0.191 -11.898 -3.739 1.00 83.94 350 GLY A N 1
ATOM 2723 C CA . GLY A 1 350 ? -0.240 -13.261 -3.417 1.00 83.94 350 GLY A CA 1
ATOM 2724 C C . GLY A 1 350 ? 0.803 -14.013 -2.579 1.00 83.94 350 GLY A C 1
ATOM 2725 O O . GLY A 1 350 ? 1.945 -13.568 -2.453 1.00 83.94 350 GLY A O 1
ATOM 2726 N N . MET A 1 351 ? 0.417 -15.156 -2.003 1.00 82.62 351 MET A N 1
ATOM 2727 C CA . MET A 1 351 ? 1.224 -15.873 -1.003 1.00 82.62 351 MET A CA 1
ATOM 2728 C C . MET A 1 351 ? 2.658 -16.184 -1.461 1.00 82.62 351 MET A C 1
ATOM 2730 O O . MET A 1 351 ? 3.601 -15.829 -0.750 1.00 82.62 351 MET A O 1
ATOM 2734 N N . ASP A 1 352 ? 2.830 -16.777 -2.645 1.00 84.25 352 ASP A N 1
ATOM 2735 C CA . ASP A 1 352 ? 4.150 -17.186 -3.149 1.00 84.25 352 ASP A CA 1
ATOM 2736 C C . ASP A 1 352 ? 5.056 -15.980 -3.427 1.00 84.25 352 ASP A C 1
ATOM 2738 O O . ASP A 1 352 ? 6.174 -15.899 -2.913 1.00 84.25 352 ASP A O 1
ATOM 2742 N N . ALA A 1 353 ? 4.537 -14.979 -4.144 1.00 85.50 353 ALA A N 1
ATOM 2743 C CA . ALA A 1 353 ? 5.249 -13.733 -4.426 1.00 85.50 353 ALA A CA 1
ATOM 2744 C C . ALA A 1 353 ? 5.630 -12.979 -3.140 1.00 85.50 353 ALA A C 1
ATOM 2746 O O . ALA A 1 353 ? 6.722 -12.416 -3.035 1.00 85.50 353 ALA A O 1
ATOM 2747 N N . ARG A 1 354 ? 4.747 -12.992 -2.133 1.00 89.31 354 ARG A N 1
ATOM 2748 C CA . ARG A 1 354 ? 5.009 -12.403 -0.816 1.00 89.31 354 ARG A CA 1
ATOM 2749 C C . ARG A 1 354 ? 6.119 -13.157 -0.079 1.00 89.31 354 ARG A C 1
ATOM 2751 O O . ARG A 1 354 ? 6.997 -12.518 0.493 1.00 89.31 354 ARG A O 1
ATOM 2758 N N . LYS A 1 355 ? 6.126 -14.496 -0.112 1.00 88.94 355 LYS A N 1
ATOM 2759 C CA . LYS A 1 355 ? 7.188 -15.316 0.500 1.00 88.94 355 LYS A CA 1
ATOM 2760 C C . LYS A 1 355 ? 8.545 -15.025 -0.144 1.00 88.94 355 LYS A C 1
ATOM 2762 O O . LYS A 1 355 ? 9.519 -14.792 0.570 1.00 88.94 355 LYS A O 1
ATOM 2767 N N . ALA A 1 356 ? 8.591 -14.960 -1.471 1.00 88.06 356 ALA A N 1
ATOM 2768 C CA . ALA A 1 356 ? 9.790 -14.583 -2.209 1.00 88.06 356 ALA A CA 1
ATOM 2769 C C . ALA A 1 356 ? 10.288 -13.175 -1.838 1.00 88.06 356 ALA A C 1
ATOM 2771 O O . ALA A 1 356 ? 11.478 -12.997 -1.573 1.00 88.06 356 ALA A O 1
ATOM 2772 N N . LEU A 1 357 ? 9.382 -12.191 -1.734 1.00 91.19 357 LEU A N 1
ATOM 2773 C CA . LEU A 1 357 ? 9.713 -10.830 -1.295 1.00 91.19 357 LEU A CA 1
ATOM 2774 C C . LEU A 1 357 ? 10.338 -10.831 0.107 1.00 91.19 357 LEU A C 1
ATOM 2776 O O . LEU A 1 357 ? 11.367 -10.191 0.316 1.00 91.19 357 LEU A O 1
ATOM 2780 N N . LEU A 1 358 ? 9.749 -11.564 1.055 1.00 92.25 358 LEU A N 1
ATOM 2781 C CA . LEU A 1 358 ? 10.237 -11.653 2.435 1.00 92.25 358 LEU A CA 1
ATOM 2782 C C . LEU A 1 358 ? 11.612 -12.317 2.529 1.00 92.25 358 LEU A C 1
ATOM 2784 O O . LEU A 1 358 ? 12.463 -11.855 3.293 1.00 92.25 358 LEU A O 1
ATOM 2788 N N . LEU A 1 359 ? 11.846 -13.376 1.751 1.00 91.25 359 LEU A N 1
ATOM 2789 C CA . LEU A 1 359 ? 13.145 -14.044 1.679 1.00 91.25 359 LEU A CA 1
ATOM 2790 C C . LEU A 1 359 ? 14.211 -13.126 1.076 1.00 91.25 359 LEU A C 1
ATOM 2792 O O . LEU A 1 359 ? 15.306 -13.015 1.630 1.00 91.25 359 LEU A O 1
ATOM 2796 N N . LEU A 1 360 ? 13.890 -12.446 -0.026 1.00 89.88 360 LEU A N 1
ATOM 2797 C CA . LEU A 1 360 ? 14.820 -11.550 -0.704 1.00 89.88 360 LEU A CA 1
ATOM 2798 C C . LEU A 1 360 ? 15.160 -10.323 0.156 1.00 89.88 360 LEU A C 1
ATOM 2800 O O . LEU A 1 360 ? 16.332 -9.978 0.297 1.00 89.88 360 LEU A O 1
ATOM 2804 N N . ASP A 1 361 ? 14.168 -9.711 0.802 1.00 93.81 361 ASP A N 1
ATOM 2805 C CA . ASP A 1 361 ? 14.394 -8.602 1.734 1.00 93.81 361 ASP A CA 1
ATOM 2806 C C . ASP A 1 361 ? 15.230 -9.023 2.940 1.00 93.81 361 ASP A C 1
ATOM 2808 O O . ASP A 1 361 ? 16.170 -8.319 3.299 1.00 93.81 361 ASP A O 1
ATOM 2812 N N . ARG A 1 362 ? 14.984 -10.209 3.510 1.00 93.25 362 ARG A N 1
ATOM 2813 C CA . ARG A 1 362 ? 15.806 -10.726 4.611 1.00 93.25 362 ARG A CA 1
ATOM 2814 C C . ARG A 1 362 ? 17.266 -10.928 4.199 1.00 93.25 362 ARG A C 1
ATOM 2816 O O . ARG A 1 362 ? 18.160 -10.712 5.014 1.00 93.25 362 ARG A O 1
ATOM 2823 N N . ARG A 1 363 ? 17.529 -11.326 2.950 1.00 91.38 363 ARG A N 1
ATOM 2824 C CA . ARG A 1 363 ? 18.898 -11.442 2.415 1.00 91.38 363 ARG A CA 1
ATOM 2825 C C . ARG A 1 363 ? 19.574 -10.081 2.267 1.00 91.38 363 ARG A C 1
ATOM 2827 O O . ARG A 1 363 ? 20.759 -9.971 2.559 1.00 91.38 363 ARG A O 1
ATOM 2834 N N . PHE A 1 364 ? 18.836 -9.062 1.833 1.00 90.94 364 PHE A N 1
ATOM 2835 C CA . PHE A 1 364 ? 19.372 -7.713 1.663 1.00 90.94 364 PHE A CA 1
ATOM 2836 C C . PHE A 1 364 ? 19.563 -6.961 2.980 1.00 90.94 364 PHE A C 1
ATOM 2838 O O . PHE A 1 364 ? 20.592 -6.323 3.182 1.00 90.94 364 PHE A O 1
ATOM 2845 N N . ASN A 1 365 ? 18.575 -7.033 3.867 1.00 93.88 365 ASN A N 1
ATOM 2846 C CA . ASN A 1 365 ? 18.433 -6.124 5.002 1.00 93.88 365 ASN A CA 1
ATOM 2847 C C . ASN A 1 365 ? 18.540 -6.829 6.360 1.00 93.88 365 ASN A C 1
ATOM 2849 O O . ASN A 1 365 ? 18.511 -6.169 7.401 1.00 93.88 365 ASN A O 1
ATOM 2853 N N . GLY A 1 366 ? 18.688 -8.156 6.372 1.00 92.75 366 GLY A N 1
ATOM 2854 C CA . GLY A 1 366 ? 18.667 -8.951 7.592 1.00 92.75 366 GLY A CA 1
ATOM 2855 C C . GLY A 1 366 ? 17.277 -8.995 8.223 1.00 92.75 366 GLY A C 1
ATOM 2856 O O . GLY A 1 366 ? 16.252 -8.908 7.551 1.00 92.75 366 GLY A O 1
ATOM 2857 N N . GLU A 1 367 ? 17.234 -9.169 9.541 1.00 91.38 367 GLU A N 1
ATOM 2858 C CA . GLU A 1 367 ? 15.978 -9.176 10.287 1.00 91.38 367 GLU A CA 1
ATOM 2859 C C . GLU A 1 367 ? 15.532 -7.741 10.612 1.00 91.38 367 GLU A C 1
ATOM 2861 O O . GLU A 1 367 ? 16.227 -6.994 11.306 1.00 91.38 367 GLU A O 1
ATOM 2866 N N . SER A 1 368 ? 14.357 -7.359 10.116 1.00 94.38 368 SER A N 1
ATOM 2867 C CA . SER A 1 368 ? 13.744 -6.041 10.300 1.00 94.38 368 SER A CA 1
ATOM 2868 C C . SER A 1 368 ? 12.327 -6.172 10.866 1.00 94.38 368 SER A C 1
ATOM 2870 O O . SER A 1 368 ? 11.722 -7.246 10.813 1.00 94.38 368 SER A O 1
ATOM 2872 N N . TYR A 1 369 ? 11.775 -5.078 11.408 1.00 94.12 369 TYR A N 1
ATOM 2873 C CA . TYR A 1 369 ? 10.423 -5.129 11.971 1.00 94.12 369 TYR A CA 1
ATOM 2874 C C . TYR A 1 369 ? 9.370 -5.419 10.889 1.00 94.12 369 TYR A C 1
ATOM 2876 O O . TYR A 1 369 ? 8.511 -6.261 11.124 1.00 94.12 369 TYR A O 1
ATOM 2884 N N . TRP A 1 370 ? 9.457 -4.791 9.704 1.00 95.06 370 TRP A N 1
ATOM 2885 C CA . TRP A 1 370 ? 8.502 -4.998 8.605 1.00 95.06 370 TRP A CA 1
ATOM 2886 C C . TRP A 1 370 ? 8.555 -6.434 8.082 1.00 95.06 370 TRP A C 1
ATOM 2888 O O . TRP A 1 370 ? 7.516 -7.032 7.805 1.00 95.06 370 TRP A O 1
ATOM 2898 N N . ASN A 1 371 ? 9.756 -7.017 8.002 1.00 95.38 371 ASN A N 1
ATOM 2899 C CA . ASN A 1 371 ? 9.943 -8.395 7.570 1.00 95.38 371 ASN A CA 1
ATOM 2900 C C . ASN A 1 371 ? 9.331 -9.361 8.590 1.00 95.38 371 ASN A C 1
ATOM 2902 O O . ASN A 1 371 ? 8.561 -10.244 8.215 1.00 95.38 371 ASN A O 1
ATOM 2906 N N . ALA A 1 372 ? 9.612 -9.164 9.883 1.00 96.00 372 ALA A N 1
ATOM 2907 C CA . ALA A 1 372 ? 9.031 -9.970 10.952 1.00 96.00 372 ALA A CA 1
ATOM 2908 C C . ALA A 1 372 ? 7.500 -9.834 10.999 1.00 96.00 372 ALA A C 1
ATOM 2910 O O . ALA A 1 372 ? 6.804 -10.842 11.041 1.00 96.00 372 ALA A O 1
ATOM 2911 N N . LEU A 1 373 ? 6.973 -8.615 10.908 1.00 95.69 373 LEU A N 1
ATOM 2912 C CA . LEU A 1 373 ? 5.540 -8.324 10.906 1.00 95.69 373 LEU A CA 1
ATOM 2913 C C . LEU A 1 373 ? 4.819 -9.019 9.741 1.00 95.69 373 LEU A C 1
ATOM 2915 O O . LEU A 1 373 ? 3.851 -9.749 9.953 1.00 95.69 373 LEU A O 1
ATOM 2919 N N . CYS A 1 374 ? 5.334 -8.862 8.518 1.00 94.75 374 CYS A N 1
ATOM 2920 C CA . CYS A 1 374 ? 4.756 -9.472 7.322 1.00 94.75 374 CYS A CA 1
ATOM 2921 C C . CYS A 1 374 ? 4.846 -11.005 7.330 1.00 94.75 374 CYS A C 1
ATOM 2923 O O . CYS A 1 374 ? 3.896 -11.662 6.902 1.00 94.75 374 CYS A O 1
ATOM 2925 N N . ASN A 1 375 ? 5.939 -11.585 7.847 1.00 94.31 375 ASN A N 1
ATOM 2926 C CA . ASN A 1 375 ? 6.003 -13.028 8.112 1.00 94.31 375 ASN A CA 1
ATOM 2927 C C . ASN A 1 375 ? 4.923 -13.436 9.122 1.00 94.31 375 ASN A C 1
ATOM 2929 O O . ASN A 1 375 ? 4.220 -14.416 8.898 1.00 94.31 375 ASN A O 1
ATOM 2933 N N . GLY A 1 376 ? 4.739 -12.660 10.194 1.00 94.94 376 GLY A N 1
ATOM 2934 C CA . GLY A 1 376 ? 3.677 -12.880 11.173 1.00 94.94 376 GLY A CA 1
ATOM 2935 C C . GLY A 1 376 ? 2.303 -12.986 10.514 1.00 94.94 376 GLY A C 1
ATOM 2936 O O . GLY A 1 376 ? 1.599 -13.961 10.752 1.00 94.94 376 GLY A O 1
ATOM 2937 N N . HIS A 1 377 ? 1.949 -12.054 9.620 1.00 93.31 377 HIS A N 1
ATOM 2938 C CA . HIS A 1 377 ? 0.685 -12.118 8.869 1.00 93.31 377 HIS A CA 1
ATOM 2939 C C . HIS A 1 377 ? 0.572 -13.365 7.988 1.00 93.31 377 HIS A C 1
ATOM 2941 O O . HIS A 1 377 ? -0.500 -13.957 7.918 1.00 93.31 377 HIS A O 1
ATOM 2947 N N . GLN A 1 378 ? 1.655 -13.794 7.331 1.00 91.25 378 GLN A N 1
ATOM 2948 C CA . GLN A 1 378 ? 1.631 -15.026 6.536 1.00 91.25 378 GLN A CA 1
ATOM 2949 C C . GLN A 1 378 ? 1.335 -16.255 7.394 1.00 91.25 378 GLN A C 1
ATOM 2951 O O . GLN A 1 378 ? 0.434 -17.020 7.061 1.00 91.25 378 GLN A O 1
ATOM 2956 N N . TYR A 1 379 ? 2.056 -16.427 8.502 1.00 92.88 379 TYR A N 1
ATOM 2957 C CA . TYR A 1 379 ? 1.832 -17.555 9.405 1.00 92.88 379 TYR A CA 1
ATOM 2958 C C . TYR A 1 379 ? 0.467 -17.484 10.086 1.00 92.88 379 TYR A C 1
ATOM 2960 O O . TYR A 1 379 ? -0.152 -18.516 10.315 1.00 92.88 379 TYR A O 1
ATOM 2968 N N . TRP A 1 380 ? -0.027 -16.280 10.376 1.00 92.62 380 TRP A N 1
ATOM 2969 C CA . TRP A 1 380 ? -1.357 -16.094 10.940 1.00 92.62 380 TRP A CA 1
ATOM 2970 C C . TRP A 1 380 ? -2.452 -16.586 9.992 1.00 92.62 380 TRP A C 1
ATOM 2972 O O . TRP A 1 380 ? -3.285 -17.398 10.383 1.00 92.62 380 TRP A O 1
ATOM 2982 N N . LEU A 1 381 ? -2.415 -16.136 8.734 1.00 91.06 381 LEU A N 1
ATOM 2983 C CA . LEU A 1 381 ? -3.387 -16.530 7.709 1.00 91.06 381 LEU A CA 1
ATOM 2984 C C . LEU A 1 381 ? -3.251 -18.006 7.303 1.00 91.06 381 LEU A C 1
ATOM 2986 O O . LEU A 1 381 ? -4.207 -18.589 6.807 1.00 91.06 381 LEU A O 1
ATOM 2990 N N . ALA A 1 382 ? -2.087 -18.617 7.536 1.00 90.31 382 ALA A N 1
ATOM 2991 C CA . ALA A 1 382 ? -1.865 -20.056 7.397 1.00 90.31 382 ALA A CA 1
ATOM 2992 C C . ALA A 1 382 ? -2.298 -20.868 8.638 1.00 90.31 382 ALA A C 1
ATOM 2994 O O . ALA A 1 382 ? -2.002 -22.056 8.720 1.00 90.31 382 ALA A O 1
ATOM 2995 N N . GLU A 1 383 ? -2.957 -20.236 9.617 1.00 91.00 383 GLU A N 1
ATOM 2996 C CA . GLU A 1 383 ? -3.399 -20.833 10.887 1.00 91.00 383 GLU A CA 1
ATOM 2997 C C . GLU A 1 383 ? -2.250 -21.341 11.793 1.00 91.00 383 GLU A C 1
ATOM 2999 O O . GLU A 1 383 ? -2.471 -21.972 12.829 1.00 91.00 383 GLU A O 1
ATOM 3004 N N . GLU A 1 384 ? -0.999 -20.968 11.506 1.00 93.31 384 GLU A N 1
ATOM 3005 C CA . GLU A 1 384 ? 0.193 -21.289 12.300 1.00 93.31 384 GLU A CA 1
ATOM 3006 C C . GLU A 1 384 ? 0.416 -20.281 13.446 1.00 93.31 384 GLU A C 1
ATOM 3008 O O . GLU A 1 384 ? 1.471 -19.645 13.572 1.00 93.31 384 GLU A O 1
ATOM 3013 N N . THR A 1 385 ? -0.588 -20.141 14.321 1.00 91.00 385 THR A N 1
ATOM 3014 C CA . THR A 1 385 ? -0.629 -19.108 15.381 1.00 91.00 385 THR A CA 1
ATOM 3015 C C . THR A 1 385 ? 0.658 -19.029 16.230 1.00 91.00 385 THR A C 1
ATOM 3017 O O . THR A 1 385 ? 1.187 -17.928 16.381 1.00 91.00 385 THR A O 1
ATOM 3020 N N . PRO A 1 386 ? 1.243 -20.132 16.753 1.00 92.19 386 PRO A N 1
ATOM 3021 C CA . PRO A 1 386 ? 2.457 -20.037 17.574 1.00 92.19 386 PRO A CA 1
ATOM 3022 C C . PRO A 1 386 ? 3.676 -19.486 16.821 1.00 92.19 386 PRO A C 1
ATOM 3024 O O . PRO A 1 386 ? 4.566 -18.876 17.418 1.00 92.19 386 PRO A O 1
ATOM 3027 N N . THR A 1 387 ? 3.756 -19.711 15.509 1.00 94.50 387 THR A N 1
ATOM 3028 C CA . THR A 1 387 ? 4.825 -19.154 14.672 1.00 94.50 387 THR A CA 1
ATOM 3029 C C . THR A 1 387 ? 4.557 -17.683 14.374 1.00 94.50 387 THR A C 1
ATOM 3031 O O . THR A 1 387 ? 5.474 -16.871 14.511 1.00 94.50 387 THR A O 1
ATOM 3034 N N . ALA A 1 388 ? 3.305 -17.323 14.079 1.00 95.12 388 ALA A N 1
ATOM 3035 C CA . ALA A 1 388 ? 2.890 -15.933 13.907 1.00 95.12 388 ALA A CA 1
ATOM 3036 C C . ALA A 1 388 ? 3.205 -15.081 15.149 1.00 95.12 388 ALA A C 1
ATOM 3038 O O . ALA A 1 388 ? 3.847 -14.038 15.038 1.00 95.12 388 ALA A O 1
ATOM 3039 N N . ASP A 1 389 ? 2.863 -15.568 16.344 1.00 94.50 389 ASP A N 1
ATOM 3040 C CA . ASP A 1 389 ? 3.102 -14.865 17.610 1.00 94.50 389 ASP A CA 1
ATOM 3041 C C . ASP A 1 389 ? 4.591 -14.612 17.883 1.00 94.50 389 ASP A C 1
ATOM 3043 O O . ASP A 1 389 ? 4.960 -13.537 18.362 1.00 94.50 389 ASP A O 1
ATOM 3047 N N . ARG A 1 390 ? 5.474 -15.561 17.535 1.00 94.56 390 ARG A N 1
ATOM 3048 C CA . ARG A 1 390 ? 6.932 -15.354 17.623 1.00 94.56 390 ARG A CA 1
ATOM 3049 C C . ARG A 1 390 ? 7.387 -14.224 16.705 1.00 94.56 390 ARG A C 1
ATOM 3051 O O . ARG A 1 390 ? 8.174 -13.377 17.120 1.00 94.56 390 ARG A O 1
ATOM 3058 N N . HIS A 1 391 ? 6.869 -14.189 15.482 1.00 95.94 391 HIS A N 1
ATOM 3059 C CA . HIS A 1 391 ? 7.167 -13.127 14.529 1.00 95.94 391 HIS A CA 1
ATOM 3060 C C . HIS A 1 391 ? 6.647 -11.760 14.991 1.00 95.94 391 HIS A C 1
ATOM 3062 O O . HIS A 1 391 ? 7.382 -10.778 14.895 1.00 95.94 391 HIS A O 1
ATOM 3068 N N . TYR A 1 392 ? 5.443 -11.686 15.565 1.00 95.81 392 TYR A N 1
ATOM 3069 C CA . TYR A 1 392 ? 4.908 -10.445 16.131 1.00 95.81 392 TYR A CA 1
ATOM 3070 C C . TYR A 1 392 ? 5.711 -9.949 17.336 1.00 95.81 392 TYR A C 1
ATOM 3072 O O . TYR A 1 392 ? 6.011 -8.758 17.417 1.00 95.81 392 TYR A O 1
ATOM 3080 N N . ALA A 1 393 ? 6.146 -10.845 18.227 1.00 94.00 393 ALA A N 1
ATOM 3081 C CA . ALA A 1 393 ? 7.024 -10.483 19.339 1.00 94.00 393 ALA A CA 1
ATOM 3082 C C . ALA A 1 393 ? 8.363 -9.906 18.844 1.00 94.00 393 ALA A C 1
ATOM 3084 O O . ALA A 1 393 ? 8.815 -8.864 19.329 1.00 94.00 393 ALA A O 1
ATOM 3085 N N . THR A 1 394 ? 8.966 -10.537 17.831 1.00 95.44 394 THR A N 1
ATOM 3086 C CA . THR A 1 394 ? 10.172 -10.022 17.171 1.00 95.44 394 THR A CA 1
ATOM 3087 C C . THR A 1 394 ? 9.916 -8.659 16.525 1.00 95.44 394 THR A C 1
ATOM 3089 O O . THR A 1 394 ? 10.699 -7.733 16.730 1.00 95.44 394 THR A O 1
ATOM 3092 N N . ALA A 1 395 ? 8.812 -8.495 15.793 1.00 95.62 395 ALA A N 1
ATOM 3093 C CA . ALA A 1 395 ? 8.452 -7.232 15.155 1.00 95.62 395 ALA A CA 1
ATOM 3094 C C . ALA A 1 395 ? 8.296 -6.099 16.180 1.00 95.62 395 ALA A C 1
ATOM 3096 O O . ALA A 1 395 ? 8.909 -5.046 16.005 1.00 95.62 395 ALA A O 1
ATOM 3097 N N . LYS A 1 396 ? 7.573 -6.333 17.286 1.00 94.62 396 LYS A N 1
ATOM 3098 C CA . LYS A 1 396 ? 7.430 -5.374 18.396 1.00 94.62 396 LYS A CA 1
ATOM 3099 C C . LYS A 1 396 ? 8.790 -4.964 18.962 1.00 94.62 396 LYS A C 1
ATOM 3101 O O . LYS A 1 396 ? 9.088 -3.773 19.054 1.00 94.62 396 LYS A O 1
ATOM 3106 N N . MET A 1 397 ? 9.638 -5.937 19.299 1.00 93.75 397 MET A N 1
ATOM 3107 C CA . MET A 1 397 ? 10.979 -5.676 19.831 1.00 93.75 397 MET A CA 1
ATOM 3108 C C . MET A 1 397 ? 11.819 -4.830 18.859 1.00 93.75 397 MET A C 1
ATOM 3110 O O . MET A 1 397 ? 12.466 -3.866 19.274 1.00 93.75 397 MET A O 1
ATOM 3114 N N . LEU A 1 398 ? 11.820 -5.177 17.569 1.00 94.38 398 LEU A N 1
ATOM 3115 C CA . LEU A 1 398 ? 12.593 -4.471 16.546 1.00 94.38 398 LEU A CA 1
ATOM 3116 C C . LEU A 1 398 ? 12.064 -3.056 16.298 1.00 94.38 398 LEU A C 1
ATOM 3118 O O . LEU A 1 398 ? 12.872 -2.134 16.171 1.00 94.38 398 LEU A O 1
ATOM 3122 N N . ALA A 1 399 ? 10.744 -2.870 16.266 1.00 93.94 399 ALA A N 1
ATOM 3123 C CA . ALA A 1 399 ? 10.107 -1.565 16.107 1.00 93.94 399 ALA A CA 1
ATOM 3124 C C . ALA A 1 399 ? 10.508 -0.614 17.246 1.00 93.94 399 ALA A C 1
ATOM 3126 O O . ALA A 1 399 ? 11.037 0.464 16.983 1.00 93.94 399 ALA A O 1
ATOM 3127 N N . ILE A 1 400 ? 10.389 -1.055 18.506 1.00 92.19 400 ILE A N 1
ATOM 3128 C CA . ILE A 1 400 ? 10.787 -0.263 19.684 1.00 92.19 400 ILE A CA 1
ATOM 3129 C C . ILE A 1 400 ? 12.288 0.055 19.645 1.00 92.19 400 ILE A C 1
ATOM 3131 O O . ILE A 1 400 ? 12.682 1.211 19.788 1.00 92.19 400 ILE A O 1
ATOM 3135 N N . ARG A 1 401 ? 13.140 -0.950 19.390 1.00 92.19 401 ARG A N 1
ATOM 3136 C CA . ARG A 1 401 ? 14.604 -0.781 19.371 1.00 92.19 401 ARG A CA 1
ATOM 3137 C C . ARG A 1 401 ? 15.078 0.195 18.294 1.00 92.19 401 ARG A C 1
ATOM 3139 O O . ARG A 1 401 ? 16.039 0.925 18.509 1.00 92.19 401 ARG A O 1
ATOM 3146 N N . THR A 1 402 ? 14.455 0.163 17.119 1.00 89.88 402 THR A N 1
ATOM 3147 C CA . THR A 1 402 ? 14.835 1.013 15.976 1.00 89.88 402 THR A CA 1
ATOM 3148 C C . THR A 1 402 ? 14.093 2.350 15.955 1.00 89.88 402 THR A C 1
ATOM 3150 O O . THR A 1 402 ? 14.463 3.247 15.196 1.00 89.88 402 THR A O 1
ATOM 3153 N N . GLY A 1 403 ? 13.050 2.495 16.777 1.00 90.19 403 GLY A N 1
ATOM 3154 C CA . GLY A 1 403 ? 12.119 3.615 16.734 1.00 90.19 403 GLY A CA 1
ATOM 3155 C C . GLY A 1 403 ? 11.294 3.662 15.445 1.00 90.19 403 GLY A C 1
ATOM 3156 O O . GLY A 1 403 ? 10.791 4.722 15.092 1.00 90.19 403 GLY A O 1
ATOM 3157 N N . LEU A 1 404 ? 11.186 2.581 14.678 1.00 91.31 404 LEU A N 1
ATOM 3158 C CA . LEU A 1 404 ? 10.392 2.588 13.450 1.00 91.31 404 LEU A CA 1
ATOM 3159 C C . LEU A 1 404 ? 8.930 2.242 13.750 1.00 91.31 404 LEU A C 1
ATOM 3161 O O . LEU A 1 404 ? 8.642 1.403 14.599 1.00 91.31 404 LEU A O 1
ATOM 3165 N N . MET A 1 405 ? 8.019 2.914 13.051 1.00 90.31 405 MET A N 1
ATOM 3166 C CA . MET A 1 405 ? 6.574 2.813 13.243 1.00 90.31 405 MET A CA 1
ATOM 3167 C C . MET A 1 405 ? 5.938 1.915 12.183 1.00 90.31 405 MET A C 1
ATOM 3169 O O . MET A 1 405 ? 6.112 2.220 11.003 1.00 90.31 405 MET A O 1
ATOM 3173 N N . PRO A 1 406 ? 5.150 0.896 12.557 1.00 91.31 406 PRO A N 1
ATOM 3174 C CA . PRO A 1 406 ? 4.275 0.205 11.609 1.00 91.31 406 PRO A CA 1
ATOM 3175 C C . PRO A 1 406 ? 3.290 1.167 10.920 1.00 91.31 406 PRO A C 1
ATOM 3177 O O . PRO A 1 406 ? 2.980 2.231 11.468 1.00 91.31 406 PRO A O 1
ATOM 3180 N N . ILE A 1 407 ? 2.780 0.816 9.734 1.00 89.38 407 ILE A N 1
ATOM 3181 C CA . ILE A 1 407 ? 1.727 1.615 9.072 1.00 89.38 407 ILE A CA 1
ATOM 3182 C C . ILE A 1 407 ? 0.353 1.370 9.693 1.00 89.38 407 ILE A C 1
ATOM 3184 O O . ILE A 1 407 ? 0.038 0.251 10.082 1.00 89.38 407 ILE A O 1
ATOM 3188 N N . HIS A 1 408 ? -0.507 2.393 9.691 1.00 83.94 408 HIS A N 1
ATOM 3189 C CA . HIS A 1 408 ? -1.950 2.263 9.943 1.00 83.94 408 HIS A CA 1
ATOM 3190 C C . HIS A 1 408 ? -2.292 1.314 11.112 1.00 83.94 408 HIS A C 1
ATOM 3192 O O . HIS A 1 408 ? -1.818 1.510 12.232 1.00 83.94 408 HIS A O 1
ATOM 3198 N N . TYR A 1 409 ? -3.093 0.280 10.838 1.00 86.38 409 TYR A N 1
ATOM 3199 C CA . TYR A 1 409 ? -3.535 -0.709 11.809 1.00 86.38 409 TYR A CA 1
ATOM 3200 C C . TYR A 1 409 ? -2.432 -1.679 12.230 1.00 86.38 409 TYR A C 1
ATOM 3202 O O . TYR A 1 409 ? -2.528 -2.227 13.320 1.00 86.38 409 TYR A O 1
ATOM 3210 N N . ASN A 1 410 ? -1.326 -1.830 11.492 1.00 92.88 410 ASN A N 1
ATOM 3211 C CA . ASN A 1 410 ? -0.225 -2.707 11.912 1.00 92.88 410 ASN A CA 1
ATOM 3212 C C . ASN A 1 410 ? 0.423 -2.277 13.239 1.00 92.88 410 ASN A C 1
ATOM 3214 O O . ASN A 1 410 ? 1.118 -3.075 13.870 1.00 92.88 410 ASN A O 1
ATOM 3218 N N . CYS A 1 411 ? 0.149 -1.054 13.711 1.00 92.38 411 CYS A N 1
ATOM 3219 C CA . CYS A 1 411 ? 0.492 -0.599 15.057 1.00 92.38 411 CYS A CA 1
ATOM 3220 C C . CYS A 1 411 ? -0.011 -1.542 16.164 1.00 92.38 411 CYS A C 1
ATOM 3222 O O . CYS A 1 411 ? 0.635 -1.624 17.209 1.00 92.38 411 CYS A O 1
ATOM 3224 N N . GLY A 1 412 ? -1.084 -2.312 15.927 1.00 94.50 412 GLY A N 1
ATOM 3225 C CA . GLY A 1 412 ? -1.591 -3.304 16.880 1.00 94.50 412 GLY A CA 1
ATOM 3226 C C . GLY A 1 412 ? -0.557 -4.350 17.311 1.00 94.50 412 GLY A C 1
ATOM 3227 O O . GLY A 1 412 ? -0.651 -4.861 18.427 1.00 94.50 412 GLY A O 1
ATOM 3228 N N . VAL A 1 413 ? 0.509 -4.574 16.527 1.00 95.38 413 VAL A N 1
ATOM 3229 C CA . VAL A 1 413 ? 1.635 -5.448 16.904 1.00 95.38 413 VAL A CA 1
ATOM 3230 C C . VAL A 1 413 ? 2.301 -5.014 18.214 1.00 95.38 413 VAL A C 1
ATOM 3232 O O . VAL A 1 413 ? 2.808 -5.846 18.965 1.00 95.38 413 VAL A O 1
ATOM 3235 N N . LEU A 1 414 ? 2.275 -3.714 18.522 1.00 94.88 414 LEU A N 1
ATOM 3236 C CA . LEU A 1 414 ? 2.867 -3.147 19.734 1.00 94.88 414 LEU A CA 1
ATOM 3237 C C . LEU A 1 414 ? 2.055 -3.494 20.991 1.00 94.88 414 LEU A C 1
ATOM 3239 O O . LEU A 1 414 ? 2.618 -3.583 22.087 1.00 94.88 414 LEU A O 1
ATOM 3243 N N . SER A 1 415 ? 0.761 -3.765 20.835 1.00 94.19 415 SER A N 1
ATOM 3244 C CA . SER A 1 415 ? -0.168 -4.117 21.916 1.00 94.19 415 SER A CA 1
ATOM 3245 C C . SER A 1 415 ? -0.693 -5.558 21.815 1.00 94.19 415 SER A C 1
ATOM 3247 O O . SER A 1 415 ? -1.586 -5.955 22.566 1.00 94.19 415 SER A O 1
ATOM 3249 N N . TRP A 1 416 ? -0.147 -6.363 20.900 1.00 94.25 416 TRP A N 1
ATOM 3250 C CA . TRP A 1 416 ? -0.506 -7.768 20.732 1.00 94.25 416 TRP A CA 1
ATOM 3251 C C . TRP A 1 416 ? 0.112 -8.640 21.832 1.00 94.25 416 TRP A C 1
ATOM 3253 O O . TRP A 1 416 ? 1.328 -8.634 22.040 1.00 94.25 416 TRP A O 1
ATOM 3263 N N . LEU A 1 417 ? -0.722 -9.426 22.518 1.00 90.38 417 LEU A N 1
ATOM 3264 C CA . LEU A 1 417 ? -0.289 -10.453 23.466 1.00 90.38 417 LEU A CA 1
ATOM 3265 C C . LEU A 1 417 ? -0.449 -11.840 22.829 1.00 90.38 417 LEU A C 1
ATOM 3267 O O . LEU A 1 417 ? -1.558 -12.358 22.757 1.00 90.38 417 LEU A O 1
ATOM 3271 N N . GLY A 1 418 ? 0.653 -12.439 22.373 1.00 83.81 418 GLY A N 1
ATOM 3272 C CA . GLY A 1 418 ? 0.660 -13.779 21.773 1.00 83.81 418 GLY A CA 1
ATOM 3273 C C . GLY A 1 418 ? 0.721 -14.932 22.790 1.00 83.81 418 GLY A C 1
ATOM 3274 O O . GLY A 1 418 ? 1.234 -14.778 23.904 1.00 83.81 418 GLY A O 1
ATOM 3275 N N . GLY A 1 419 ? 0.246 -16.115 22.385 1.00 72.75 419 GLY A N 1
ATOM 3276 C CA . GLY A 1 419 ? 0.415 -17.398 23.076 1.00 72.75 419 GLY A CA 1
ATOM 3277 C C . GLY A 1 419 ? 0.139 -17.383 24.587 1.00 72.75 419 GLY A C 1
ATOM 3278 O O . GLY A 1 419 ? -0.959 -17.064 25.048 1.00 72.75 419 GLY A O 1
ATOM 3279 N N . ALA A 1 420 ? 1.154 -17.757 25.376 1.00 63.47 420 ALA A N 1
ATOM 3280 C CA . ALA A 1 420 ? 1.069 -17.885 26.834 1.00 63.47 420 ALA A CA 1
ATOM 3281 C C . ALA A 1 420 ? 0.778 -16.559 27.563 1.00 63.47 420 ALA A C 1
ATOM 3283 O O . ALA A 1 420 ? 0.186 -16.587 28.639 1.00 63.47 420 ALA A O 1
ATOM 3284 N N . ALA A 1 421 ? 1.141 -15.404 26.988 1.00 67.00 421 ALA A N 1
ATOM 3285 C CA . ALA A 1 421 ? 0.906 -14.100 27.615 1.00 67.00 421 ALA A CA 1
ATOM 3286 C C . ALA A 1 421 ? -0.589 -13.741 27.669 1.00 67.00 421 ALA A C 1
ATOM 3288 O O . ALA A 1 421 ? -1.038 -13.141 28.639 1.00 67.00 421 ALA A O 1
ATOM 3289 N N . GLN A 1 422 ? -1.371 -14.165 26.671 1.00 69.38 422 GLN A N 1
ATOM 3290 C CA . GLN A 1 422 ? -2.832 -14.021 26.670 1.00 69.38 422 GLN A CA 1
ATOM 3291 C C . GLN A 1 422 ? -3.505 -14.964 27.678 1.00 69.38 422 GLN A C 1
ATOM 3293 O O . GLN A 1 422 ? -4.455 -14.589 28.363 1.00 69.38 422 GLN A O 1
ATOM 3298 N N . HIS A 1 423 ? -3.032 -16.211 27.753 1.00 65.19 423 HIS A N 1
ATOM 3299 C CA . HIS A 1 423 ? -3.613 -17.239 28.622 1.00 65.19 423 HIS A CA 1
ATOM 3300 C C . HIS A 1 423 ? -3.247 -17.020 30.096 1.00 65.19 423 HIS A C 1
ATOM 3302 O O . HIS A 1 423 ? -3.972 -17.466 30.982 1.00 65.19 423 HIS A O 1
ATOM 3308 N N . GLY A 1 424 ? -2.135 -16.324 30.344 1.00 59.34 424 GLY A N 1
ATOM 3309 C CA . GLY A 1 424 ? -1.580 -16.044 31.661 1.00 59.34 424 GLY A CA 1
ATOM 3310 C C . GLY A 1 424 ? -1.884 -14.654 32.213 1.00 59.34 424 GLY A C 1
ATOM 3311 O O . GLY A 1 424 ? -1.160 -14.247 33.117 1.00 59.34 424 GLY A O 1
ATOM 3312 N N . ILE A 1 425 ? -2.890 -13.926 31.700 1.00 74.06 425 ILE A N 1
ATOM 3313 C CA . ILE A 1 425 ? -3.372 -12.683 32.330 1.00 74.06 425 ILE A CA 1
ATOM 3314 C C . ILE A 1 425 ? -3.879 -13.053 33.740 1.00 74.06 425 ILE A C 1
ATOM 3316 O O . ILE A 1 425 ? -4.918 -13.709 33.850 1.00 74.06 425 ILE A O 1
ATOM 3320 N N . PRO A 1 426 ? -3.140 -12.732 34.820 1.00 57.69 426 PRO A N 1
ATOM 3321 C CA . PRO A 1 426 ? -3.481 -13.189 36.158 1.00 57.69 426 PRO A CA 1
ATOM 3322 C C . PRO A 1 426 ? -4.536 -12.270 36.773 1.00 57.69 426 PRO A C 1
ATOM 3324 O O . PRO A 1 426 ? -4.372 -11.054 36.771 1.00 57.69 426 PRO A O 1
ATOM 3327 N N . GLY A 1 427 ? -5.585 -12.847 37.358 1.00 59.28 427 GLY A N 1
ATOM 3328 C CA . GLY A 1 427 ? -6.533 -12.101 38.186 1.00 59.28 427 GLY A CA 1
ATOM 3329 C C . GLY A 1 427 ? -6.074 -12.044 39.652 1.00 59.28 427 GLY A C 1
ATOM 3330 O O . GLY A 1 427 ? -5.670 -13.088 40.177 1.00 59.28 427 GLY A O 1
ATOM 3331 N N . PRO A 1 428 ? -6.153 -10.884 40.341 1.00 66.88 428 PRO A N 1
ATOM 3332 C CA . PRO A 1 428 ? -6.540 -9.551 39.852 1.00 66.88 428 PRO A CA 1
ATOM 3333 C C . PRO A 1 428 ? -5.357 -8.762 39.252 1.00 66.88 428 PRO A C 1
ATOM 3335 O O . PRO A 1 428 ? -4.256 -8.766 39.812 1.00 66.88 428 PRO A O 1
ATOM 3338 N N . VAL A 1 429 ? -5.599 -8.024 38.162 1.00 84.88 429 VAL A N 1
ATOM 3339 C CA . VAL A 1 429 ? -4.601 -7.147 37.524 1.00 84.88 429 VAL A CA 1
ATOM 3340 C C . VAL A 1 429 ? -4.510 -5.799 38.253 1.00 84.88 429 VAL A C 1
ATOM 3342 O O . VAL A 1 429 ? -5.496 -5.264 38.753 1.00 84.88 429 VAL A O 1
ATOM 3345 N N . THR A 1 430 ? -3.306 -5.229 38.331 1.00 87.81 430 THR A N 1
ATOM 3346 C CA . THR A 1 430 ? -3.093 -3.875 38.866 1.00 87.81 430 THR A CA 1
ATOM 3347 C C . THR A 1 430 ? -3.744 -2.819 37.970 1.00 87.81 430 THR A C 1
ATOM 3349 O O . THR A 1 430 ? -3.502 -2.816 36.765 1.00 87.81 430 THR A O 1
ATOM 3352 N N . ASP A 1 431 ? -4.481 -1.873 38.557 1.00 91.25 431 ASP A N 1
ATOM 3353 C CA . ASP A 1 431 ? -5.034 -0.724 37.831 1.00 91.25 431 ASP A CA 1
ATOM 3354 C C . ASP A 1 431 ? -3.925 0.260 37.422 1.00 91.25 431 ASP A C 1
ATOM 3356 O O . ASP A 1 431 ? -3.550 1.167 38.165 1.00 91.25 431 ASP A O 1
ATOM 3360 N N . ARG A 1 432 ? -3.358 0.049 36.233 1.00 91.75 432 ARG A N 1
ATOM 3361 C CA . ARG A 1 432 ? -2.302 0.894 35.661 1.00 91.75 432 ARG A CA 1
ATOM 3362 C C . ARG A 1 432 ? -2.874 2.119 34.964 1.00 91.75 432 ARG A C 1
ATOM 3364 O O . ARG A 1 432 ? -2.234 3.170 34.961 1.00 91.75 432 ARG A O 1
ATOM 3371 N N . LEU A 1 433 ? -4.056 1.985 34.371 1.00 94.38 433 LEU A N 1
ATOM 3372 C CA . LEU A 1 433 ? -4.711 3.039 33.598 1.00 94.38 433 LEU A CA 1
ATOM 3373 C C . LEU A 1 433 ? -5.535 4.002 34.465 1.00 94.38 433 LEU A C 1
ATOM 3375 O O . LEU A 1 433 ? -5.901 5.068 33.978 1.00 94.38 433 LEU A O 1
ATOM 3379 N N . GLY A 1 434 ? -5.733 3.700 35.751 1.00 92.88 434 GLY A N 1
ATOM 3380 C CA . GLY A 1 434 ? -6.276 4.626 36.751 1.00 92.88 434 GLY A CA 1
ATOM 3381 C C . GLY A 1 434 ? -7.805 4.653 36.825 1.00 92.88 434 GLY A C 1
ATOM 3382 O O . GLY A 1 434 ? -8.374 5.612 37.349 1.00 92.88 434 GLY A O 1
ATOM 3383 N N . MET A 1 435 ? -8.478 3.626 36.300 1.00 91.25 435 MET A N 1
ATOM 3384 C CA . MET A 1 435 ? -9.942 3.554 36.232 1.00 91.25 435 MET A CA 1
ATOM 3385 C C . MET A 1 435 ? -10.594 3.366 37.615 1.00 91.25 435 MET A C 1
ATOM 3387 O O . MET A 1 435 ? -11.715 3.817 37.848 1.00 91.25 435 MET A O 1
ATOM 3391 N N . GLY A 1 436 ? -9.895 2.738 38.562 1.00 89.69 436 GLY A N 1
ATOM 3392 C CA . GLY A 1 436 ? -10.403 2.423 39.899 1.00 89.69 436 GLY A CA 1
ATOM 3393 C C . GLY A 1 436 ? -10.680 3.647 40.776 1.00 89.69 436 GLY A C 1
ATOM 3394 O O . GLY A 1 436 ? -11.440 3.546 41.735 1.00 89.69 436 GLY A O 1
ATOM 3395 N N . ASN A 1 437 ? -10.115 4.810 40.436 1.00 90.62 437 ASN A N 1
ATOM 3396 C CA . ASN A 1 437 ? -10.314 6.067 41.168 1.00 90.62 437 ASN A CA 1
ATOM 3397 C C . ASN A 1 437 ? -11.403 6.967 40.559 1.00 90.62 437 ASN A C 1
ATOM 3399 O O . ASN A 1 437 ? -11.550 8.117 40.973 1.00 90.62 437 ASN A O 1
ATOM 3403 N N . TRP A 1 438 ? -12.129 6.493 39.546 1.00 96.88 438 TRP A N 1
ATOM 3404 C CA . TRP A 1 438 ? -13.152 7.298 38.884 1.00 96.88 438 TRP A CA 1
ATOM 3405 C C . TRP A 1 438 ? -14.402 7.453 39.750 1.00 96.88 438 TRP A C 1
ATOM 3407 O O . TRP A 1 438 ? -14.817 6.544 40.470 1.00 96.88 438 TRP A O 1
ATOM 3417 N N . HIS A 1 439 ? -15.029 8.619 39.645 1.00 97.19 439 HIS A N 1
ATOM 3418 C CA . HIS A 1 439 ? -16.304 8.920 40.277 1.00 97.19 439 HIS A CA 1
ATOM 3419 C C . HIS A 1 439 ? -17.453 8.429 39.406 1.00 97.19 439 HIS A C 1
ATOM 3421 O O . HIS A 1 439 ? -17.408 8.570 38.186 1.00 97.19 439 HIS A O 1
ATOM 3427 N N . TRP A 1 440 ? -18.492 7.894 40.043 1.00 96.81 440 TRP A N 1
ATOM 3428 C CA . TRP A 1 440 ? -19.664 7.350 39.368 1.00 96.81 440 TRP A CA 1
ATOM 3429 C C . TRP A 1 440 ? -20.927 8.046 39.857 1.00 96.81 440 TRP A C 1
ATOM 3431 O O . TRP A 1 440 ? -21.230 8.025 41.048 1.00 96.81 440 TRP A O 1
ATOM 3441 N N . GLU A 1 441 ? -21.684 8.603 38.923 1.00 95.62 441 GLU A N 1
ATOM 3442 C CA . GLU A 1 441 ? -22.988 9.221 39.141 1.00 95.62 441 GLU A CA 1
ATOM 3443 C C . GLU A 1 441 ? -23.999 8.536 38.213 1.00 95.62 441 GLU A C 1
ATOM 3445 O O . GLU A 1 441 ? -23.680 8.191 37.077 1.00 95.62 441 GLU A O 1
ATOM 3450 N N . ALA A 1 442 ? -25.220 8.285 38.674 1.00 93.81 442 ALA A N 1
ATOM 3451 C CA . ALA A 1 442 ? -26.246 7.651 37.853 1.00 93.81 442 ALA A CA 1
ATOM 3452 C C . ALA A 1 442 ? -27.608 8.272 38.134 1.00 93.81 442 ALA A C 1
ATOM 3454 O O . ALA A 1 442 ? -27.886 8.661 39.265 1.00 93.81 442 ALA A O 1
ATOM 3455 N N . SER A 1 443 ? -28.459 8.331 37.110 1.00 92.00 443 SER A N 1
ATOM 3456 C CA . SER A 1 443 ? -29.871 8.629 37.307 1.00 92.00 443 SER A CA 1
ATOM 3457 C C . SER A 1 443 ? -30.512 7.463 38.052 1.00 92.00 443 SER A C 1
ATOM 3459 O O . SER A 1 443 ? -30.461 6.319 37.577 1.00 92.00 443 SER A O 1
ATOM 3461 N N . ASP A 1 444 ? -31.089 7.756 39.211 1.00 78.88 444 ASP A N 1
ATOM 3462 C CA . ASP A 1 444 ? -31.725 6.779 40.089 1.00 78.88 444 ASP A CA 1
ATOM 3463 C C . ASP A 1 444 ? -33.190 7.156 40.302 1.00 78.88 444 ASP A C 1
ATOM 3465 O O . ASP A 1 444 ? -33.509 8.276 40.703 1.00 78.88 444 ASP A O 1
ATOM 3469 N N . VAL A 1 445 ? -34.081 6.214 39.998 1.00 70.00 445 VAL A N 1
ATOM 3470 C CA . VAL A 1 445 ? -35.518 6.355 40.226 1.00 70.00 445 VAL A CA 1
ATOM 3471 C C . VAL A 1 445 ? -36.045 5.026 40.753 1.00 70.00 445 VAL A C 1
ATOM 3473 O O . VAL A 1 445 ? -36.144 4.057 39.991 1.00 70.00 445 VAL A O 1
ATOM 3476 N N . PRO A 1 446 ? -36.403 4.972 42.046 1.00 68.38 446 PRO A N 1
ATOM 3477 C CA . PRO A 1 446 ? -36.929 3.770 42.672 1.00 68.38 446 PRO A CA 1
ATOM 3478 C C . PRO A 1 446 ? -38.128 3.202 41.903 1.00 68.38 446 PRO A C 1
ATOM 3480 O O . PRO A 1 446 ? -39.068 3.926 41.577 1.00 68.38 446 PRO A O 1
ATOM 3483 N N . GLY A 1 447 ? -38.105 1.895 41.634 1.00 72.75 447 GLY A N 1
ATOM 3484 C CA . GLY A 1 447 ? -39.202 1.181 40.973 1.00 72.75 447 GLY A CA 1
ATOM 3485 C C . GLY A 1 447 ? -39.188 1.206 39.441 1.00 72.75 447 GLY A C 1
ATOM 3486 O O . GLY A 1 447 ? -40.105 0.649 38.838 1.00 72.75 447 GLY A O 1
ATOM 3487 N N . ARG A 1 448 ? -38.177 1.807 38.793 1.00 79.44 448 ARG A N 1
ATOM 3488 C CA . ARG A 1 448 ? -37.986 1.642 37.341 1.00 79.44 448 ARG A CA 1
ATOM 3489 C C . ARG A 1 448 ? -37.554 0.202 37.004 1.00 79.44 448 ARG A C 1
ATOM 3491 O O . ARG A 1 448 ? -36.803 -0.387 37.782 1.00 79.44 448 ARG A O 1
ATOM 3498 N N . PRO A 1 449 ? -38.015 -0.360 35.869 1.00 81.00 449 PRO A N 1
ATOM 3499 C CA . PRO A 1 449 ? -37.566 -1.669 35.404 1.00 81.00 449 PRO A CA 1
ATOM 3500 C C . PRO A 1 449 ? -36.072 -1.650 35.066 1.00 81.00 449 PRO A C 1
ATOM 3502 O O . PRO A 1 449 ? -35.494 -0.588 34.806 1.00 81.00 449 PRO A O 1
ATOM 3505 N N . GLU A 1 450 ? -35.456 -2.833 35.064 1.00 86.88 450 GLU A N 1
ATOM 3506 C CA . GLU A 1 450 ? -34.088 -2.988 34.571 1.00 86.88 450 GLU A CA 1
ATOM 3507 C C . GLU A 1 450 ? -33.986 -2.540 33.103 1.00 86.88 450 GLU A C 1
ATOM 3509 O O . GLU A 1 450 ? -34.960 -2.651 32.351 1.00 86.88 450 GLU A O 1
ATOM 3514 N N . PRO A 1 451 ? -32.836 -1.982 32.686 1.00 93.19 451 PRO A N 1
ATOM 3515 C CA . PRO A 1 451 ? -32.642 -1.600 31.297 1.00 93.19 451 PRO A CA 1
ATOM 3516 C C . PRO A 1 451 ? -32.657 -2.825 30.380 1.00 93.19 451 PRO A C 1
ATOM 3518 O O . PRO A 1 451 ? -32.105 -3.865 30.714 1.00 93.19 451 PRO A O 1
ATOM 3521 N N . GLU A 1 452 ? -33.219 -2.663 29.186 1.00 95.06 452 GLU A N 1
ATOM 3522 C CA . GLU A 1 452 ? -33.194 -3.680 28.124 1.00 95.06 452 GLU A CA 1
ATOM 3523 C C . GLU A 1 452 ? -31.871 -3.650 27.340 1.00 95.06 452 GLU A C 1
ATOM 3525 O O . GLU A 1 452 ? -31.528 -4.583 26.614 1.00 95.06 452 GLU A O 1
ATOM 3530 N N . LEU A 1 453 ? -31.124 -2.548 27.462 1.00 96.94 453 LEU A N 1
ATOM 3531 C CA . LEU A 1 453 ? -29.868 -2.313 26.762 1.00 96.94 453 LEU A CA 1
ATOM 3532 C C . LEU A 1 453 ? -28.981 -1.337 27.536 1.00 96.94 453 LEU A C 1
ATOM 3534 O O . LEU A 1 453 ? -29.420 -0.245 27.906 1.00 96.94 453 LEU A O 1
ATOM 3538 N N . CYS A 1 454 ? -27.705 -1.685 27.670 1.00 98.19 454 CYS A N 1
ATOM 3539 C CA . CYS A 1 454 ? -26.645 -0.763 28.053 1.00 98.19 454 CYS A CA 1
ATOM 3540 C C . CYS A 1 454 ? -25.892 -0.281 26.808 1.00 98.19 454 CYS A C 1
ATOM 3542 O O . CYS A 1 454 ? -25.359 -1.080 26.040 1.00 98.19 454 CYS A O 1
ATOM 3544 N N . LEU A 1 455 ? -25.802 1.033 26.626 1.00 98.44 455 LEU A N 1
ATOM 3545 C CA . LEU A 1 455 ? -24.943 1.659 25.625 1.00 98.44 455 LEU A CA 1
ATOM 3546 C C . LEU A 1 455 ? -23.716 2.245 26.323 1.00 98.44 455 LEU A C 1
ATOM 3548 O O . LEU A 1 455 ? -23.869 3.112 27.181 1.00 98.44 455 LEU A O 1
ATOM 3552 N N . VAL A 1 456 ? -22.513 1.797 25.972 1.00 98.25 456 VAL A N 1
ATOM 3553 C CA . VAL A 1 456 ? -21.276 2.165 26.675 1.00 98.25 456 VAL A CA 1
ATOM 3554 C C . VAL A 1 456 ? -20.338 2.934 25.752 1.00 98.25 456 VAL A C 1
ATOM 3556 O O . VAL A 1 456 ? -19.880 2.416 24.730 1.00 98.25 456 VAL A O 1
ATOM 3559 N N . PHE A 1 457 ? -20.012 4.162 26.148 1.00 97.69 457 PHE A N 1
ATOM 3560 C CA . PHE A 1 457 ? -19.126 5.061 25.411 1.00 97.69 457 PHE A CA 1
ATOM 3561 C C . PHE A 1 457 ? -18.052 5.657 26.316 1.00 97.69 457 PHE A C 1
ATOM 3563 O O . PHE A 1 457 ? -18.231 5.772 27.529 1.00 97.69 457 PHE A O 1
ATOM 3570 N N . GLY A 1 458 ? -16.954 6.093 25.703 1.00 96.06 458 GLY A N 1
ATOM 3571 C CA . GLY A 1 458 ? -15.860 6.774 26.382 1.00 96.06 458 GLY A CA 1
ATOM 3572 C C . GLY A 1 458 ? -15.290 7.916 25.548 1.00 96.06 458 GLY A C 1
ATOM 3573 O O . GLY A 1 458 ? -15.281 7.834 24.319 1.00 96.06 458 GLY A O 1
ATOM 3574 N N . CYS A 1 459 ? -14.830 8.980 26.203 1.00 96.44 459 CYS A N 1
ATOM 3575 C CA . CYS A 1 459 ? -14.116 10.077 25.556 1.00 96.44 459 CYS A CA 1
ATOM 3576 C C . CYS A 1 459 ? -13.209 10.850 26.516 1.00 96.44 459 CYS A C 1
ATOM 3578 O O . CYS A 1 459 ? -13.324 10.727 27.733 1.00 96.44 459 CYS A O 1
ATOM 3580 N N . ASP A 1 460 ? -12.348 11.702 25.964 1.00 96.44 460 ASP A N 1
ATOM 3581 C CA . ASP A 1 460 ? -11.728 12.801 26.702 1.00 96.44 460 ASP A CA 1
ATOM 3582 C C . ASP A 1 460 ? -12.592 14.075 26.622 1.00 96.44 460 ASP A C 1
ATOM 3584 O O . ASP A 1 460 ? -13.633 14.131 25.950 1.00 96.44 460 ASP A O 1
ATOM 3588 N N . SER A 1 461 ? -12.148 15.130 27.302 1.00 95.62 461 SER A N 1
ATOM 3589 C CA . SER A 1 461 ? -12.808 16.439 27.271 1.00 95.62 461 SER A CA 1
ATOM 3590 C C . SER A 1 461 ? -12.859 17.078 25.878 1.00 95.62 461 SER A C 1
ATOM 3592 O O . SER A 1 461 ? -13.814 17.800 25.584 1.00 95.62 461 SER A O 1
ATOM 3594 N N . GLY A 1 462 ? -11.885 16.818 24.998 1.00 94.56 462 GLY A N 1
ATOM 3595 C CA . GLY A 1 462 ? -11.883 17.338 23.628 1.00 94.56 462 GLY A CA 1
ATOM 3596 C C . GLY A 1 462 ? -12.920 16.649 22.738 1.00 94.56 462 GLY A C 1
ATOM 3597 O O . GLY A 1 462 ? -13.687 17.308 22.026 1.00 94.56 462 GLY A O 1
ATOM 3598 N N . TYR A 1 463 ? -12.988 15.320 22.802 1.00 93.62 463 TYR A N 1
ATOM 3599 C CA . TYR A 1 463 ? -13.935 14.514 22.035 1.00 93.62 463 TYR A CA 1
ATOM 3600 C C . TYR A 1 463 ? -15.372 14.598 22.564 1.00 93.62 463 TYR A C 1
ATOM 3602 O O . TYR A 1 463 ? -16.307 14.276 21.830 1.00 93.62 463 TYR A O 1
ATOM 3610 N N . PHE A 1 464 ? -15.582 15.135 23.771 1.00 95.69 464 PHE A N 1
ATOM 3611 C CA . PHE A 1 464 ? -16.911 15.461 24.301 1.00 95.69 464 PHE A CA 1
ATOM 3612 C C . PHE A 1 464 ? -17.780 16.243 23.298 1.00 95.69 464 PHE A C 1
ATOM 3614 O O . PHE A 1 464 ? -19.001 16.123 23.310 1.00 95.69 464 PHE A O 1
ATOM 3621 N N . ARG A 1 465 ? -17.177 17.013 22.379 1.00 93.56 465 ARG A N 1
ATOM 3622 C CA . ARG A 1 465 ? -17.890 17.760 21.327 1.00 93.56 465 ARG A CA 1
ATOM 3623 C C . ARG A 1 465 ? -18.858 16.921 20.475 1.00 93.56 465 ARG A C 1
ATOM 3625 O O . ARG A 1 465 ? -19.771 17.497 19.893 1.00 93.56 465 ARG A O 1
ATOM 3632 N N . PHE A 1 466 ? -18.676 15.601 20.385 1.00 94.19 466 PHE A N 1
ATOM 3633 C CA . PHE A 1 466 ? -19.585 14.712 19.651 1.00 94.19 466 PHE A CA 1
ATOM 3634 C C . PHE A 1 466 ? -20.793 14.252 20.485 1.00 94.19 466 PHE A C 1
ATOM 3636 O O . PHE A 1 466 ? -21.860 13.974 19.930 1.00 94.19 466 PHE A O 1
ATOM 3643 N N . LEU A 1 467 ? -20.672 14.247 21.818 1.00 95.44 467 LEU A N 1
ATOM 3644 C CA . LEU A 1 467 ? -21.708 13.743 22.719 1.00 95.44 467 LEU A CA 1
ATOM 3645 C C . LEU A 1 467 ? -23.058 14.463 22.603 1.00 95.44 467 LEU A C 1
ATOM 3647 O O . LEU A 1 467 ? -24.067 13.764 22.637 1.00 95.44 467 LEU A O 1
ATOM 3651 N N . PRO A 1 468 ? -23.163 15.798 22.428 1.00 95.75 468 PRO A N 1
ATOM 3652 C CA . PRO A 1 468 ? -24.468 16.445 22.304 1.00 95.75 468 PRO A CA 1
ATOM 3653 C C . PRO A 1 468 ? -25.321 15.899 21.155 1.00 95.75 468 PRO A C 1
ATOM 3655 O O . PRO A 1 468 ? -26.529 15.727 21.312 1.00 95.75 468 PRO A O 1
ATOM 3658 N N . LYS A 1 469 ? -24.699 15.584 20.014 1.00 95.12 469 LYS A N 1
ATOM 3659 C CA . LYS A 1 469 ? -25.401 15.023 18.857 1.00 95.12 469 LYS A CA 1
ATOM 3660 C C . LYS A 1 469 ? -25.853 13.590 19.112 1.00 95.12 469 LYS A C 1
ATOM 3662 O O . LYS A 1 469 ? -27.016 13.268 18.867 1.00 95.12 469 LYS A O 1
ATOM 3667 N N . LEU A 1 470 ? -24.958 12.772 19.665 1.00 95.56 470 LEU A N 1
ATOM 3668 C CA . LEU A 1 470 ? -25.258 11.410 20.101 1.00 95.56 470 LEU A CA 1
ATOM 3669 C C . LEU A 1 470 ? -26.440 11.404 21.082 1.00 95.56 470 LEU A C 1
ATOM 3671 O O . LEU A 1 470 ? -27.448 10.747 20.829 1.00 95.56 470 LEU A O 1
ATOM 3675 N N . LEU A 1 471 ? -26.363 12.219 22.137 1.00 96.31 471 LEU A N 1
ATOM 3676 C CA . LEU A 1 471 ? -27.397 12.364 23.162 1.00 96.31 471 LEU A CA 1
ATOM 3677 C C . LEU A 1 471 ? -28.736 12.802 22.569 1.00 96.31 471 LEU A C 1
ATOM 3679 O O . LEU A 1 471 ? -29.752 12.169 22.837 1.00 96.31 471 LEU A O 1
ATOM 3683 N N . LEU A 1 472 ? -28.755 13.859 21.750 1.00 95.56 472 LEU A N 1
ATOM 3684 C CA . LEU A 1 472 ? -30.001 14.363 21.170 1.00 95.56 472 LEU A CA 1
ATOM 3685 C C . LEU A 1 472 ? -30.657 13.340 20.238 1.00 95.56 472 LEU A C 1
ATOM 3687 O O . LEU A 1 472 ? -31.880 13.201 20.260 1.00 95.56 472 LEU A O 1
ATOM 3691 N N . SER A 1 473 ? -29.866 12.631 19.428 1.00 95.62 473 SER A N 1
ATOM 3692 C CA . SER A 1 473 ? -30.388 11.579 18.549 1.00 95.62 473 SER A CA 1
ATOM 3693 C C . SER A 1 473 ? -31.023 10.442 19.354 1.00 95.62 473 SER A C 1
ATOM 3695 O O . SER A 1 473 ? -32.172 10.085 19.101 1.00 95.62 473 SER A O 1
ATOM 3697 N N . LEU A 1 474 ? -30.349 9.972 20.409 1.00 96.00 474 LEU A N 1
ATOM 3698 C CA . LEU A 1 474 ? -30.864 8.921 21.283 1.00 96.00 474 LEU A CA 1
ATOM 3699 C C . LEU A 1 474 ? -32.123 9.364 22.037 1.00 96.00 474 LEU A C 1
ATOM 3701 O O . LEU A 1 474 ? -33.102 8.628 22.089 1.00 96.00 474 LEU A O 1
ATOM 3705 N N . LEU A 1 475 ? -32.135 10.589 22.570 1.00 94.88 475 LEU A N 1
ATOM 3706 C CA . LEU A 1 475 ? -33.294 11.154 23.266 1.00 94.88 475 LEU A CA 1
ATOM 3707 C C . LEU A 1 475 ? -34.534 11.211 22.371 1.00 94.88 475 LEU A C 1
ATOM 3709 O O . LEU A 1 475 ? -35.624 10.843 22.805 1.00 94.88 475 LEU A O 1
ATOM 3713 N N . ARG A 1 476 ? -34.377 11.638 21.113 1.00 93.44 476 ARG A N 1
ATOM 3714 C CA . ARG A 1 476 ? -35.481 11.681 20.140 1.00 93.44 476 ARG A CA 1
ATOM 3715 C C . ARG A 1 476 ? -36.038 10.294 19.847 1.00 93.44 476 ARG A C 1
ATOM 3717 O O . ARG A 1 476 ? -37.254 10.146 19.743 1.00 93.44 476 ARG A O 1
ATOM 3724 N N . VAL A 1 477 ? -35.157 9.307 19.729 1.00 94.12 477 VAL A N 1
ATOM 3725 C CA . VAL A 1 477 ? -35.532 7.915 19.492 1.00 94.12 477 VAL A CA 1
ATOM 3726 C C . VAL A 1 477 ? -36.269 7.336 20.708 1.00 94.12 477 VAL A C 1
ATOM 3728 O O . VAL A 1 477 ? -37.387 6.843 20.566 1.00 94.12 477 VAL A O 1
ATOM 3731 N N . CYS A 1 478 ? -35.717 7.468 21.918 1.00 93.12 478 CYS A N 1
ATOM 3732 C CA . CYS A 1 478 ? -36.328 6.939 23.146 1.00 93.12 478 CYS A CA 1
ATOM 3733 C C . CYS A 1 478 ? -37.649 7.631 23.520 1.00 93.12 478 CYS A C 1
ATOM 3735 O O . CYS A 1 478 ? -38.558 6.992 24.058 1.00 93.12 478 CYS A O 1
ATOM 3737 N N . ALA A 1 479 ? -37.803 8.918 23.198 1.00 89.81 479 ALA A N 1
ATOM 3738 C CA . ALA A 1 479 ? -39.056 9.643 23.405 1.00 89.81 479 ALA A CA 1
ATOM 3739 C C . ALA A 1 479 ? -40.205 9.128 22.519 1.00 89.81 479 ALA A C 1
ATOM 3741 O O . ALA A 1 479 ? -41.369 9.348 22.842 1.00 89.81 479 ALA A O 1
ATOM 3742 N N . ARG A 1 480 ? -39.891 8.429 21.421 1.00 88.88 480 ARG A N 1
ATOM 3743 C CA . ARG A 1 480 ? -40.862 7.811 20.504 1.00 88.88 480 ARG A CA 1
ATOM 3744 C C . ARG A 1 480 ? -41.015 6.303 20.728 1.00 88.88 480 ARG A C 1
ATOM 3746 O O . ARG A 1 480 ? -41.594 5.628 19.878 1.00 88.88 480 ARG A O 1
ATOM 3753 N N . ARG A 1 481 ? -40.481 5.764 21.833 1.00 90.31 481 ARG A N 1
ATOM 3754 C CA . ARG A 1 481 ? -40.527 4.324 22.113 1.00 90.31 481 ARG A CA 1
ATOM 3755 C C . ARG A 1 481 ? -41.975 3.807 22.121 1.00 90.31 481 ARG A C 1
ATOM 3757 O O . ARG A 1 481 ? -42.838 4.458 22.712 1.00 90.31 481 ARG A O 1
ATOM 3764 N N . PRO A 1 482 ? -42.248 2.651 21.492 1.00 83.00 482 PRO A N 1
ATOM 3765 C CA . PRO A 1 482 ? -43.589 2.075 21.478 1.00 83.00 482 PRO A CA 1
ATOM 3766 C C . PRO A 1 482 ? -43.993 1.511 22.847 1.00 83.00 482 PRO A C 1
ATOM 3768 O O . PRO A 1 482 ? -45.165 1.583 23.209 1.00 83.00 482 PRO A O 1
ATOM 3771 N N . ASP A 1 483 ? -43.032 0.984 23.610 1.00 86.38 483 ASP A N 1
ATOM 3772 C CA . ASP A 1 483 ? -43.242 0.441 24.951 1.00 86.38 483 ASP A CA 1
ATOM 3773 C C . ASP A 1 483 ? -42.633 1.374 26.016 1.00 86.38 483 ASP A C 1
ATOM 3775 O O . ASP A 1 483 ? -41.413 1.562 26.034 1.00 86.38 483 ASP A O 1
ATOM 3779 N N . PRO A 1 484 ? -43.437 1.959 26.924 1.00 84.31 484 PRO A N 1
ATOM 3780 C CA . PRO A 1 484 ? -42.936 2.759 28.038 1.00 84.31 484 PRO A CA 1
ATOM 3781 C C . PRO A 1 484 ? -41.972 2.012 28.972 1.00 84.31 484 PRO A C 1
ATOM 3783 O O . PRO A 1 484 ? -41.115 2.665 29.572 1.00 84.31 484 PRO A O 1
ATOM 3786 N N . ALA A 1 485 ? -42.099 0.683 29.086 1.00 86.25 485 ALA A N 1
ATOM 3787 C CA . ALA A 1 485 ? -41.235 -0.160 29.911 1.00 86.25 485 ALA A CA 1
ATOM 3788 C C . ALA A 1 485 ? -39.857 -0.401 29.281 1.00 86.25 485 ALA A C 1
ATOM 3790 O O . ALA A 1 485 ? -38.917 -0.724 30.004 1.00 86.25 485 ALA A O 1
ATOM 3791 N N . PHE A 1 486 ? -39.714 -0.194 27.969 1.00 89.69 486 PHE A N 1
ATOM 3792 C CA . PHE A 1 486 ? -38.430 -0.289 27.289 1.00 89.69 486 PHE A CA 1
ATOM 3793 C C . PHE A 1 486 ? -37.504 0.842 27.742 1.00 89.69 486 PHE A C 1
ATOM 3795 O O . PHE A 1 486 ? -37.829 2.028 27.604 1.00 89.69 486 PHE A O 1
ATOM 3802 N N . ARG A 1 487 ? -36.330 0.482 28.268 1.00 91.62 487 ARG A N 1
ATOM 3803 C CA . ARG A 1 487 ? -35.354 1.449 28.778 1.00 91.62 487 ARG A CA 1
ATOM 3804 C C . ARG A 1 487 ? -33.961 1.176 28.255 1.00 91.62 487 ARG A C 1
ATOM 3806 O O . ARG A 1 487 ? -33.487 0.044 28.275 1.00 91.62 487 ARG A O 1
ATOM 3813 N N . ILE A 1 488 ? -33.281 2.254 27.884 1.00 95.88 488 ILE A N 1
ATOM 3814 C CA . ILE A 1 488 ? -31.860 2.234 27.547 1.00 95.88 488 ILE A CA 1
ATOM 3815 C C . ILE A 1 488 ? -31.074 2.899 28.670 1.00 95.88 488 ILE A C 1
ATOM 3817 O O . ILE A 1 488 ? -31.360 4.037 29.045 1.00 95.88 488 ILE A O 1
ATOM 3821 N N . ARG A 1 489 ? -30.039 2.224 29.167 1.00 96.75 489 ARG A N 1
ATOM 3822 C CA . ARG A 1 489 ? -29.047 2.810 30.068 1.00 96.75 489 ARG A CA 1
ATOM 3823 C C . ARG A 1 489 ? -27.843 3.276 29.255 1.00 96.75 489 ARG A C 1
ATOM 3825 O O . ARG A 1 489 ? -27.106 2.470 28.699 1.00 96.75 489 ARG A O 1
ATOM 3832 N N . LEU A 1 490 ? -27.623 4.582 29.198 1.00 97.88 490 LEU A N 1
ATOM 3833 C CA . LEU A 1 490 ? -26.452 5.184 28.572 1.00 97.88 490 LEU A CA 1
ATOM 3834 C C . LEU A 1 490 ? -25.333 5.357 29.609 1.00 97.88 490 LEU A C 1
ATOM 3836 O O . LEU A 1 490 ? -25.422 6.209 30.492 1.00 97.88 490 LEU A O 1
ATOM 3840 N N . CYS A 1 491 ? -24.273 4.566 29.492 1.00 98.25 491 CYS A N 1
ATOM 3841 C CA . CYS A 1 491 ? -23.072 4.636 30.315 1.00 98.25 491 CYS A CA 1
ATOM 3842 C C . CYS A 1 491 ? -21.976 5.433 29.591 1.00 98.25 491 CYS A C 1
ATOM 3844 O O . CYS A 1 491 ? -21.491 5.022 28.538 1.00 98.25 491 CYS A O 1
ATOM 3846 N N . LEU A 1 492 ? -21.569 6.565 30.161 1.00 98.19 492 LEU A N 1
ATOM 3847 C CA . LEU A 1 492 ? -20.584 7.481 29.589 1.00 98.19 492 LEU A CA 1
ATOM 3848 C C . LEU A 1 492 ? -19.368 7.597 30.498 1.00 98.19 492 LEU A C 1
ATOM 3850 O O . LEU A 1 492 ? -19.503 7.969 31.660 1.00 98.19 492 LEU A O 1
ATOM 3854 N N . GLY A 1 493 ? -18.190 7.320 29.954 1.00 97.94 493 GLY A N 1
ATOM 3855 C CA . GLY A 1 493 ? -16.906 7.596 30.585 1.00 97.94 493 GLY A CA 1
ATOM 3856 C C . GLY A 1 493 ? -16.270 8.858 30.047 1.00 97.94 493 GLY A C 1
ATOM 3857 O O . GLY A 1 493 ? -16.083 8.961 28.836 1.00 97.94 493 GLY A O 1
ATOM 3858 N N . ILE A 1 494 ? -15.901 9.795 30.916 1.00 97.69 494 ILE A N 1
ATOM 3859 C CA . ILE A 1 494 ? -15.245 11.031 30.489 1.00 97.69 494 ILE A CA 1
ATOM 3860 C C . ILE A 1 494 ? -13.936 11.223 31.250 1.00 97.69 494 ILE A C 1
ATOM 3862 O O . ILE A 1 494 ? -13.936 11.438 32.465 1.00 97.69 494 ILE A O 1
ATOM 3866 N N . ASP A 1 495 ? -12.820 11.185 30.523 1.00 97.56 495 ASP A N 1
ATOM 3867 C CA . ASP A 1 495 ? -11.525 11.602 31.049 1.00 97.56 495 ASP A CA 1
ATOM 3868 C C . ASP A 1 495 ? -11.468 13.130 31.144 1.00 97.56 495 ASP A C 1
ATOM 3870 O O . ASP A 1 495 ? -11.747 13.851 30.183 1.00 97.56 495 ASP A O 1
ATOM 3874 N N . THR A 1 496 ? -11.088 13.603 32.328 1.00 95.88 496 THR A N 1
ATOM 3875 C CA . THR A 1 496 ? -10.817 15.004 32.664 1.00 95.88 496 THR A CA 1
ATOM 3876 C C . THR A 1 496 ? -11.875 16.006 32.158 1.00 95.88 496 THR A C 1
ATOM 3878 O O . THR A 1 496 ? -11.512 17.011 31.540 1.00 95.88 496 THR A O 1
ATOM 3881 N N . PRO A 1 497 ? -13.186 15.790 32.422 1.00 97.12 497 PRO A N 1
ATOM 3882 C CA . PRO A 1 497 ? -14.240 16.682 31.939 1.00 97.12 497 PRO A CA 1
ATOM 3883 C C . PRO A 1 497 ? -14.043 18.111 32.448 1.00 97.12 497 PRO A C 1
ATOM 3885 O O . PRO A 1 497 ? -13.662 18.335 33.601 1.00 97.12 497 PRO A O 1
ATOM 3888 N N . THR A 1 498 ? -14.381 19.098 31.618 1.00 98.12 498 THR A N 1
ATOM 3889 C CA . THR A 1 498 ? -14.416 20.491 32.077 1.00 98.12 498 THR A CA 1
ATOM 3890 C C . THR A 1 498 ? -15.558 20.702 33.083 1.00 98.12 498 THR A C 1
ATOM 3892 O O . THR A 1 498 ? -16.552 19.966 33.059 1.00 98.12 498 THR A O 1
ATOM 3895 N N . PRO A 1 499 ? -15.492 21.739 33.942 1.00 97.81 499 PRO A N 1
ATOM 3896 C CA . PRO A 1 499 ? -16.594 22.063 34.849 1.00 97.81 499 PRO A CA 1
ATOM 3897 C C . PRO A 1 499 ? -17.936 22.264 34.129 1.00 97.81 499 PRO A C 1
ATOM 3899 O O . PRO A 1 499 ? -18.977 21.878 34.654 1.00 97.81 499 PRO A O 1
ATOM 3902 N N . GLU A 1 500 ? -17.916 22.824 32.915 1.00 97.44 500 GLU A N 1
ATOM 3903 C CA . GLU A 1 500 ? -19.115 23.014 32.093 1.00 97.44 500 GLU A CA 1
ATOM 3904 C C . GLU A 1 500 ? -19.693 21.681 31.600 1.00 97.44 500 GLU A C 1
ATOM 3906 O O . GLU A 1 500 ? -20.900 21.461 31.709 1.00 97.44 500 GLU A O 1
ATOM 3911 N N . GLN A 1 501 ? -18.840 20.779 31.104 1.00 97.56 501 GLN A N 1
ATOM 3912 C CA . GLN A 1 501 ? -19.243 19.445 30.651 1.00 97.56 501 GLN A CA 1
ATOM 3913 C C . GLN A 1 501 ? -19.837 18.634 31.804 1.00 97.56 501 GLN A C 1
ATOM 3915 O O . GLN A 1 501 ? -20.907 18.044 31.662 1.00 97.56 501 GLN A O 1
ATOM 3920 N N . LEU A 1 502 ? -19.189 18.663 32.972 1.00 97.50 502 LEU A N 1
ATOM 3921 C CA . LEU A 1 502 ? -19.672 17.969 34.162 1.00 97.50 502 LEU A CA 1
ATOM 3922 C C . LEU A 1 502 ? -21.004 18.552 34.658 1.00 97.50 502 LEU A C 1
ATOM 3924 O O . LEU A 1 502 ? -21.931 17.799 34.946 1.00 97.50 502 LEU A O 1
ATOM 3928 N N . ALA A 1 503 ? -21.138 19.882 34.706 1.00 97.31 503 ALA A N 1
ATOM 3929 C CA . ALA A 1 503 ? -22.395 20.536 35.073 1.00 97.31 503 ALA A CA 1
ATOM 3930 C C . ALA A 1 503 ? -23.530 20.196 34.093 1.00 97.31 503 ALA A C 1
ATOM 3932 O O . ALA A 1 503 ? -24.664 19.955 34.510 1.00 97.31 503 ALA A O 1
ATOM 3933 N N . PHE A 1 504 ? -23.231 20.140 32.793 1.00 97.56 504 PHE A N 1
ATOM 3934 C CA . PHE A 1 504 ? -24.179 19.704 31.773 1.00 97.56 504 PHE A CA 1
ATOM 3935 C C . PHE A 1 504 ? -24.626 18.254 31.987 1.00 97.56 504 PHE A C 1
ATOM 3937 O O . PHE A 1 504 ? -25.830 18.009 32.029 1.00 97.56 504 PHE A O 1
ATOM 3944 N N . MET A 1 505 ? -23.696 17.317 32.188 1.00 97.38 505 MET A N 1
ATOM 3945 C CA . MET A 1 505 ? -24.041 15.911 32.413 1.00 97.38 505 MET A CA 1
ATOM 3946 C C . MET A 1 505 ? -24.844 15.701 33.699 1.00 97.38 505 MET A C 1
ATOM 3948 O O . MET A 1 505 ? -25.821 14.959 33.678 1.00 97.38 505 MET A O 1
ATOM 3952 N N . ARG A 1 506 ? -24.503 16.403 34.786 1.00 96.38 506 ARG A N 1
ATOM 3953 C CA . ARG A 1 506 ? -25.281 16.393 36.036 1.00 96.38 506 ARG A CA 1
ATOM 3954 C C . ARG A 1 506 ? -26.704 16.892 35.836 1.00 96.38 506 ARG A C 1
ATOM 3956 O O . ARG A 1 506 ? -27.647 16.225 36.235 1.00 96.38 506 ARG A O 1
ATOM 3963 N N . THR A 1 507 ? -26.856 18.004 35.115 1.00 95.12 507 THR A N 1
ATOM 3964 C CA . THR A 1 507 ? -28.182 18.529 34.753 1.00 95.12 507 THR A CA 1
ATOM 3965 C C . THR A 1 507 ? -28.989 17.486 33.979 1.00 95.12 507 THR A C 1
ATOM 3967 O O . THR A 1 507 ? -30.172 17.304 34.244 1.00 95.12 507 THR A O 1
ATOM 3970 N N . LEU A 1 508 ? -28.368 16.778 33.029 1.00 94.56 508 LEU A N 1
ATOM 3971 C CA . LEU A 1 508 ? -29.049 15.717 32.288 1.00 94.56 508 LEU A CA 1
ATOM 3972 C C . LEU A 1 508 ? -29.452 14.545 33.181 1.00 94.56 508 LEU A C 1
ATOM 3974 O O . LEU A 1 508 ? -30.577 14.074 33.057 1.00 94.56 508 LEU A O 1
ATOM 3978 N N . ILE A 1 509 ? -28.564 14.096 34.073 1.00 95.31 509 ILE A N 1
ATOM 3979 C CA . ILE A 1 509 ? -28.847 13.036 35.049 1.00 95.31 509 ILE A CA 1
ATOM 3980 C C . ILE A 1 509 ? -30.054 13.414 35.914 1.00 95.31 509 ILE A C 1
ATOM 3982 O O . ILE A 1 509 ? -30.979 12.610 36.047 1.00 95.31 509 ILE A O 1
ATOM 3986 N N . ASP A 1 510 ? -30.087 14.638 36.440 1.00 93.38 510 ASP A N 1
ATOM 3987 C CA . ASP A 1 510 ? -31.199 15.136 37.254 1.00 93.38 510 ASP A CA 1
ATOM 3988 C C . ASP A 1 510 ? -32.510 15.158 36.455 1.00 93.38 510 ASP A C 1
ATOM 3990 O O . ASP A 1 510 ? -33.544 14.680 36.927 1.00 93.38 510 ASP A O 1
ATOM 3994 N N . VAL A 1 511 ? -32.465 15.652 35.214 1.00 91.75 511 VAL A N 1
ATOM 3995 C CA . VAL A 1 511 ? -33.644 15.754 34.344 1.00 91.75 511 VAL A CA 1
ATOM 3996 C C . VAL A 1 511 ? -34.203 14.380 33.984 1.00 91.75 511 VAL A C 1
ATOM 3998 O O . VAL A 1 511 ? -35.405 14.173 34.132 1.00 91.75 511 VAL A O 1
ATOM 4001 N N . VAL A 1 512 ? -33.378 13.413 33.564 1.00 91.69 512 VAL A N 1
ATOM 4002 C CA . VAL A 1 512 ? -33.875 12.064 33.208 1.00 91.69 512 VAL A CA 1
ATOM 4003 C C . VAL A 1 512 ? -34.292 11.246 34.438 1.00 91.69 512 VAL A C 1
ATOM 4005 O O . VAL A 1 512 ? -35.076 10.299 34.328 1.00 91.69 512 VAL A O 1
ATOM 4008 N N . SER A 1 513 ? -33.829 11.630 35.632 1.00 90.56 513 SER A N 1
ATOM 4009 C CA . SER A 1 513 ? -34.345 11.089 36.898 1.00 90.56 513 SER A CA 1
ATOM 4010 C C . SER A 1 513 ? -35.760 11.599 37.198 1.00 90.56 513 SER A C 1
ATOM 4012 O O . SER A 1 513 ? -36.568 10.889 37.785 1.00 90.56 513 SER A O 1
ATOM 4014 N N . GLN A 1 514 ? -36.111 12.807 36.757 1.00 88.44 514 GLN A N 1
ATOM 4015 C CA . GLN A 1 514 ? -37.432 13.397 37.008 1.00 88.44 514 GLN A CA 1
ATOM 4016 C C . GLN A 1 514 ? -38.430 13.133 35.877 1.00 88.44 514 GLN A C 1
ATOM 4018 O O . GLN A 1 514 ? -39.619 12.952 36.132 1.00 88.44 514 GLN A O 1
ATOM 4023 N N . TRP A 1 515 ? -37.957 13.081 34.631 1.00 86.38 515 TRP A N 1
ATOM 4024 C CA . TRP A 1 515 ? -38.796 12.931 33.449 1.00 86.38 515 TRP A CA 1
ATOM 4025 C C . TRP A 1 515 ? -38.498 11.628 32.710 1.00 86.38 515 TRP A C 1
ATOM 4027 O O . TRP A 1 515 ? -37.380 11.384 32.255 1.00 86.38 515 TRP A O 1
ATOM 4037 N N . ASP A 1 516 ? -39.517 10.778 32.575 1.00 86.75 516 ASP A N 1
ATOM 4038 C CA . ASP A 1 516 ? -39.381 9.502 31.882 1.00 86.75 516 ASP A CA 1
ATOM 4039 C C . ASP A 1 516 ? -39.407 9.630 30.349 1.00 86.75 516 ASP A C 1
ATOM 4041 O O . ASP A 1 516 ? -40.439 9.483 29.689 1.00 86.75 516 ASP A O 1
ATOM 4045 N N . VAL A 1 517 ? -38.224 9.815 29.773 1.00 87.81 517 VAL A N 1
ATOM 4046 C CA . VAL A 1 517 ? -38.001 9.813 28.320 1.00 87.81 517 VAL A CA 1
ATOM 4047 C C . VAL A 1 517 ? -37.441 8.479 27.799 1.00 87.81 517 VAL A C 1
ATOM 4049 O O . VAL A 1 517 ? -36.962 8.420 26.670 1.00 87.81 517 VAL A O 1
ATOM 4052 N N . GLY A 1 518 ? -37.505 7.397 28.592 1.00 90.12 518 GLY A N 1
ATOM 4053 C CA . GLY A 1 518 ? -37.073 6.050 28.172 1.00 90.12 518 GLY A CA 1
ATOM 4054 C C . GLY A 1 518 ? -35.559 5.837 28.143 1.00 90.12 518 GLY A C 1
ATOM 4055 O O . GLY A 1 518 ? -35.080 4.819 27.646 1.00 90.12 518 GLY A O 1
ATOM 4056 N N . ILE A 1 519 ? -34.803 6.797 28.675 1.00 93.12 519 ILE A N 1
ATOM 4057 C CA . ILE A 1 519 ? -33.360 6.705 28.865 1.00 93.12 519 ILE A CA 1
ATOM 4058 C C . ILE A 1 519 ? -33.030 6.897 30.343 1.00 93.12 519 ILE A C 1
ATOM 4060 O O . ILE A 1 519 ? -33.668 7.686 31.042 1.00 93.12 519 ILE A O 1
ATOM 4064 N N . ASP A 1 520 ? -31.995 6.209 30.791 1.00 94.38 520 ASP A N 1
ATOM 4065 C CA . ASP A 1 520 ? -31.296 6.491 32.031 1.00 94.38 520 ASP A CA 1
ATOM 4066 C C . ASP A 1 520 ? -29.812 6.723 31.737 1.00 94.38 520 ASP A C 1
ATOM 4068 O O . ASP A 1 520 ? -29.272 6.181 30.774 1.00 94.38 520 ASP A O 1
ATOM 4072 N N . ILE A 1 521 ? -29.125 7.497 32.573 1.00 96.25 521 ILE A N 1
ATOM 4073 C CA . ILE A 1 521 ? -27.722 7.863 32.359 1.00 96.25 521 ILE A CA 1
ATOM 4074 C C . ILE A 1 521 ? -26.868 7.364 33.526 1.00 96.25 521 ILE A C 1
ATOM 4076 O O . ILE A 1 521 ? -27.255 7.430 34.691 1.00 96.25 521 ILE A O 1
ATOM 4080 N N . THR A 1 522 ? -25.685 6.847 33.219 1.00 97.06 522 THR A N 1
ATOM 4081 C CA . THR A 1 522 ? -24.595 6.629 34.172 1.00 97.06 522 THR A CA 1
ATOM 4082 C C . THR A 1 522 ? -23.368 7.346 33.657 1.00 97.06 522 THR A C 1
ATOM 4084 O O . THR A 1 522 ? -22.913 7.083 32.551 1.00 97.06 522 THR A O 1
ATOM 4087 N N . LEU A 1 523 ? -22.835 8.249 34.461 1.00 97.94 523 LEU A N 1
ATOM 4088 C CA . LEU A 1 523 ? -21.609 8.971 34.198 1.00 97.94 523 LEU A CA 1
ATOM 4089 C C . LEU A 1 523 ? -20.497 8.401 35.077 1.00 97.94 523 LEU A C 1
ATOM 4091 O O . LEU A 1 523 ? -20.620 8.384 36.300 1.00 97.94 523 LEU A O 1
ATOM 4095 N N . ALA A 1 524 ? -19.399 7.995 34.454 1.00 97.88 524 ALA A N 1
ATOM 4096 C CA . ALA A 1 524 ? -18.123 7.791 35.114 1.00 97.88 524 ALA A CA 1
ATOM 4097 C C . ALA A 1 524 ? -17.159 8.894 34.672 1.00 97.88 524 ALA A C 1
ATOM 4099 O O . ALA A 1 524 ? -17.062 9.193 33.481 1.00 97.88 524 ALA A O 1
ATOM 4100 N N . TYR A 1 525 ? -16.437 9.503 35.605 1.00 97.81 525 TYR A N 1
ATOM 4101 C CA . TYR A 1 525 ? -15.442 10.512 35.259 1.00 97.81 525 TYR A CA 1
ATOM 4102 C C . TYR A 1 525 ? -14.247 10.498 36.206 1.00 97.81 525 TYR A C 1
ATOM 4104 O O . TYR A 1 525 ? -14.364 10.203 37.395 1.00 97.81 525 TYR A O 1
ATOM 4112 N N . GLY A 1 526 ? -13.080 10.846 35.677 1.00 96.50 526 GLY A N 1
ATOM 4113 C CA . GLY A 1 526 ? -11.830 10.826 36.427 1.00 96.50 526 GLY A CA 1
ATOM 4114 C C . GLY A 1 526 ? -10.661 11.300 35.579 1.00 96.50 526 GLY A C 1
ATOM 4115 O O . GLY A 1 526 ? -10.843 12.087 34.654 1.00 96.50 526 GLY A O 1
ATOM 4116 N N . SER A 1 527 ? -9.461 10.830 35.903 1.00 95.38 527 SER A N 1
ATOM 4117 C CA . SER A 1 527 ? -8.272 11.019 35.071 1.00 95.38 527 SER A CA 1
ATOM 4118 C C . SER A 1 527 ? -7.613 9.669 34.852 1.00 95.38 527 SER A C 1
ATOM 4120 O O . SER A 1 527 ? -7.322 8.965 35.818 1.00 95.38 527 SER A O 1
ATOM 4122 N N . LEU A 1 528 ? -7.342 9.329 33.598 1.00 95.75 528 LEU A N 1
ATOM 4123 C CA . LEU A 1 528 ? -6.468 8.222 33.241 1.00 95.75 528 LEU A CA 1
ATOM 4124 C C . LEU A 1 528 ? -5.032 8.551 33.653 1.00 95.75 528 LEU A C 1
ATOM 4126 O O . LEU A 1 528 ? -4.604 9.711 33.601 1.00 95.75 528 LEU A O 1
ATOM 4130 N N . THR A 1 529 ? -4.274 7.520 34.023 1.00 95.25 529 THR A N 1
ATOM 4131 C CA . THR A 1 529 ? -2.837 7.640 34.316 1.00 95.25 529 THR A CA 1
ATOM 4132 C C . THR A 1 529 ? -2.060 8.057 33.069 1.00 95.25 529 THR A C 1
ATOM 4134 O O . THR A 1 529 ? -1.194 8.930 33.128 1.00 95.25 529 THR A O 1
ATOM 4137 N N . TRP A 1 530 ? -2.405 7.458 31.926 1.00 94.19 530 TRP A N 1
ATOM 4138 C CA . TRP A 1 530 ? -1.849 7.782 30.618 1.00 94.19 530 TRP A CA 1
ATOM 4139 C C . TRP A 1 530 ? -2.953 8.312 29.712 1.00 94.19 530 TRP A C 1
ATOM 4141 O O . TRP A 1 530 ? -3.986 7.669 29.531 1.00 94.19 530 TRP A O 1
ATOM 4151 N N . ARG A 1 531 ? -2.738 9.512 29.176 1.00 92.50 531 ARG A N 1
ATOM 4152 C CA . ARG A 1 531 ? -3.740 10.303 28.459 1.00 92.50 531 ARG A CA 1
ATOM 4153 C C . ARG A 1 531 ? -3.330 10.439 27.001 1.00 92.50 531 ARG A C 1
ATOM 4155 O O . ARG A 1 531 ? -2.621 11.377 26.639 1.00 92.50 531 ARG A O 1
ATOM 4162 N N . ASP A 1 532 ? -3.732 9.465 26.196 1.00 92.38 532 ASP A N 1
ATOM 4163 C CA . ASP A 1 532 ? -3.483 9.439 24.762 1.00 92.38 532 ASP A CA 1
ATOM 4164 C C . ASP A 1 532 ? -4.686 8.869 23.999 1.00 92.38 532 ASP A C 1
ATOM 4166 O O . ASP A 1 532 ? -5.645 8.360 24.579 1.00 92.38 532 ASP A O 1
ATOM 4170 N N . ALA A 1 533 ? -4.637 8.965 22.669 1.00 89.19 533 ALA A N 1
ATOM 4171 C CA . ALA A 1 533 ? -5.731 8.524 21.812 1.00 89.19 533 ALA A CA 1
ATOM 4172 C C . ALA A 1 533 ? -6.114 7.046 22.020 1.00 89.19 533 ALA A C 1
ATOM 4174 O O . ALA A 1 533 ? -7.290 6.716 21.892 1.00 89.19 533 ALA A O 1
ATOM 4175 N N . ALA A 1 534 ? -5.157 6.173 22.354 1.00 92.12 534 ALA A N 1
ATOM 4176 C CA . ALA A 1 534 ? -5.421 4.754 22.558 1.00 92.12 534 ALA A CA 1
ATOM 4177 C C . ALA A 1 534 ? -6.188 4.509 23.862 1.00 92.12 534 ALA A C 1
ATOM 4179 O O . ALA A 1 534 ? -7.171 3.761 23.876 1.00 92.12 534 ALA A O 1
ATOM 4180 N N . THR A 1 535 ? -5.788 5.171 24.952 1.00 93.50 535 THR A N 1
ATOM 4181 C CA . THR A 1 535 ? -6.471 5.014 26.240 1.00 93.50 535 THR A CA 1
ATOM 4182 C C . THR A 1 535 ? -7.866 5.631 26.227 1.00 93.50 535 THR A C 1
ATOM 4184 O O . THR A 1 535 ? -8.788 5.033 26.781 1.00 93.50 535 THR A O 1
ATOM 4187 N N . TYR A 1 536 ? -8.073 6.743 25.513 1.00 93.75 536 TYR A N 1
ATOM 4188 C CA . TYR A 1 536 ? -9.400 7.349 25.355 1.00 93.75 536 TYR A CA 1
ATOM 4189 C C . TYR A 1 536 ? -10.399 6.421 24.658 1.00 93.75 536 TYR A C 1
ATOM 4191 O O . TYR A 1 536 ? -11.520 6.251 25.139 1.00 93.75 536 TYR A O 1
ATOM 4199 N N . THR A 1 537 ? -9.991 5.759 23.570 1.00 88.50 537 THR A N 1
ATOM 4200 C CA . THR A 1 537 ? -10.846 4.779 22.875 1.00 88.50 537 THR A CA 1
ATOM 4201 C C . THR A 1 537 ? -11.146 3.540 23.724 1.00 88.50 537 THR A C 1
ATOM 4203 O O . THR A 1 537 ? -12.195 2.914 23.575 1.00 88.50 537 THR A O 1
ATOM 4206 N N . ALA A 1 538 ? -10.259 3.208 24.665 1.00 95.31 538 ALA A N 1
ATOM 4207 C CA . ALA A 1 538 ? -10.369 2.027 25.513 1.00 95.31 538 ALA A CA 1
ATOM 4208 C C . ALA A 1 538 ? -11.276 2.217 26.748 1.00 95.31 538 ALA A C 1
ATOM 4210 O O . ALA A 1 538 ? -11.678 1.223 27.356 1.00 95.31 538 ALA A O 1
ATOM 4211 N N . ILE A 1 539 ? -11.656 3.456 27.102 1.00 97.00 539 ILE A N 1
ATOM 4212 C CA . ILE A 1 539 ? -12.485 3.777 28.286 1.00 97.00 539 ILE A CA 1
ATOM 4213 C C . ILE A 1 539 ? -13.751 2.905 28.363 1.00 97.00 539 ILE A C 1
ATOM 4215 O O . ILE A 1 539 ? -14.070 2.377 29.428 1.00 97.00 539 ILE A O 1
ATOM 4219 N N . ARG A 1 540 ? -14.444 2.689 27.235 1.00 95.69 540 ARG A N 1
ATOM 4220 C CA . ARG A 1 540 ? -15.673 1.869 27.169 1.00 95.69 540 ARG A CA 1
ATOM 4221 C C . ARG A 1 540 ? -15.481 0.441 27.690 1.00 95.69 540 ARG A C 1
ATOM 4223 O O . ARG A 1 540 ? -16.373 -0.105 28.329 1.00 95.69 540 ARG A O 1
ATOM 4230 N N . TYR A 1 541 ? -14.308 -0.139 27.453 1.00 96.75 541 TYR A N 1
ATOM 4231 C CA . TYR A 1 541 ? -13.959 -1.488 27.882 1.00 96.75 541 TYR A CA 1
ATOM 4232 C C . TYR A 1 541 ? -13.382 -1.492 29.304 1.00 96.75 541 TYR A C 1
ATOM 4234 O O . TYR A 1 541 ? -13.663 -2.408 30.070 1.00 96.75 541 TYR A O 1
ATOM 4242 N N . LEU A 1 542 ? -12.662 -0.435 29.705 1.00 96.38 542 LEU A N 1
ATOM 4243 C CA . LEU A 1 542 ? -12.194 -0.261 31.088 1.00 96.38 542 LEU A CA 1
ATOM 4244 C C . LEU A 1 542 ? -13.354 -0.123 32.082 1.00 96.38 542 LEU A C 1
ATOM 4246 O O . LEU A 1 542 ? -13.277 -0.645 33.192 1.00 96.38 542 LEU A O 1
ATOM 4250 N N . MET A 1 543 ? -14.433 0.548 31.682 1.00 96.25 543 MET A N 1
ATOM 4251 C CA . MET A 1 543 ? -15.652 0.709 32.480 1.00 96.25 543 MET A CA 1
ATOM 4252 C C . MET A 1 543 ? -16.548 -0.526 32.507 1.00 96.25 543 MET A C 1
ATOM 4254 O O . MET A 1 543 ? -17.373 -0.662 33.413 1.00 96.25 543 MET A O 1
ATOM 4258 N N . MET A 1 544 ? -16.427 -1.394 31.502 1.00 96.12 544 MET A N 1
ATOM 4259 C CA . MET A 1 544 ? -17.379 -2.470 31.247 1.00 96.12 544 MET A CA 1
ATOM 4260 C C . MET A 1 544 ? -17.604 -3.391 32.459 1.00 96.12 544 MET A C 1
ATOM 4262 O O . MET A 1 544 ? -18.772 -3.675 32.722 1.00 96.12 544 MET A O 1
ATOM 4266 N N . PRO A 1 545 ? -16.581 -3.790 33.253 1.00 95.62 545 PRO A N 1
ATOM 4267 C CA . PRO A 1 545 ? -16.796 -4.607 34.451 1.00 95.62 545 PRO A CA 1
ATOM 4268 C C . PRO A 1 545 ? -17.765 -3.983 35.460 1.00 95.62 545 PRO A C 1
ATOM 4270 O O . PRO A 1 545 ? -18.620 -4.670 36.011 1.00 95.62 545 PRO A O 1
ATOM 4273 N N . GLU A 1 546 ? -17.670 -2.672 35.687 1.00 96.06 546 GLU A N 1
ATOM 4274 C CA . GLU A 1 546 ? -18.547 -1.977 36.631 1.00 96.06 546 GLU A CA 1
ATOM 4275 C C . GLU A 1 546 ? -19.958 -1.792 36.058 1.00 96.06 546 GLU A C 1
ATOM 4277 O O . GLU A 1 546 ? -20.938 -1.874 36.797 1.00 96.06 546 GLU A O 1
ATOM 4282 N N . VAL A 1 547 ? -20.081 -1.602 34.739 1.00 96.62 547 VAL A N 1
ATOM 4283 C CA . VAL A 1 547 ? -21.379 -1.531 34.047 1.00 96.62 547 VAL A CA 1
ATOM 4284 C C . VAL A 1 547 ? -22.135 -2.854 34.178 1.00 96.62 547 VAL A C 1
ATOM 4286 O O . VAL A 1 547 ? -23.270 -2.853 34.651 1.00 96.62 547 VAL A O 1
ATOM 4289 N N . VAL A 1 548 ? -21.504 -3.982 33.836 1.00 96.62 548 VAL A N 1
ATOM 4290 C CA . VAL A 1 548 ? -22.153 -5.310 33.873 1.00 96.62 548 VAL A CA 1
ATOM 4291 C C . VAL A 1 548 ? -22.383 -5.817 35.300 1.00 96.62 548 VAL A C 1
ATOM 4293 O O . VAL A 1 548 ? -23.230 -6.672 35.524 1.00 96.62 548 VAL A O 1
ATOM 4296 N N . ARG A 1 549 ? -21.669 -5.268 36.293 1.00 95.12 549 ARG A N 1
ATOM 4297 C CA . ARG A 1 549 ? -21.950 -5.505 37.717 1.00 95.12 549 ARG A CA 1
ATOM 4298 C C . ARG A 1 549 ? -23.217 -4.781 38.187 1.00 95.12 549 ARG A C 1
ATOM 4300 O O . ARG A 1 549 ? -23.869 -5.243 39.121 1.00 95.12 549 ARG A O 1
ATOM 4307 N N . ARG A 1 550 ? -23.525 -3.615 37.608 1.00 93.19 550 ARG A N 1
ATOM 4308 C CA . ARG A 1 550 ? -24.688 -2.789 37.980 1.00 93.19 550 ARG A CA 1
ATOM 4309 C C . ARG A 1 550 ? -25.954 -3.165 37.221 1.00 93.19 550 ARG A C 1
ATOM 4311 O O . ARG A 1 550 ? -27.036 -2.978 37.768 1.00 93.19 550 ARG A O 1
ATOM 4318 N N . TYR A 1 551 ? -25.821 -3.637 35.983 1.00 94.38 551 TYR A N 1
ATOM 4319 C CA . TYR A 1 551 ? -26.942 -3.840 35.070 1.00 94.38 551 TYR A CA 1
ATOM 4320 C C . TYR A 1 551 ? -26.851 -5.207 34.385 1.00 94.38 551 TYR A C 1
ATOM 4322 O O . TYR A 1 551 ? -25.871 -5.495 33.698 1.00 94.38 551 TYR A O 1
ATOM 4330 N N . SER A 1 552 ? -27.897 -6.019 34.541 1.00 92.38 552 SER A N 1
ATOM 4331 C CA . SER A 1 552 ? -27.986 -7.388 34.015 1.00 92.38 552 SER A CA 1
ATOM 4332 C C . SER A 1 552 ? -28.645 -7.425 32.632 1.00 92.38 552 SER A C 1
ATOM 4334 O O . SER A 1 552 ? -29.663 -8.082 32.437 1.00 92.38 552 SER A O 1
ATOM 4336 N N . CYS A 1 553 ? -28.094 -6.692 31.664 1.00 95.81 553 CYS A N 1
ATOM 4337 C CA . CYS A 1 553 ? -28.675 -6.573 30.326 1.00 95.81 553 CYS A CA 1
ATOM 4338 C C . CYS A 1 553 ? -27.610 -6.632 29.222 1.00 95.81 553 CYS A C 1
ATOM 4340 O O . CYS A 1 553 ? -26.420 -6.459 29.505 1.00 95.81 553 CYS A O 1
ATOM 4342 N N . PRO A 1 554 ? -28.009 -6.842 27.954 1.00 97.75 554 PRO A N 1
ATOM 4343 C CA . PRO A 1 554 ? -27.084 -6.794 26.832 1.00 97.75 554 PRO A CA 1
ATOM 4344 C C . PRO A 1 554 ? -26.369 -5.446 26.702 1.00 97.75 554 PRO A C 1
ATOM 4346 O O . PRO A 1 554 ? -26.874 -4.408 27.148 1.00 97.75 554 PRO A O 1
ATOM 4349 N N . VAL A 1 555 ? -25.201 -5.451 26.056 1.00 98.44 555 VAL A N 1
ATOM 4350 C CA . VAL A 1 555 ? -24.344 -4.264 25.919 1.00 98.44 555 VAL A CA 1
ATOM 4351 C C . VAL A 1 555 ? -24.016 -3.985 24.455 1.00 98.44 555 VAL A C 1
ATOM 4353 O O . VAL A 1 555 ? -23.582 -4.875 23.725 1.00 98.44 555 VAL A O 1
ATOM 4356 N N . ILE A 1 556 ? -24.134 -2.720 24.046 1.00 98.31 556 ILE A N 1
ATOM 4357 C CA . ILE A 1 556 ? -23.456 -2.185 22.862 1.00 98.31 556 ILE A CA 1
ATOM 4358 C C . ILE A 1 556 ? -22.341 -1.254 23.326 1.00 98.31 556 ILE A C 1
ATOM 4360 O O . ILE A 1 556 ? -22.583 -0.293 24.055 1.00 98.31 556 ILE A O 1
ATOM 4364 N N . THR A 1 557 ? -21.121 -1.506 22.866 1.00 97.50 557 THR A N 1
ATOM 4365 C CA . THR A 1 557 ? -19.998 -0.571 23.001 1.00 97.50 557 THR A CA 1
ATOM 4366 C C . THR A 1 557 ? -19.774 0.129 21.670 1.00 97.50 557 THR A C 1
ATOM 4368 O O . THR A 1 557 ? -19.814 -0.538 20.638 1.00 97.50 557 THR A O 1
ATOM 4371 N N . ALA A 1 558 ? -19.496 1.432 21.654 1.00 95.44 558 ALA A N 1
ATOM 4372 C CA . ALA A 1 558 ? -19.175 2.128 20.406 1.00 95.44 558 ALA A CA 1
ATOM 4373 C C . ALA A 1 558 ? -18.311 3.385 20.605 1.00 95.44 558 ALA A C 1
ATOM 4375 O O . ALA A 1 558 ? -18.072 3.810 21.739 1.00 95.44 558 ALA A O 1
ATOM 4376 N N . ASP A 1 559 ? -17.767 3.945 19.518 1.00 92.50 559 ASP A N 1
ATOM 4377 C CA . ASP A 1 559 ? -17.125 5.268 19.556 1.00 92.50 559 ASP A CA 1
ATOM 4378 C C . ASP A 1 559 ? -18.204 6.342 19.759 1.00 92.50 559 ASP A C 1
ATOM 4380 O O . ASP A 1 559 ? -19.329 6.211 19.278 1.00 92.50 559 ASP A O 1
ATOM 4384 N N . CYS A 1 560 ? -17.883 7.427 20.464 1.00 91.94 560 CYS A N 1
ATOM 4385 C CA . CYS A 1 560 ? -18.859 8.488 20.724 1.00 91.94 560 CYS A CA 1
ATOM 4386 C C . CYS A 1 560 ? -18.992 9.516 19.585 1.00 91.94 560 CYS A C 1
ATOM 4388 O O . CYS A 1 560 ? -19.768 10.462 19.718 1.00 91.94 560 CYS A O 1
ATOM 4390 N N . ASP A 1 561 ? -18.266 9.347 18.472 1.00 91.06 561 ASP A N 1
ATOM 4391 C CA . ASP A 1 561 ? -18.357 10.198 17.277 1.00 91.06 561 ASP A CA 1
ATOM 4392 C C . ASP A 1 561 ? -19.416 9.736 16.263 1.00 91.06 561 ASP A C 1
ATOM 4394 O O . ASP A 1 561 ? -19.306 10.028 15.071 1.00 91.06 561 ASP A O 1
ATOM 4398 N N . GLY A 1 562 ? -20.472 9.076 16.747 1.00 91.88 562 GLY A N 1
ATOM 4399 C CA . GLY A 1 562 ? -21.646 8.671 15.976 1.00 91.88 562 GLY A CA 1
ATOM 4400 C C . GLY A 1 562 ? -22.968 9.261 16.483 1.00 91.88 562 GLY A C 1
ATOM 4401 O O . GLY A 1 562 ? -23.026 9.946 17.504 1.00 91.88 562 GLY A O 1
ATOM 4402 N N . TYR A 1 563 ? -24.054 8.997 15.753 1.00 94.06 563 TYR A N 1
ATOM 4403 C CA . TYR A 1 563 ? -25.425 9.313 16.172 1.00 94.06 563 TYR A CA 1
ATOM 4404 C C . TYR A 1 563 ? -26.407 8.203 15.778 1.00 94.06 563 TYR A C 1
ATOM 4406 O O . TYR A 1 563 ? -26.169 7.459 14.825 1.00 94.06 563 TYR A O 1
ATOM 4414 N N . PHE A 1 564 ? -27.520 8.092 16.500 1.00 95.44 564 PHE A N 1
ATOM 4415 C CA . PHE A 1 564 ? -28.528 7.060 16.263 1.00 95.44 564 PHE A CA 1
ATOM 4416 C C . PHE A 1 564 ? -29.499 7.477 15.151 1.00 95.44 564 PHE A C 1
ATOM 4418 O O . PHE A 1 564 ? -29.988 8.611 15.181 1.00 95.44 564 PHE A O 1
ATOM 4425 N N . PRO A 1 565 ? -29.788 6.601 14.172 1.00 94.50 565 PRO A N 1
ATOM 4426 C CA . PRO A 1 565 ? -30.814 6.870 13.173 1.00 94.50 565 PRO A CA 1
ATOM 4427 C C . PRO A 1 565 ? -32.220 6.836 13.796 1.00 94.50 565 PRO A C 1
ATOM 4429 O O . PRO A 1 565 ? -32.432 6.255 14.862 1.00 94.50 565 PRO A O 1
ATOM 4432 N N . ASP A 1 566 ? -33.195 7.449 13.118 1.00 93.38 566 ASP A N 1
ATOM 4433 C CA . ASP A 1 566 ? -34.580 7.560 13.608 1.00 93.38 566 ASP A CA 1
ATOM 4434 C C . ASP A 1 566 ? -35.260 6.193 13.832 1.00 93.38 566 ASP A C 1
ATOM 4436 O O . ASP A 1 566 ? -36.155 6.078 14.671 1.00 93.38 566 ASP A O 1
ATOM 4440 N N . ASP A 1 567 ? -34.838 5.157 13.105 1.00 94.56 567 ASP A N 1
ATOM 4441 C CA . ASP A 1 567 ? -35.346 3.784 13.172 1.00 94.56 567 ASP A CA 1
ATOM 4442 C C . ASP A 1 567 ? -34.528 2.866 14.101 1.00 94.56 567 ASP A C 1
ATOM 4444 O O . ASP A 1 567 ? -34.770 1.657 14.136 1.00 94.56 567 ASP A O 1
ATOM 4448 N N . PHE A 1 568 ? -33.611 3.416 14.909 1.00 95.81 568 PHE A N 1
ATOM 4449 C CA . PHE A 1 568 ? -32.709 2.643 15.773 1.00 95.81 568 PHE A CA 1
ATOM 4450 C C . PHE A 1 568 ? -33.411 1.580 16.630 1.00 95.81 568 PHE A C 1
ATOM 4452 O O . PHE A 1 568 ? -32.912 0.463 16.711 1.00 95.81 568 PHE A O 1
ATOM 4459 N N . LEU A 1 569 ? -34.570 1.871 17.238 1.00 94.88 569 LEU A N 1
ATOM 4460 C CA . LEU A 1 569 ? -35.285 0.873 18.057 1.00 94.88 569 LEU A CA 1
ATOM 4461 C C . LEU A 1 569 ? -35.721 -0.347 17.241 1.00 94.88 569 LEU A C 1
ATOM 4463 O O . LEU A 1 569 ? -35.672 -1.465 17.742 1.00 94.88 569 LEU A O 1
ATOM 4467 N N . THR A 1 570 ? -36.104 -0.140 15.978 1.00 95.19 570 THR A N 1
ATOM 4468 C CA . THR A 1 570 ? -36.479 -1.238 15.075 1.00 95.19 570 THR A CA 1
ATOM 4469 C C . THR A 1 570 ? -35.253 -2.071 14.718 1.00 95.19 570 THR A C 1
ATOM 4471 O O . THR A 1 570 ? -35.303 -3.297 14.784 1.00 95.19 570 THR A O 1
ATOM 4474 N N . LEU A 1 571 ? -34.138 -1.408 14.397 1.00 96.00 571 LEU A N 1
ATOM 4475 C CA . LEU A 1 571 ? -32.871 -2.077 14.098 1.00 96.00 571 LEU A CA 1
ATOM 4476 C C . LEU A 1 571 ? -32.329 -2.847 15.313 1.00 96.00 571 LEU A C 1
ATOM 4478 O O . LEU A 1 571 ? -31.819 -3.954 15.168 1.00 96.00 571 LEU A O 1
ATOM 4482 N N . PHE A 1 572 ? -32.461 -2.285 16.517 1.00 95.56 572 PHE A N 1
ATOM 4483 C CA . PHE A 1 572 ? -32.065 -2.941 17.759 1.00 95.56 572 PHE A CA 1
ATOM 4484 C C . PHE A 1 572 ? -32.923 -4.174 18.054 1.00 95.56 572 PHE A C 1
ATOM 4486 O O . PHE A 1 572 ? -32.385 -5.226 18.400 1.00 95.56 572 PHE A O 1
ATOM 4493 N N . ASP A 1 573 ? -34.243 -4.077 17.893 1.00 95.06 573 ASP A N 1
ATOM 4494 C CA . ASP A 1 573 ? -35.127 -5.226 18.088 1.00 95.06 573 ASP A CA 1
ATOM 4495 C C . ASP A 1 573 ? -34.834 -6.358 17.100 1.00 95.06 573 ASP A C 1
ATOM 4497 O O . ASP A 1 573 ? -34.905 -7.529 17.480 1.00 95.06 573 ASP A O 1
ATOM 4501 N N . ASP A 1 574 ? -34.498 -6.031 15.850 1.00 96.12 574 ASP A N 1
ATOM 4502 C CA . ASP A 1 574 ? -34.058 -7.015 14.861 1.00 96.12 574 ASP A CA 1
ATOM 4503 C C . ASP A 1 574 ? -32.723 -7.654 15.263 1.00 96.12 574 ASP A C 1
ATOM 4505 O O . ASP A 1 574 ? -32.626 -8.881 15.335 1.00 96.12 574 ASP A O 1
ATOM 4509 N N . LEU A 1 575 ? -31.722 -6.845 15.632 1.00 96.75 575 LEU A N 1
ATOM 4510 C CA . LEU A 1 575 ? -30.423 -7.325 16.113 1.00 96.75 575 LEU A CA 1
ATOM 4511 C C . LEU A 1 575 ? -30.587 -8.298 17.283 1.00 96.75 575 LEU A C 1
ATOM 4513 O O . LEU A 1 575 ? -30.077 -9.413 17.233 1.00 96.75 575 LEU A O 1
ATOM 4517 N N . ARG A 1 576 ? -31.338 -7.906 18.315 1.00 95.62 576 ARG A N 1
ATOM 4518 C CA . ARG A 1 576 ? -31.566 -8.722 19.514 1.00 95.62 576 ARG A CA 1
ATOM 4519 C C . ARG A 1 576 ? -32.248 -10.052 19.188 1.00 95.62 576 ARG A C 1
ATOM 4521 O O . ARG A 1 576 ? -31.966 -11.066 19.820 1.00 95.62 576 ARG A O 1
ATOM 4528 N N . LYS A 1 577 ? -33.158 -10.068 18.209 1.00 96.06 577 LYS A N 1
ATOM 4529 C CA . LYS A 1 577 ? -33.861 -11.288 17.784 1.00 96.06 577 LYS A CA 1
ATOM 4530 C C . LYS A 1 577 ? -33.006 -12.192 16.913 1.00 96.06 577 LYS A C 1
ATOM 4532 O O . LYS A 1 577 ? -33.263 -13.394 16.899 1.00 96.06 577 LYS A O 1
ATOM 4537 N N . THR A 1 578 ? -32.040 -11.644 16.183 1.00 96.19 578 THR A N 1
ATOM 4538 C CA . THR A 1 578 ? -31.326 -12.361 15.117 1.00 96.19 578 THR A CA 1
ATOM 4539 C C . THR A 1 578 ? -29.864 -12.651 15.428 1.00 96.19 578 THR A C 1
ATOM 4541 O O . THR A 1 578 ? -29.298 -13.509 14.759 1.00 96.19 578 THR A O 1
ATOM 4544 N N . ALA A 1 579 ? -29.267 -12.006 16.432 1.00 97.31 579 ALA A N 1
ATOM 4545 C CA . ALA A 1 579 ? -27.842 -12.107 16.717 1.00 97.31 579 ALA A CA 1
ATOM 4546 C C . ALA A 1 579 ? -27.532 -12.178 18.217 1.00 97.31 579 ALA A C 1
ATOM 4548 O O . ALA A 1 579 ? -28.021 -11.379 19.016 1.00 97.31 579 ALA A O 1
ATOM 4549 N N . ASP A 1 580 ? -26.631 -13.088 18.571 1.00 98.00 580 ASP A N 1
ATOM 4550 C CA . ASP A 1 580 ? -26.085 -13.244 19.922 1.00 98.00 580 ASP A CA 1
ATOM 4551 C C . ASP A 1 580 ? -24.880 -12.311 20.131 1.00 98.00 580 ASP A C 1
ATOM 4553 O O . ASP A 1 580 ? -24.681 -11.765 21.214 1.00 98.00 580 ASP A O 1
ATOM 4557 N N . TYR A 1 581 ? -24.122 -12.051 19.060 1.00 98.19 581 TYR A N 1
ATOM 4558 C CA . TYR A 1 581 ? -23.028 -11.080 19.030 1.00 98.19 581 TYR A CA 1
ATOM 4559 C C . TYR A 1 581 ? -22.999 -10.308 17.716 1.00 98.19 581 TYR A C 1
ATOM 4561 O O . TYR A 1 581 ? -23.477 -10.785 16.688 1.00 98.19 581 TYR A O 1
ATOM 4569 N N . GLY A 1 582 ? -22.410 -9.114 17.729 1.00 96.94 582 GLY A N 1
ATOM 4570 C CA . GLY A 1 582 ? -22.230 -8.311 16.523 1.00 96.94 582 GLY A CA 1
ATOM 4571 C C . GLY A 1 582 ? -20.904 -7.575 16.527 1.00 96.94 582 GLY A C 1
ATOM 4572 O O . GLY A 1 582 ? -20.577 -6.872 17.480 1.00 96.94 582 GLY A O 1
ATOM 4573 N N . PHE A 1 583 ? -20.144 -7.717 15.448 1.00 96.56 583 PHE A N 1
ATOM 4574 C CA . PHE A 1 583 ? -18.810 -7.141 15.324 1.00 96.56 583 PHE A CA 1
ATOM 4575 C C . PHE A 1 583 ? -18.559 -6.587 13.920 1.00 96.56 583 PHE A C 1
ATOM 4577 O O . PHE A 1 583 ? -19.191 -6.992 12.943 1.00 96.56 583 PHE A O 1
ATOM 4584 N N . ARG A 1 584 ? -17.605 -5.661 13.804 1.00 94.38 584 ARG A N 1
ATOM 4585 C CA . ARG A 1 584 ? -17.110 -5.180 12.508 1.00 94.38 584 ARG A CA 1
ATOM 4586 C C . ARG A 1 584 ? -16.027 -6.124 11.985 1.00 94.38 584 ARG A C 1
ATOM 4588 O O . ARG A 1 584 ? -14.845 -5.961 12.293 1.00 94.38 584 ARG A O 1
ATOM 4595 N N . LEU A 1 585 ? -16.449 -7.136 11.235 1.00 93.56 585 LEU A N 1
ATOM 4596 C CA . LEU A 1 585 ? -15.633 -8.277 10.812 1.00 93.56 585 LEU A CA 1
ATOM 4597 C C . LEU A 1 585 ? -15.145 -8.157 9.360 1.00 93.56 585 LEU A C 1
ATOM 4599 O O . LEU A 1 585 ? -15.233 -9.106 8.590 1.00 93.56 585 LEU A O 1
ATOM 4603 N N . TYR A 1 586 ? -14.613 -6.996 8.971 1.00 90.94 586 TYR A N 1
ATOM 4604 C CA . TYR A 1 586 ? -14.227 -6.721 7.578 1.00 90.94 586 TYR A CA 1
ATOM 4605 C C . TYR A 1 586 ? -13.157 -7.671 7.008 1.00 90.94 586 TYR A C 1
ATOM 4607 O O . TYR A 1 586 ? -13.049 -7.790 5.792 1.00 90.94 586 TYR A O 1
ATOM 4615 N N . ALA A 1 587 ? -12.369 -8.331 7.862 1.00 91.62 587 ALA A N 1
ATOM 4616 C CA . ALA A 1 587 ? -11.337 -9.291 7.466 1.00 91.62 587 ALA A CA 1
ATOM 4617 C C . ALA A 1 587 ? -11.808 -10.760 7.459 1.00 91.62 587 ALA A C 1
ATOM 4619 O O . ALA A 1 587 ? -11.021 -11.652 7.130 1.00 91.62 587 ALA A O 1
ATOM 4620 N N . TYR A 1 588 ? -13.059 -11.035 7.843 1.00 93.62 588 TYR A N 1
ATOM 4621 C CA . TYR A 1 588 ? -13.586 -12.388 8.038 1.00 93.62 588 TYR A CA 1
ATOM 4622 C C . TYR A 1 588 ? -14.686 -12.707 7.023 1.00 93.62 588 TYR A C 1
ATOM 4624 O O . TYR A 1 588 ? -15.360 -11.814 6.519 1.00 93.62 588 TYR A O 1
ATOM 4632 N N . ASN A 1 589 ? -14.871 -13.992 6.734 1.00 93.69 589 ASN A N 1
ATOM 4633 C CA . ASN A 1 589 ? -16.026 -14.498 5.994 1.00 93.69 589 ASN A CA 1
ATOM 4634 C C . ASN A 1 589 ? -17.142 -14.973 6.945 1.00 93.69 589 ASN A C 1
ATOM 4636 O O . ASN A 1 589 ? -16.934 -15.084 8.156 1.00 93.69 589 ASN A O 1
ATOM 4640 N N . HIS A 1 590 ? -18.325 -15.279 6.404 1.00 93.31 590 HIS A N 1
ATOM 4641 C CA . HIS A 1 590 ? -19.477 -15.756 7.187 1.00 93.31 590 HIS A CA 1
ATOM 4642 C C . HIS A 1 590 ? -19.263 -17.143 7.820 1.00 93.31 590 HIS A C 1
ATOM 4644 O O . HIS A 1 590 ? -20.018 -17.531 8.708 1.00 93.31 590 HIS A O 1
ATOM 4650 N N . GLU A 1 591 ? -18.206 -17.866 7.443 1.00 93.12 591 GLU A N 1
ATOM 4651 C CA . GLU A 1 591 ? -17.737 -19.081 8.123 1.00 93.12 591 GLU A CA 1
ATOM 4652 C C . GLU A 1 591 ? -16.840 -18.796 9.347 1.00 93.12 591 GLU A C 1
ATOM 4654 O O . GLU A 1 591 ? -16.277 -19.724 9.927 1.00 93.12 591 GLU A O 1
ATOM 4659 N N . GLY A 1 592 ? -16.657 -17.528 9.731 1.00 89.88 592 GLY A N 1
ATOM 4660 C CA . GLY A 1 592 ? -15.879 -17.135 10.910 1.00 89.88 592 GLY A CA 1
ATOM 4661 C C . GLY A 1 592 ? -14.368 -17.219 10.720 1.00 89.88 592 GLY A C 1
ATOM 4662 O O . GLY A 1 592 ? -13.612 -17.099 11.687 1.00 89.88 592 GLY A O 1
ATOM 4663 N N . ARG A 1 593 ? -13.903 -17.408 9.482 1.00 91.00 593 ARG A N 1
ATOM 4664 C CA . ARG A 1 593 ? -12.482 -17.484 9.142 1.00 91.00 593 ARG A CA 1
ATOM 4665 C C . ARG A 1 593 ? -11.979 -16.133 8.679 1.00 91.00 593 ARG A C 1
ATOM 4667 O O . ARG A 1 593 ? -12.576 -15.482 7.823 1.00 91.00 593 ARG A O 1
ATOM 4674 N N . GLN A 1 594 ? -10.832 -15.736 9.210 1.00 91.56 594 GLN A N 1
ATOM 4675 C CA . GLN A 1 594 ? -10.128 -14.573 8.703 1.00 91.56 594 GLN A CA 1
ATOM 4676 C C . GLN A 1 594 ? -9.509 -14.901 7.338 1.00 91.56 594 GLN A C 1
ATOM 4678 O O . GLN A 1 594 ? -8.822 -15.907 7.193 1.00 91.56 594 GLN A O 1
ATOM 4683 N N . THR A 1 595 ? -9.748 -14.056 6.336 1.00 89.62 595 THR A N 1
ATOM 4684 C CA . THR A 1 595 ? -9.331 -14.306 4.943 1.00 89.62 595 THR A CA 1
ATOM 4685 C C . THR A 1 595 ? -8.192 -13.401 4.480 1.00 89.62 595 THR A C 1
ATOM 4687 O O . THR A 1 595 ? -7.483 -13.741 3.533 1.00 89.62 595 THR A O 1
ATOM 4690 N N . PHE A 1 596 ? -7.970 -12.268 5.149 1.00 88.00 596 PHE A N 1
ATOM 4691 C CA . PHE A 1 596 ? -6.858 -11.362 4.865 1.00 88.00 596 PHE A CA 1
ATOM 4692 C C . PHE A 1 596 ? -6.499 -10.496 6.082 1.00 88.00 596 PHE A C 1
ATOM 4694 O O . PHE A 1 596 ? -7.180 -10.517 7.107 1.00 88.00 596 PHE A O 1
ATOM 4701 N N . GLY A 1 597 ? -5.420 -9.722 5.955 1.00 86.38 597 GLY A N 1
ATOM 4702 C CA . GLY A 1 597 ? -4.999 -8.743 6.956 1.00 86.38 597 GLY A CA 1
ATOM 4703 C C . GLY A 1 597 ? -4.292 -9.337 8.175 1.00 86.38 597 GLY A C 1
ATOM 4704 O O . GLY A 1 597 ? -3.771 -10.453 8.164 1.00 86.38 597 GLY A O 1
ATOM 4705 N N . GLU A 1 598 ? -4.238 -8.523 9.215 1.00 90.31 598 GLU A N 1
ATOM 4706 C CA . GLU A 1 598 ? -3.581 -8.748 10.493 1.00 90.31 598 GLU A CA 1
ATOM 4707 C C . GLU A 1 598 ? -4.533 -9.334 11.550 1.00 90.31 598 GLU A C 1
ATOM 4709 O O . GLU A 1 598 ? -5.740 -9.136 11.450 1.00 90.31 598 GLU A O 1
ATOM 4714 N N . PRO A 1 599 ? -4.050 -10.048 12.584 1.00 90.12 599 PRO A N 1
ATOM 4715 C CA . PRO A 1 599 ? -4.905 -10.690 13.591 1.00 90.12 599 PRO A CA 1
ATOM 4716 C C . PRO A 1 599 ? -5.907 -9.752 14.269 1.00 90.12 599 PRO A C 1
ATOM 4718 O O . PRO A 1 599 ? -7.014 -10.165 14.590 1.00 90.12 599 PRO A O 1
ATOM 4721 N N . TRP A 1 600 ? -5.541 -8.488 14.473 1.00 91.88 600 TRP A N 1
ATOM 4722 C CA . TRP A 1 600 ? -6.414 -7.442 15.016 1.00 91.88 600 TRP A CA 1
ATOM 4723 C C . TRP A 1 600 ? -7.164 -6.656 13.927 1.00 91.88 600 TRP A C 1
ATOM 4725 O O . TRP A 1 600 ? -7.627 -5.545 14.187 1.00 91.88 600 TRP A O 1
ATOM 4735 N N . GLY A 1 601 ? -7.323 -7.242 12.734 1.00 88.50 601 GLY A N 1
ATOM 4736 C CA . GLY A 1 601 ? -8.147 -6.779 11.612 1.00 88.50 601 GLY A CA 1
ATOM 4737 C C . GLY A 1 601 ? -9.644 -6.813 11.942 1.00 88.50 601 GLY A C 1
ATOM 4738 O O . GLY A 1 601 ? -10.435 -7.513 11.316 1.00 88.50 601 GLY A O 1
ATOM 4739 N N . PHE A 1 602 ? -10.013 -6.102 13.001 1.00 88.56 602 PHE A N 1
ATOM 4740 C CA . PHE A 1 602 ? -11.283 -6.170 13.703 1.00 88.56 602 PHE A CA 1
ATOM 4741 C C . PHE A 1 602 ? -11.704 -4.739 14.037 1.00 88.56 602 PHE A C 1
ATOM 4743 O O . PHE A 1 602 ? -10.951 -3.994 14.665 1.00 88.56 602 PHE A O 1
ATOM 4750 N N . GLY A 1 603 ? -12.875 -4.288 13.594 1.00 89.06 603 GLY A N 1
ATOM 4751 C CA . GLY A 1 603 ? -13.301 -2.914 13.860 1.00 89.06 603 GLY A CA 1
ATOM 4752 C C . GLY A 1 603 ? -13.851 -2.759 15.282 1.00 89.06 603 GLY A C 1
ATOM 4753 O O . GLY A 1 603 ? -14.876 -3.342 15.617 1.00 89.06 603 GLY A O 1
ATOM 4754 N N . ALA A 1 604 ? -13.219 -1.918 16.104 1.00 89.56 604 ALA A N 1
ATOM 4755 C CA . ALA A 1 604 ? -13.666 -1.652 17.479 1.00 89.56 604 ALA A CA 1
ATOM 4756 C C . ALA A 1 604 ? -14.717 -0.528 17.601 1.00 89.56 604 ALA A C 1
ATOM 4758 O O . ALA A 1 604 ? -15.164 -0.224 18.703 1.00 89.56 604 ALA A O 1
ATOM 4759 N N . GLY A 1 605 ? -15.125 0.092 16.486 1.00 91.75 605 GLY A N 1
ATOM 4760 C CA . GLY A 1 605 ? -15.998 1.274 16.508 1.00 91.75 605 GLY A CA 1
ATOM 4761 C C . GLY A 1 605 ? -17.446 1.019 16.946 1.00 91.75 605 GLY A C 1
ATOM 4762 O O . GLY A 1 605 ? -18.107 1.949 17.400 1.00 91.75 605 GLY A O 1
ATOM 4763 N N . ILE A 1 606 ? -17.945 -0.217 16.831 1.00 95.31 606 ILE A N 1
ATOM 4764 C CA . ILE A 1 606 ? -19.217 -0.665 17.420 1.00 95.31 606 ILE A CA 1
ATOM 4765 C C . ILE A 1 606 ? -19.171 -2.181 17.648 1.00 95.31 606 ILE A C 1
ATOM 4767 O O . ILE A 1 606 ? -18.646 -2.922 16.815 1.00 95.31 606 ILE A O 1
ATOM 4771 N N . SER A 1 607 ? -19.692 -2.657 18.776 1.00 97.06 607 SER A N 1
ATOM 4772 C CA . SER A 1 607 ? -19.797 -4.085 19.092 1.00 97.06 607 SER A CA 1
ATOM 4773 C C . SER A 1 607 ? -21.039 -4.371 19.925 1.00 97.06 607 SER A C 1
ATOM 4775 O O . SER A 1 607 ? -21.392 -3.579 20.795 1.00 97.06 607 SER A O 1
ATOM 4777 N N . TRP A 1 608 ? -21.689 -5.496 19.641 1.00 97.75 608 TRP A N 1
ATOM 4778 C CA . TRP A 1 608 ? -22.882 -6.010 20.308 1.00 97.75 608 TRP A CA 1
ATOM 4779 C C . TRP A 1 608 ? -22.546 -7.281 21.085 1.00 97.75 608 TRP A C 1
ATOM 4781 O O . TRP A 1 608 ? -21.969 -8.220 20.531 1.00 97.75 608 TRP A O 1
ATOM 4791 N N . PHE A 1 609 ? -22.950 -7.307 22.352 1.00 98.19 609 PHE A N 1
ATOM 4792 C CA . PHE A 1 609 ? -22.802 -8.433 23.261 1.00 98.19 609 PHE A CA 1
ATOM 4793 C C . PHE A 1 609 ? -24.179 -8.802 23.839 1.00 98.19 609 PHE A C 1
ATOM 4795 O O . PHE A 1 609 ? -24.656 -8.155 24.776 1.00 98.19 609 PHE A O 1
ATOM 4802 N N . GLY A 1 610 ? -24.818 -9.818 23.253 1.00 97.25 610 GLY A N 1
ATOM 4803 C CA . GLY A 1 610 ? -26.180 -10.254 23.578 1.00 97.25 610 GLY A CA 1
ATOM 4804 C C . GLY A 1 610 ? -26.281 -11.285 24.706 1.00 97.25 610 GLY A C 1
ATOM 4805 O O . GLY A 1 610 ? -27.256 -11.261 25.452 1.00 97.25 610 GLY A O 1
ATOM 4806 N N . GLU A 1 611 ? -25.277 -12.155 24.869 1.00 96.44 611 GLU A N 1
ATOM 4807 C CA . GLU A 1 611 ? -25.235 -13.183 25.928 1.00 96.44 611 GLU A CA 1
ATOM 4808 C C . GLU A 1 611 ? -24.920 -12.567 27.306 1.00 96.44 611 GLU A C 1
ATOM 4810 O O . GLU A 1 611 ? -23.764 -12.476 27.738 1.00 96.44 611 GLU A O 1
ATOM 4815 N N . THR A 1 612 ? -25.963 -12.125 28.010 1.00 95.19 612 THR A N 1
ATOM 4816 C CA . THR A 1 612 ? -25.873 -11.430 29.308 1.00 95.19 612 THR A CA 1
ATOM 4817 C C . THR A 1 612 ? -25.106 -12.190 30.386 1.00 95.19 612 THR A C 1
ATOM 4819 O O . THR A 1 612 ? -24.390 -11.600 31.190 1.00 95.19 612 THR A O 1
ATOM 4822 N N . GLU A 1 613 ? -25.204 -13.509 30.382 1.00 95.12 613 GLU A N 1
ATOM 4823 C CA . GLU A 1 613 ? -24.555 -14.417 31.318 1.00 95.12 613 GLU A CA 1
ATOM 4824 C C . GLU A 1 613 ? -23.039 -14.521 31.099 1.00 95.12 613 GLU A C 1
ATOM 4826 O O . GLU A 1 613 ? -22.302 -14.805 32.042 1.00 95.12 613 GLU A O 1
ATOM 4831 N N . ARG A 1 614 ? -22.553 -14.251 29.879 1.00 95.44 614 ARG A N 1
ATOM 4832 C CA . ARG A 1 614 ? -21.117 -14.242 29.542 1.00 95.44 614 ARG A CA 1
ATOM 4833 C C . ARG A 1 614 ? -20.470 -12.875 29.706 1.00 95.44 614 ARG A C 1
ATOM 4835 O O . ARG A 1 614 ? -19.244 -12.781 29.806 1.00 95.44 614 ARG A O 1
ATOM 4842 N N . LEU A 1 615 ? -21.274 -11.817 29.751 1.00 96.00 615 LEU A N 1
ATOM 4843 C CA . LEU A 1 615 ? -20.795 -10.442 29.828 1.00 96.00 615 LEU A CA 1
ATOM 4844 C C . LEU A 1 615 ? -19.818 -10.165 30.981 1.00 96.00 615 LEU A C 1
ATOM 4846 O O . LEU A 1 615 ? -18.820 -9.499 30.713 1.00 96.00 615 LEU A O 1
ATOM 4850 N N . PRO A 1 616 ? -20.011 -10.665 32.219 1.00 96.12 616 PRO A N 1
ATOM 4851 C CA . PRO A 1 616 ? -19.047 -10.442 33.298 1.00 96.12 616 PRO A CA 1
ATOM 4852 C C . PRO A 1 616 ? -17.640 -10.977 32.989 1.00 96.12 616 PRO A C 1
ATOM 4854 O O . PRO A 1 616 ? -16.653 -10.282 33.232 1.00 96.12 616 PRO A O 1
ATOM 4857 N N . GLU A 1 617 ? -17.540 -12.176 32.406 1.00 94.38 617 GLU A N 1
ATOM 4858 C CA . GLU A 1 617 ? -16.261 -12.804 32.035 1.00 94.38 617 GLU A CA 1
ATOM 4859 C C . GLU A 1 617 ? -15.583 -12.056 30.876 1.00 94.38 617 GLU A C 1
ATOM 4861 O O . GLU A 1 617 ? -14.376 -11.796 30.908 1.00 94.38 617 GLU A O 1
ATOM 4866 N N . ILE A 1 618 ? -16.370 -11.668 29.868 1.00 95.88 618 ILE A N 1
ATOM 4867 C CA . ILE A 1 618 ? -15.910 -10.893 28.708 1.00 95.88 618 ILE A CA 1
ATOM 4868 C C . ILE A 1 618 ? -15.419 -9.508 29.142 1.00 95.88 618 ILE A C 1
ATOM 4870 O O . ILE A 1 618 ? -14.331 -9.087 28.749 1.00 95.88 618 ILE A O 1
ATOM 4874 N N . ALA A 1 619 ? -16.198 -8.806 29.967 1.00 96.25 619 ALA A N 1
ATOM 4875 C CA . ALA A 1 619 ? -15.879 -7.469 30.448 1.00 96.25 619 ALA A CA 1
ATOM 4876 C C . ALA A 1 619 ? -14.603 -7.466 31.297 1.00 96.25 619 ALA A C 1
ATOM 4878 O O . ALA A 1 619 ? -13.736 -6.617 31.086 1.00 96.25 619 ALA A O 1
ATOM 4879 N N . ALA A 1 620 ? -14.463 -8.433 32.211 1.00 94.19 620 ALA A N 1
ATOM 4880 C CA . ALA A 1 620 ? -13.250 -8.600 33.006 1.00 94.19 620 ALA A CA 1
ATOM 4881 C C . ALA A 1 620 ? -12.028 -8.850 32.112 1.00 94.19 620 ALA A C 1
ATOM 4883 O O . ALA A 1 620 ? -11.019 -8.164 32.244 1.00 94.19 620 ALA A O 1
ATOM 4884 N N . PHE A 1 621 ? -12.141 -9.755 31.133 1.00 94.44 621 PHE A N 1
ATOM 4885 C CA . PHE A 1 621 ? -11.046 -10.032 30.204 1.00 94.44 621 PHE A CA 1
ATOM 4886 C C . PHE A 1 621 ? -10.643 -8.803 29.380 1.00 94.44 621 PHE A C 1
ATOM 4888 O O . PHE A 1 621 ? -9.453 -8.532 29.238 1.00 94.44 621 PHE A O 1
ATOM 4895 N N . LEU A 1 622 ? -11.610 -8.057 28.838 1.00 95.25 622 LEU A N 1
ATOM 4896 C CA . LEU A 1 622 ? -11.338 -6.845 28.061 1.00 95.25 622 LEU A CA 1
ATOM 4897 C C . LEU A 1 622 ? -10.625 -5.790 28.914 1.00 95.25 622 LEU A C 1
ATOM 4899 O O . LEU A 1 622 ? -9.617 -5.237 28.479 1.00 95.25 622 LEU A O 1
ATOM 4903 N N . HIS A 1 623 ? -11.106 -5.551 30.137 1.00 95.19 623 HIS A N 1
ATOM 4904 C CA . HIS A 1 623 ? -10.457 -4.654 31.092 1.00 95.19 623 HIS A CA 1
ATOM 4905 C C . HIS A 1 623 ? -9.018 -5.096 31.385 1.00 95.19 623 HIS A C 1
ATOM 4907 O O . HIS A 1 623 ? -8.079 -4.316 31.223 1.00 95.19 623 HIS A O 1
ATOM 4913 N N . ASP A 1 624 ? -8.832 -6.356 31.770 1.00 93.88 624 ASP A N 1
ATOM 4914 C CA . ASP A 1 624 ? -7.536 -6.891 32.180 1.00 93.88 624 ASP A CA 1
ATOM 4915 C C . ASP A 1 624 ? -6.529 -6.897 31.024 1.00 93.88 624 ASP A C 1
ATOM 4917 O O . ASP A 1 624 ? -5.360 -6.546 31.210 1.00 93.88 624 ASP A O 1
ATOM 4921 N N . TYR A 1 625 ? -6.977 -7.221 29.806 1.00 94.75 625 TYR A N 1
ATOM 4922 C CA . TYR A 1 625 ? -6.140 -7.153 28.612 1.00 94.75 625 TYR A CA 1
ATOM 4923 C C . TYR A 1 625 ? -5.580 -5.743 28.415 1.00 94.75 625 TYR A C 1
ATOM 4925 O O . TYR A 1 625 ? -4.381 -5.586 28.178 1.00 94.75 625 TYR A O 1
ATOM 4933 N N . LEU A 1 626 ? -6.418 -4.710 28.531 1.00 95.00 626 LEU A N 1
ATOM 4934 C CA . LEU A 1 626 ? -6.000 -3.315 28.369 1.00 95.00 626 LEU A CA 1
ATOM 4935 C C . LEU A 1 626 ? -4.986 -2.900 29.442 1.00 95.00 626 LEU A C 1
ATOM 4937 O O . LEU A 1 626 ? -3.972 -2.283 29.121 1.00 95.00 626 LEU A O 1
ATOM 4941 N N . GLN A 1 627 ? -5.215 -3.293 30.698 1.00 93.31 627 GLN A N 1
ATOM 4942 C CA . GLN A 1 627 ? -4.304 -3.005 31.811 1.00 93.31 627 GLN A CA 1
ATOM 4943 C C . GLN A 1 627 ? -2.927 -3.668 31.626 1.00 93.31 627 GLN A C 1
ATOM 4945 O O . GLN A 1 627 ? -1.900 -3.081 31.976 1.00 93.31 627 GLN A O 1
ATOM 4950 N N . VAL A 1 628 ? -2.878 -4.886 31.073 1.00 92.19 628 VAL A N 1
ATOM 4951 C CA . VAL A 1 628 ? -1.624 -5.633 30.866 1.00 92.19 628 VAL A CA 1
ATOM 4952 C C . VAL A 1 628 ? -0.885 -5.210 29.598 1.00 92.19 628 VAL A C 1
ATOM 4954 O O . VAL A 1 628 ? 0.340 -5.088 29.627 1.00 92.19 628 VAL A O 1
ATOM 4957 N N . SER A 1 629 ? -1.603 -5.029 28.488 1.00 92.88 629 SER A N 1
ATOM 4958 C CA . SER A 1 629 ? -1.010 -4.804 27.161 1.00 92.88 629 SER A CA 1
ATOM 4959 C C . SER A 1 629 ? -0.539 -3.372 26.927 1.00 92.88 629 SER A C 1
ATOM 4961 O O . SER A 1 629 ? 0.326 -3.161 26.073 1.00 92.88 629 SER A O 1
ATOM 4963 N N . TYR A 1 630 ? -1.073 -2.402 27.676 1.00 93.56 630 TYR A N 1
ATOM 4964 C CA . TYR A 1 630 ? -0.633 -1.019 27.583 1.00 93.56 630 TYR A CA 1
ATOM 4965 C C . TYR A 1 630 ? 0.811 -0.875 28.075 1.00 93.56 630 TYR A C 1
ATOM 4967 O O . TYR A 1 630 ? 1.133 -1.206 29.221 1.00 93.56 630 TYR A O 1
ATOM 4975 N N . ASP A 1 631 ? 1.669 -0.325 27.219 1.00 91.62 631 ASP A N 1
ATOM 4976 C CA . ASP A 1 631 ? 3.072 -0.071 27.531 1.00 91.62 631 ASP A CA 1
ATOM 4977 C C . ASP A 1 631 ? 3.440 1.372 27.145 1.00 91.62 631 ASP A C 1
ATOM 4979 O O . ASP A 1 631 ? 3.413 1.712 25.959 1.00 91.62 631 ASP A O 1
ATOM 4983 N N . PRO A 1 632 ? 3.793 2.250 28.103 1.00 90.06 632 PRO A N 1
ATOM 4984 C CA . PRO A 1 632 ? 4.200 3.622 27.799 1.00 90.06 632 PRO A CA 1
ATOM 4985 C C . PRO A 1 632 ? 5.538 3.709 27.046 1.00 90.06 632 PRO A C 1
ATOM 4987 O O . PRO A 1 632 ? 5.870 4.775 26.533 1.00 90.06 632 PRO A O 1
ATOM 4990 N N . ALA A 1 633 ? 6.317 2.623 26.977 1.00 88.00 633 ALA A N 1
ATOM 4991 C CA . ALA A 1 633 ? 7.517 2.558 26.147 1.00 88.00 633 ALA A CA 1
ATOM 4992 C C . ALA A 1 633 ? 7.197 2.299 24.665 1.00 88.00 633 ALA A C 1
ATOM 4994 O O . ALA A 1 633 ? 8.068 2.491 23.810 1.00 88.00 633 ALA A O 1
ATOM 4995 N N . ASN A 1 634 ? 5.969 1.878 24.339 1.00 90.12 634 ASN A N 1
ATOM 4996 C CA . ASN A 1 634 ? 5.546 1.749 22.954 1.00 90.12 634 ASN A CA 1
ATOM 4997 C C . ASN A 1 634 ? 5.482 3.139 22.295 1.00 90.12 634 ASN A C 1
ATOM 4999 O O . ASN A 1 634 ? 4.885 4.058 22.856 1.00 90.12 634 ASN A O 1
ATOM 5003 N N . PRO A 1 635 ? 6.001 3.299 21.064 1.00 85.06 635 PRO A N 1
ATOM 5004 C CA . PRO A 1 635 ? 5.861 4.546 20.312 1.00 85.06 635 PRO A CA 1
ATOM 5005 C C . PRO A 1 635 ? 4.405 4.979 20.068 1.00 85.06 635 PRO A C 1
ATOM 5007 O O . PRO A 1 635 ? 4.119 6.160 19.883 1.00 85.06 635 PRO A O 1
ATOM 5010 N N . THR A 1 636 ? 3.489 4.012 20.031 1.00 90.19 636 THR A N 1
ATOM 5011 C CA . THR A 1 636 ? 2.042 4.207 20.068 1.00 90.19 636 THR A CA 1
ATOM 5012 C C . THR A 1 636 ? 1.385 2.950 20.635 1.00 90.19 636 THR A C 1
ATOM 5014 O O . THR A 1 636 ? 1.878 1.847 20.408 1.00 90.19 636 THR A O 1
ATOM 5017 N N . ASN A 1 637 ? 0.267 3.106 21.343 1.00 92.88 637 ASN A N 1
ATOM 5018 C CA . ASN A 1 637 ? -0.611 2.000 21.746 1.00 92.88 637 ASN A CA 1
ATOM 5019 C C . ASN A 1 637 ? -1.892 1.957 20.894 1.00 92.88 637 ASN A C 1
ATOM 5021 O O . ASN A 1 637 ? -2.888 1.344 21.272 1.00 92.88 637 ASN A O 1
ATOM 5025 N N . TRP A 1 638 ? -1.906 2.653 19.755 1.00 89.00 638 TRP A N 1
ATOM 5026 C CA . TRP A 1 638 ? -3.059 2.656 18.863 1.00 89.00 638 TRP A CA 1
ATOM 5027 C C . TRP A 1 638 ? -3.400 1.224 18.411 1.00 89.00 638 TRP A C 1
ATOM 5029 O O . TRP A 1 638 ? -2.498 0.443 18.113 1.00 89.00 638 TRP A O 1
ATOM 5039 N N . CYS A 1 639 ? -4.697 0.900 18.351 1.00 93.31 639 CYS A N 1
ATOM 5040 C CA . CYS A 1 639 ? -5.278 -0.441 18.142 1.00 93.31 639 CYS A CA 1
ATOM 5041 C C . CYS A 1 639 ? -5.297 -1.369 19.376 1.00 93.31 639 CYS A C 1
ATOM 5043 O O . CYS A 1 639 ? -5.693 -2.527 19.251 1.00 93.31 639 CYS A O 1
ATOM 5045 N N . ILE A 1 640 ? -4.916 -0.902 20.574 1.00 94.75 640 ILE A N 1
ATOM 5046 C CA . ILE A 1 640 ? -4.969 -1.721 21.804 1.00 94.75 640 ILE A CA 1
ATOM 5047 C C . ILE A 1 640 ? -6.369 -2.289 22.093 1.00 94.75 640 ILE A C 1
ATOM 5049 O O . ILE A 1 640 ? -6.500 -3.426 22.543 1.00 94.75 640 ILE A O 1
ATOM 5053 N N . ASP A 1 641 ? -7.416 -1.525 21.794 1.00 94.56 641 ASP A N 1
ATOM 5054 C CA . ASP A 1 641 ? -8.807 -1.923 21.976 1.00 94.56 641 ASP A CA 1
ATOM 5055 C C . ASP A 1 641 ? -9.259 -2.951 20.928 1.00 94.56 641 ASP A C 1
ATOM 5057 O O . ASP A 1 641 ? -9.937 -3.914 21.277 1.00 94.56 641 ASP A O 1
ATOM 5061 N N . GLN A 1 642 ? -8.814 -2.821 19.675 1.00 94.38 642 GLN A N 1
ATOM 5062 C CA . GLN A 1 642 ? -9.000 -3.837 18.631 1.00 94.38 642 GLN A CA 1
ATOM 5063 C C . GLN A 1 642 ? -8.299 -5.150 19.004 1.00 94.38 642 GLN A C 1
ATOM 5065 O O . GLN A 1 642 ? -8.895 -6.220 18.876 1.00 94.38 642 GLN A O 1
ATOM 5070 N N . CYS A 1 643 ? -7.070 -5.076 19.528 1.00 95.19 643 CYS A N 1
ATOM 5071 C CA . CYS A 1 643 ? -6.343 -6.237 20.043 1.00 95.19 643 CYS A CA 1
ATOM 5072 C C . CYS A 1 643 ? -7.094 -6.904 21.207 1.00 95.19 643 CYS A C 1
ATOM 5074 O O . CYS A 1 643 ? -7.252 -8.124 21.209 1.00 95.19 643 CYS A O 1
ATOM 5076 N N . ALA A 1 644 ? -7.602 -6.127 22.169 1.00 94.69 644 ALA A N 1
ATOM 5077 C CA . ALA A 1 644 ? -8.393 -6.660 23.278 1.00 94.69 644 ALA A CA 1
ATOM 5078 C C . ALA A 1 644 ? -9.674 -7.347 22.777 1.00 94.69 644 ALA A C 1
ATOM 5080 O O . ALA A 1 644 ? -9.987 -8.470 23.181 1.00 94.69 644 ALA A O 1
ATOM 5081 N N . LEU A 1 645 ? -10.386 -6.692 21.858 1.00 95.12 645 LEU A N 1
ATOM 5082 C CA . LEU A 1 645 ? -11.651 -7.165 21.314 1.00 95.12 645 LEU A CA 1
ATOM 5083 C C . LEU A 1 645 ? -11.488 -8.457 20.515 1.00 95.12 645 LEU A C 1
ATOM 5085 O O . LEU A 1 645 ? -12.226 -9.408 20.763 1.00 95.12 645 LEU A O 1
ATOM 5089 N N . VAL A 1 646 ? -10.494 -8.544 19.625 1.00 94.12 646 VAL A N 1
ATOM 5090 C CA . VAL A 1 646 ? -10.273 -9.783 18.869 1.00 94.12 646 VAL A CA 1
ATOM 5091 C C . VAL A 1 646 ? -9.821 -10.924 19.777 1.00 94.12 646 VAL A C 1
ATOM 5093 O O . VAL A 1 646 ? -10.219 -12.067 19.574 1.00 94.12 646 VAL A O 1
ATOM 5096 N N . GLN A 1 647 ? -9.040 -10.640 20.820 1.00 93.12 647 GLN A N 1
ATOM 5097 C CA . GLN A 1 647 ? -8.611 -11.673 21.760 1.00 93.12 647 GLN A CA 1
ATOM 5098 C C . GLN A 1 647 ? -9.765 -12.163 22.636 1.00 93.12 647 GLN A C 1
ATOM 5100 O O . GLN A 1 647 ? -9.824 -13.349 22.963 1.00 93.12 647 GLN A O 1
ATOM 5105 N N . SER A 1 648 ? -10.712 -11.280 22.956 1.00 93.69 648 SER A N 1
ATOM 5106 C CA . SER A 1 648 ? -11.974 -11.649 23.594 1.00 93.69 648 SER A CA 1
ATOM 5107 C C . SER A 1 648 ? -12.829 -12.504 22.656 1.00 93.69 648 SER A C 1
ATOM 5109 O O . SER A 1 648 ? -13.254 -13.597 23.029 1.00 93.69 648 SER A O 1
ATOM 5111 N N . PHE A 1 649 ? -12.985 -12.077 21.399 1.00 94.12 649 PHE A N 1
ATOM 5112 C CA . PHE A 1 649 ? -13.685 -12.828 20.357 1.00 94.12 649 PHE A CA 1
ATOM 5113 C C . PHE A 1 649 ? -13.105 -14.239 20.187 1.00 94.12 649 PHE A C 1
ATOM 5115 O O . PHE A 1 649 ? -13.843 -15.217 20.281 1.00 94.12 649 PHE A O 1
ATOM 5122 N N . ARG A 1 650 ? -11.783 -14.377 20.028 1.00 91.38 650 ARG A N 1
ATOM 5123 C CA . ARG A 1 650 ? -11.113 -15.682 19.878 1.00 91.38 650 ARG A CA 1
ATOM 5124 C C . ARG A 1 650 ? -11.275 -16.591 21.093 1.00 91.38 650 ARG A C 1
ATOM 5126 O O . ARG A 1 650 ? -11.210 -17.807 20.945 1.00 91.38 650 ARG A O 1
ATOM 5133 N N . ARG A 1 651 ? -11.455 -16.018 22.284 1.00 91.31 651 ARG A N 1
ATOM 5134 C CA . ARG A 1 651 ? -11.590 -16.769 23.534 1.00 91.31 651 ARG A CA 1
ATOM 5135 C C . ARG A 1 651 ? -13.024 -17.218 23.802 1.00 91.31 651 ARG A C 1
ATOM 5137 O O . ARG A 1 651 ? -13.217 -18.350 24.230 1.00 91.31 651 ARG A O 1
ATOM 5144 N N . TYR A 1 652 ? -14.002 -16.343 23.580 1.00 93.25 652 TYR A N 1
ATOM 5145 C CA . TYR A 1 652 ? -15.380 -16.555 24.040 1.00 93.25 652 TYR A CA 1
ATOM 5146 C C . TYR A 1 652 ? -16.389 -16.799 22.913 1.00 93.25 652 TYR A C 1
ATOM 5148 O O . TYR A 1 652 ? -17.409 -17.439 23.156 1.00 93.25 652 TYR A O 1
ATOM 5156 N N . VAL A 1 653 ? -16.107 -16.319 21.697 1.00 95.00 653 VAL A N 1
ATOM 5157 C CA . VAL A 1 653 ? -17.053 -16.338 20.569 1.00 95.00 653 VAL A CA 1
ATOM 5158 C C . VAL A 1 653 ? -16.609 -17.317 19.482 1.00 95.00 653 VAL A C 1
ATOM 5160 O O . VAL A 1 653 ? -17.344 -18.245 19.171 1.00 95.00 653 VAL A O 1
ATOM 5163 N N . ALA A 1 654 ? -15.399 -17.166 18.934 1.00 93.12 654 ALA A N 1
ATOM 5164 C CA . ALA A 1 654 ? -14.917 -17.972 17.807 1.00 93.12 654 ALA A CA 1
ATOM 5165 C C . ALA A 1 654 ? -14.983 -19.499 18.036 1.00 93.12 654 ALA A C 1
ATOM 5167 O O . ALA A 1 654 ? -15.391 -20.205 17.118 1.00 93.12 654 ALA A O 1
ATOM 5168 N N . PRO A 1 655 ? -14.668 -20.046 19.233 1.00 93.69 655 PRO A N 1
ATOM 5169 C CA . PRO A 1 655 ? -14.787 -21.486 19.487 1.00 93.69 655 PRO A CA 1
ATOM 5170 C C . PRO A 1 655 ? -16.225 -22.021 19.433 1.00 93.69 655 PRO A C 1
ATOM 5172 O O . PRO A 1 655 ? -16.417 -23.228 19.350 1.00 93.69 655 PRO A O 1
ATOM 5175 N N . ARG A 1 656 ? -17.220 -21.130 19.510 1.00 95.56 656 ARG A N 1
ATOM 5176 C CA . ARG A 1 656 ? -18.658 -21.424 19.498 1.00 95.56 656 ARG A CA 1
ATOM 5177 C C . ARG A 1 656 ? -19.334 -20.879 18.239 1.00 95.56 656 ARG A C 1
ATOM 5179 O O . ARG A 1 656 ? -20.542 -20.680 18.240 1.00 95.56 656 ARG A O 1
ATOM 5186 N N . TRP A 1 657 ? -18.571 -20.603 17.178 1.00 95.31 657 TRP A N 1
ATOM 5187 C CA . TRP A 1 657 ? -19.093 -19.964 15.966 1.00 95.31 657 TRP A CA 1
ATOM 5188 C C . TRP A 1 657 ? -20.339 -20.671 15.414 1.00 95.31 657 TRP A C 1
ATOM 5190 O O . TRP A 1 657 ? -21.329 -20.014 15.122 1.00 95.31 657 TRP A O 1
ATOM 5200 N N . ASP A 1 658 ? -20.324 -22.005 15.369 1.00 95.31 658 ASP A N 1
ATOM 5201 C CA . ASP A 1 658 ? -21.431 -22.814 14.840 1.00 95.31 658 ASP A CA 1
ATOM 5202 C C . ASP A 1 658 ? -22.680 -22.842 15.749 1.00 95.31 658 ASP A C 1
ATOM 5204 O O . ASP A 1 658 ? -23.753 -23.265 15.319 1.00 95.31 658 ASP A O 1
ATOM 5208 N N . GLU A 1 659 ? -22.557 -22.404 17.006 1.00 96.12 659 GLU A N 1
ATOM 5209 C CA . GLU A 1 659 ? -23.653 -22.329 17.985 1.00 96.12 659 GLU A CA 1
ATOM 5210 C C . GLU A 1 659 ? -24.280 -20.931 18.062 1.00 96.12 659 GLU A C 1
ATOM 5212 O O . GLU A 1 659 ? -25.378 -20.774 18.596 1.00 96.12 659 GLU A O 1
ATOM 5217 N N . LEU A 1 660 ? -23.568 -19.915 17.574 1.00 96.94 660 LEU A N 1
ATOM 5218 C CA . LEU A 1 660 ? -23.884 -18.508 17.774 1.00 96.94 660 LEU A CA 1
ATOM 5219 C C . LEU A 1 660 ? -24.356 -17.858 16.477 1.00 96.94 660 LEU A C 1
ATOM 5221 O O . LEU A 1 660 ? -23.884 -18.149 15.380 1.00 96.94 660 LEU A O 1
ATOM 5225 N N . ARG A 1 661 ? -25.255 -16.888 16.603 1.00 96.81 661 ARG A N 1
ATOM 5226 C CA . ARG A 1 661 ? -25.689 -16.041 15.494 1.00 96.81 661 ARG A CA 1
ATOM 5227 C C . ARG A 1 661 ? -24.879 -14.755 15.518 1.00 96.81 661 ARG A C 1
ATOM 5229 O O . ARG A 1 661 ? -25.019 -13.941 16.433 1.00 96.81 661 ARG A O 1
ATOM 5236 N N . ILE A 1 662 ? -24.023 -14.571 14.519 1.00 97.31 662 ILE A N 1
ATOM 5237 C CA . ILE A 1 662 ? -23.079 -13.453 14.470 1.00 97.31 662 ILE A CA 1
ATOM 5238 C C . ILE A 1 662 ? -23.536 -12.413 13.448 1.00 97.31 662 ILE A C 1
ATOM 5240 O O . ILE A 1 662 ? -23.682 -12.709 12.262 1.00 97.31 662 ILE A O 1
ATOM 5244 N N . ARG A 1 663 ? -23.722 -11.167 13.894 1.00 96.38 663 ARG A N 1
ATOM 5245 C CA . ARG A 1 663 ? -24.003 -10.030 13.014 1.00 96.38 663 ARG A CA 1
ATOM 5246 C C . ARG A 1 663 ? -22.712 -9.376 12.529 1.00 96.38 663 ARG A C 1
ATOM 5248 O O . ARG A 1 663 ? -21.910 -8.889 13.326 1.00 96.38 663 ARG A O 1
ATOM 5255 N N . PHE A 1 664 ? -22.574 -9.262 11.213 1.00 95.88 664 PHE A N 1
ATOM 5256 C CA . PHE A 1 664 ? -21.578 -8.406 10.578 1.00 95.88 664 PHE A CA 1
ATOM 5257 C C . PHE A 1 664 ? -22.105 -6.968 10.608 1.00 95.88 664 PHE A C 1
ATOM 5259 O O . PHE A 1 664 ? -23.088 -6.633 9.950 1.00 95.88 664 PHE A O 1
ATOM 5266 N N . MET A 1 665 ? -21.498 -6.119 11.436 1.00 94.19 665 MET A N 1
ATOM 5267 C CA . MET A 1 665 ? -22.022 -4.777 11.738 1.00 94.19 665 MET A CA 1
ATOM 5268 C C . MET A 1 665 ? -21.894 -3.786 10.577 1.00 94.19 665 MET A C 1
ATOM 5270 O O . MET A 1 665 ? -22.575 -2.764 10.578 1.00 94.19 665 MET A O 1
ATOM 5274 N N . ASP A 1 666 ? -21.034 -4.085 9.603 1.00 90.81 666 ASP A N 1
ATOM 5275 C CA . ASP A 1 666 ? -20.857 -3.287 8.387 1.00 90.81 666 ASP A CA 1
ATOM 5276 C C . ASP A 1 666 ? -21.859 -3.678 7.273 1.00 90.81 666 ASP A C 1
ATOM 5278 O O . ASP A 1 666 ? -21.895 -3.039 6.223 1.00 90.81 666 ASP A O 1
ATOM 5282 N N . GLU A 1 667 ? -22.691 -4.708 7.486 1.00 91.75 667 GLU A N 1
ATOM 5283 C CA . GLU A 1 667 ? -23.721 -5.144 6.538 1.00 91.75 667 GLU A CA 1
ATOM 5284 C C . GLU A 1 667 ? -25.103 -4.575 6.900 1.00 91.75 667 GLU A C 1
ATOM 5286 O O . GLU A 1 667 ? -25.544 -4.626 8.052 1.00 91.75 667 GLU A O 1
ATOM 5291 N N . GLY A 1 668 ? -25.837 -4.094 5.893 1.00 90.44 668 GLY A N 1
ATOM 5292 C CA . GLY A 1 668 ? -27.200 -3.574 6.045 1.00 90.44 668 GLY A CA 1
ATOM 5293 C C . GLY A 1 668 ? -27.276 -2.143 6.591 1.00 90.44 668 GLY A C 1
ATOM 5294 O O . GLY A 1 668 ? -26.351 -1.348 6.437 1.00 90.44 668 GLY A O 1
ATOM 5295 N N . ALA A 1 669 ? -28.423 -1.792 7.181 1.00 92.94 669 ALA A N 1
ATOM 5296 C CA . ALA A 1 669 ? -28.621 -0.482 7.796 1.00 92.94 669 ALA A CA 1
ATOM 5297 C C . ALA A 1 669 ? -27.798 -0.367 9.097 1.00 92.94 669 ALA A C 1
ATOM 5299 O O . ALA A 1 669 ? -27.852 -1.276 9.929 1.00 92.94 669 ALA A O 1
ATOM 5300 N N . PRO A 1 670 ? -27.043 0.728 9.301 1.00 92.56 670 PRO A N 1
ATOM 5301 C CA . PRO A 1 670 ? -26.174 0.856 10.463 1.00 92.56 670 PRO A CA 1
ATOM 5302 C C . PRO A 1 670 ? -26.975 1.176 11.733 1.00 92.56 670 PRO A C 1
ATOM 5304 O O . PRO A 1 670 ? -27.759 2.121 11.744 1.00 92.56 670 PRO A O 1
ATOM 5307 N N . LEU A 1 671 ? -26.707 0.470 12.842 1.00 94.25 671 LEU A N 1
ATOM 5308 C CA . LEU A 1 671 ? -27.280 0.799 14.165 1.00 94.25 671 LEU A CA 1
ATOM 5309 C C . LEU A 1 671 ? -26.919 2.212 14.637 1.00 94.25 671 LEU A C 1
ATOM 5311 O O . LEU A 1 671 ? -27.648 2.826 15.408 1.00 94.25 671 LEU A O 1
ATOM 5315 N N . MET A 1 672 ? -25.766 2.712 14.205 1.00 94.25 672 MET A N 1
ATOM 5316 C CA . MET A 1 672 ? -25.311 4.059 14.501 1.00 94.25 672 MET A CA 1
ATOM 5317 C C . MET A 1 672 ? -24.584 4.615 13.281 1.00 94.25 672 MET A C 1
ATOM 5319 O O . MET A 1 672 ? -23.736 3.950 12.679 1.00 94.25 672 MET A O 1
ATOM 5323 N N . VAL A 1 673 ? -24.910 5.845 12.898 1.00 92.25 673 VAL A N 1
ATOM 5324 C CA . VAL A 1 673 ? -24.233 6.531 11.802 1.00 92.25 673 VAL A CA 1
ATOM 5325 C C . VAL A 1 673 ? -22.900 7.065 12.314 1.00 92.25 673 VAL A C 1
ATOM 5327 O O . VAL A 1 673 ? -22.863 7.873 13.236 1.00 92.25 673 VAL A O 1
ATOM 5330 N N . MET A 1 674 ? -21.813 6.604 11.700 1.00 90.44 674 MET A N 1
ATOM 5331 C CA . MET A 1 674 ? -20.428 6.844 12.094 1.00 90.44 674 MET A CA 1
ATOM 5332 C C . MET A 1 674 ? -19.704 7.700 11.049 1.00 90.44 674 MET A C 1
ATOM 5334 O O . MET A 1 674 ? -20.179 7.804 9.913 1.00 90.44 674 MET A O 1
ATOM 5338 N N . PRO A 1 675 ? -18.528 8.281 11.361 1.00 88.62 675 PRO A N 1
ATOM 5339 C CA . PRO A 1 675 ? -17.848 9.209 10.455 1.00 88.62 675 PRO A CA 1
ATOM 5340 C C . PRO A 1 675 ? -17.582 8.633 9.057 1.00 88.62 675 PRO A C 1
ATOM 5342 O O . PRO A 1 675 ? -17.746 9.323 8.053 1.00 88.62 675 PRO A O 1
ATOM 5345 N N . HIS A 1 676 ? -17.224 7.351 8.973 1.00 85.31 676 HIS A N 1
ATOM 5346 C CA . HIS A 1 676 ? -16.935 6.676 7.706 1.00 85.31 676 HIS A CA 1
ATOM 5347 C C . HIS A 1 676 ? -18.183 6.420 6.841 1.00 85.31 676 HIS A C 1
ATOM 5349 O O . HIS A 1 676 ? -18.041 6.236 5.639 1.00 85.31 676 HIS A O 1
ATOM 5355 N N . HIS A 1 677 ? -19.398 6.483 7.402 1.00 86.62 677 HIS A N 1
ATOM 5356 C CA . HIS A 1 677 ? -20.642 6.407 6.624 1.00 86.62 677 HIS A CA 1
ATOM 5357 C C . HIS A 1 677 ? -20.959 7.715 5.880 1.00 86.62 677 HIS A C 1
ATOM 5359 O O . HIS A 1 677 ? -21.796 7.724 4.980 1.00 86.62 677 HIS A O 1
ATOM 5365 N N . VAL A 1 678 ? -20.348 8.838 6.281 1.00 87.12 678 VAL A N 1
ATOM 5366 C CA . VAL A 1 678 ? -20.773 10.181 5.847 1.00 87.12 678 VAL A CA 1
ATOM 5367 C C . VAL A 1 678 ? -19.637 11.064 5.329 1.00 87.12 678 VAL A C 1
ATOM 5369 O O . VAL A 1 678 ? -19.878 12.226 5.038 1.00 87.12 678 VAL A O 1
ATOM 5372 N N . GLY A 1 679 ? -18.417 10.537 5.189 1.00 84.69 679 GLY A N 1
ATOM 5373 C CA . GLY A 1 679 ? -17.274 11.274 4.625 1.00 84.69 679 GLY A CA 1
ATOM 5374 C C . GLY A 1 679 ? -16.347 11.940 5.649 1.00 84.69 679 GLY A C 1
ATOM 5375 O O . GLY A 1 679 ? -15.491 12.733 5.269 1.00 84.69 679 GLY A O 1
ATOM 5376 N N . GLY A 1 680 ? -16.474 11.613 6.939 1.00 89.12 680 GLY A N 1
ATOM 5377 C CA . GLY A 1 680 ? -15.547 12.035 7.991 1.00 89.12 680 GLY A CA 1
ATOM 5378 C C . GLY A 1 680 ? -16.215 12.719 9.184 1.00 89.12 680 GLY A C 1
ATOM 5379 O O . GLY A 1 680 ? -17.423 12.943 9.221 1.00 89.12 680 GLY A O 1
ATOM 5380 N N . LYS A 1 681 ? -15.402 13.044 10.197 1.00 89.12 681 LYS A N 1
ATOM 5381 C CA . LYS A 1 681 ? -15.874 13.570 11.493 1.00 89.12 681 LYS A CA 1
ATOM 5382 C C . LYS A 1 681 ? -16.529 14.946 11.367 1.00 89.12 681 LYS A C 1
ATOM 5384 O O . LYS A 1 681 ? -17.548 15.203 12.002 1.00 89.12 681 LYS A O 1
ATOM 5389 N N . ASP A 1 682 ? -15.967 15.812 10.528 1.00 86.88 682 ASP A N 1
ATOM 5390 C CA . ASP A 1 682 ? -16.497 17.161 10.315 1.00 86.88 682 ASP A CA 1
ATOM 5391 C C . ASP A 1 682 ? -17.838 17.131 9.580 1.00 86.88 682 ASP A C 1
ATOM 5393 O O . ASP A 1 682 ? -18.759 17.862 9.942 1.00 86.88 682 ASP A O 1
ATOM 5397 N N . GLU A 1 683 ? -17.969 16.255 8.582 1.00 86.75 683 GLU A N 1
ATOM 5398 C CA . GLU A 1 683 ? -19.224 16.085 7.855 1.00 86.75 683 GLU A CA 1
ATOM 5399 C C . GLU A 1 683 ? -20.297 15.473 8.756 1.00 86.75 683 GLU A C 1
ATOM 5401 O O . GLU A 1 683 ? -21.430 15.948 8.780 1.00 86.75 683 GLU A O 1
ATOM 5406 N N . LEU A 1 684 ? -19.923 14.512 9.607 1.00 87.75 684 LEU A N 1
ATOM 5407 C CA . LEU A 1 684 ? -20.826 13.962 10.613 1.00 87.75 684 LEU A CA 1
ATOM 5408 C C . LEU A 1 684 ? -21.361 15.032 11.566 1.00 87.75 684 LEU A C 1
ATOM 5410 O O . LEU A 1 684 ? -22.549 15.016 11.880 1.00 87.75 684 LEU A O 1
ATOM 5414 N N . LEU A 1 685 ? -20.534 15.984 12.006 1.00 86.19 685 LEU A N 1
ATOM 5415 C CA . LEU A 1 685 ? -20.982 17.077 12.874 1.00 86.19 685 LEU A CA 1
ATOM 5416 C C . LEU A 1 685 ? -21.954 18.033 12.167 1.00 86.19 685 LEU A C 1
ATOM 5418 O O . LEU A 1 685 ? -22.896 18.501 12.805 1.00 86.19 685 LEU A O 1
ATOM 5422 N N . ARG A 1 686 ? -21.760 18.298 10.869 1.00 84.94 686 ARG A N 1
ATOM 5423 C CA . ARG A 1 686 ? -22.593 19.231 10.085 1.00 84.94 686 ARG A CA 1
ATOM 5424 C C . ARG A 1 686 ? -23.887 18.620 9.557 1.00 84.94 686 ARG A C 1
ATOM 5426 O O . ARG A 1 686 ? -24.876 19.339 9.416 1.00 84.94 686 ARG A O 1
ATOM 5433 N N . ARG A 1 687 ? -23.882 17.322 9.252 1.00 81.25 687 ARG A N 1
ATOM 5434 C CA . ARG A 1 687 ? -25.006 16.605 8.639 1.00 81.25 687 ARG A CA 1
ATOM 5435 C C . ARG A 1 687 ? -26.283 16.768 9.461 1.00 81.25 687 ARG A C 1
ATOM 5437 O O . ARG A 1 687 ? -26.258 16.523 10.657 1.00 81.25 687 ARG A O 1
ATOM 5444 N N . ASP A 1 688 ? -27.386 17.185 8.853 1.00 78.88 688 ASP A N 1
ATOM 5445 C CA . ASP A 1 688 ? -28.663 17.436 9.549 1.00 78.88 688 ASP A CA 1
ATOM 5446 C C . ASP A 1 688 ? -28.589 18.502 10.669 1.00 78.88 688 ASP A C 1
ATOM 5448 O O . ASP A 1 688 ? -29.424 18.543 11.574 1.00 78.88 688 ASP A O 1
ATOM 5452 N N . GLY A 1 689 ? -27.599 19.398 10.584 1.00 80.50 689 GLY A N 1
ATOM 5453 C CA . GLY A 1 689 ? -27.386 20.513 11.504 1.00 80.50 689 GLY A CA 1
ATOM 5454 C C . GLY A 1 689 ? -26.351 20.230 12.598 1.00 80.50 689 GLY A C 1
ATOM 5455 O O . GLY A 1 689 ? -26.158 19.099 13.054 1.00 80.50 689 GLY A O 1
ATOM 5456 N N . SER A 1 690 ? -25.679 21.298 13.040 1.00 83.00 690 SER A N 1
ATOM 5457 C CA . SER A 1 690 ? -24.785 21.267 14.199 1.00 83.00 690 SER A CA 1
ATOM 5458 C C . SER A 1 690 ? -25.594 21.192 15.491 1.00 83.00 690 SER A C 1
ATOM 5460 O O . SER A 1 690 ? -26.479 22.020 15.700 1.00 83.00 690 SER A O 1
ATOM 5462 N N . VAL A 1 691 ? -25.259 20.245 16.368 1.00 89.38 691 VAL A N 1
ATOM 5463 C CA . VAL A 1 691 ? -25.922 20.056 17.666 1.00 89.38 691 VAL A CA 1
ATOM 5464 C C . VAL A 1 691 ? -24.963 20.418 18.796 1.00 89.38 691 VAL A C 1
ATOM 5466 O O . VAL A 1 691 ? -23.829 19.945 18.833 1.00 89.38 691 VAL A O 1
ATOM 5469 N N . SER A 1 692 ? -25.431 21.236 19.733 1.00 92.62 692 SER A N 1
ATOM 5470 C CA . SER A 1 692 ? -24.699 21.702 20.911 1.00 92.62 692 SER A CA 1
ATOM 5471 C C . SER A 1 692 ? -25.349 21.229 22.218 1.00 92.62 692 SER A C 1
ATOM 5473 O O . SER A 1 692 ? -26.467 20.712 22.233 1.00 92.62 692 SER A O 1
ATOM 5475 N N . MET A 1 693 ? -24.679 21.458 23.354 1.00 94.81 693 MET A N 1
ATOM 5476 C CA . MET A 1 693 ? -25.262 21.214 24.685 1.00 94.81 693 MET A CA 1
ATOM 5477 C C . MET A 1 693 ? -26.570 21.996 24.910 1.00 94.81 693 MET A C 1
ATOM 5479 O O . MET A 1 693 ? -27.446 21.536 25.642 1.00 94.81 693 MET A O 1
ATOM 5483 N N . GLN A 1 694 ? -26.727 23.170 24.286 1.00 93.44 694 GLN A N 1
ATOM 5484 C CA . GLN A 1 694 ? -27.946 23.976 24.407 1.00 93.44 694 GLN A CA 1
ATOM 5485 C C . GLN A 1 694 ? -29.130 23.324 23.692 1.00 93.44 694 GLN A C 1
ATOM 5487 O O . GLN A 1 694 ? -30.234 23.349 24.225 1.00 93.44 694 GLN A O 1
ATOM 5492 N N . ASP A 1 695 ? -28.902 22.679 22.549 1.00 94.06 695 ASP A N 1
ATOM 5493 C CA . ASP A 1 695 ? -29.954 21.974 21.809 1.00 94.06 695 ASP A CA 1
ATOM 5494 C C . ASP A 1 695 ? -30.495 20.779 22.601 1.00 94.06 695 ASP A C 1
ATOM 5496 O O . ASP A 1 695 ? -31.704 20.542 22.632 1.00 94.06 695 ASP A O 1
ATOM 5500 N N . VAL A 1 696 ? -29.612 20.068 23.314 1.00 94.19 696 VAL A N 1
ATOM 5501 C CA . VAL A 1 696 ? -30.009 18.988 24.230 1.00 94.19 696 VAL A CA 1
ATOM 5502 C C . VAL A 1 696 ? -30.828 19.543 25.399 1.00 94.19 696 VAL A C 1
ATOM 5504 O O . VAL A 1 696 ? -31.869 18.991 25.731 1.00 94.19 696 VAL A O 1
ATOM 5507 N N . ARG A 1 697 ? -30.423 20.670 26.002 1.00 92.75 697 ARG A N 1
ATOM 5508 C CA . ARG A 1 697 ? -31.213 21.327 27.066 1.00 92.75 697 ARG A CA 1
ATOM 5509 C C . ARG A 1 697 ? -32.578 21.805 26.555 1.00 92.75 697 ARG A C 1
ATOM 5511 O O . ARG A 1 697 ? -33.585 21.657 27.246 1.00 92.75 697 ARG A O 1
ATOM 5518 N N . ALA A 1 698 ? -32.623 22.344 25.338 1.00 92.44 698 ALA A N 1
ATOM 5519 C CA . ALA A 1 698 ? -33.846 22.829 24.710 1.00 92.44 698 ALA A CA 1
ATOM 5520 C C . ALA A 1 698 ? -34.845 21.700 24.419 1.00 92.44 698 ALA A C 1
ATOM 5522 O O . ALA A 1 698 ? -36.049 21.947 24.468 1.00 92.44 698 ALA A O 1
ATOM 5523 N N . PHE A 1 699 ? -34.376 20.470 24.171 1.00 90.94 699 PHE A N 1
ATOM 5524 C CA . PHE A 1 699 ? -35.243 19.293 24.044 1.00 90.94 699 PHE A CA 1
ATOM 5525 C C . PHE A 1 699 ? -36.126 19.102 25.283 1.00 90.94 699 PHE A C 1
ATOM 5527 O O . PHE A 1 699 ? -37.321 18.872 25.142 1.00 90.94 699 PHE A O 1
ATOM 5534 N N . PHE A 1 700 ? -35.568 19.306 26.480 1.00 85.69 700 PHE A N 1
ATOM 5535 C CA . PHE A 1 700 ? -36.306 19.188 27.739 1.00 85.69 700 PHE A CA 1
ATOM 5536 C C . PHE A 1 700 ? -37.096 20.446 28.134 1.00 85.69 700 PHE A C 1
ATOM 5538 O O . PHE A 1 700 ? -37.803 20.448 29.135 1.00 85.69 700 PHE A O 1
ATOM 5545 N N . SER A 1 701 ? -36.959 21.534 27.375 1.00 80.12 701 SER A N 1
ATOM 5546 C CA . SER A 1 701 ? -37.668 22.797 27.631 1.00 80.12 701 SER A CA 1
ATOM 5547 C C . SER A 1 701 ? -38.930 22.953 26.776 1.00 80.12 701 SER A C 1
ATOM 5549 O O . SER A 1 701 ? -39.641 23.949 26.909 1.00 80.12 701 SER A O 1
ATOM 5551 N N . ARG A 1 702 ? -39.191 22.014 25.857 1.00 59.56 702 ARG A N 1
ATOM 5552 C CA . ARG A 1 702 ? -40.395 22.011 25.022 1.00 59.56 702 ARG A CA 1
ATOM 5553 C C . ARG A 1 702 ? -41.509 21.260 25.770 1.00 59.56 702 ARG A C 1
ATOM 5555 O O . ARG A 1 702 ? -41.239 20.142 26.202 1.00 59.56 702 ARG A O 1
ATOM 5562 N N . PRO A 1 703 ? -42.684 21.887 25.966 1.00 46.44 703 PRO A N 1
ATOM 5563 C CA . PRO A 1 703 ? -43.794 21.303 26.716 1.00 46.44 703 PRO A CA 1
ATOM 5564 C C . PRO A 1 703 ? -44.367 20.045 26.062 1.00 46.44 703 PRO A C 1
ATOM 5566 O O . PRO A 1 703 ? -44.274 19.930 24.815 1.00 46.44 703 PRO A O 1
#

pLDDT: mean 90.04, std 7.62, range [46.44, 98.44]

Radius of gyration: 40.55 Å; chains: 1; bounding box: 77×52×123 Å